Protein 4O5J (pdb70)

Nearest PDB structures (foldseek):
  4o5j-assembly1_A  TM=1.003E+00  e=1.130E-52  Helicobacter pylori 26695
  6gw5-assembly1_A  TM=9.634E-01  e=9.622E-40  Helicobacter pylori
  6gw5-assembly2_B  TM=9.719E-01  e=1.320E-39  Helicobacter pylori
  6gmm-assembly1_A  TM=6.782E-01  e=5.524E-10  Helicobacter pylori
  7vq3-assembly1_A  TM=2.127E-01  e=4.950E+00  Arabidopsis thaliana

Radius of gyration: 28.29 Å; Cα contacts (8 Å, |Δi|>4): 552; chains: 1; bounding box: 41×89×67 Å

Solvent-accessible surface area: 18019 Å² total; per-residue (Å²): 102,100,49,64,89,91,50,114,112,82,26,56,123,58,85,102,70,11,57,66,16,127,88,21,26,102,25,0,88,56,36,135,59,0,34,64,10,2,98,46,0,62,53,9,5,82,47,4,38,65,22,57,117,111,4,5,0,9,25,0,0,26,0,0,0,0,0,0,6,0,0,16,12,0,0,0,18,35,10,0,0,0,0,0,6,93,103,110,112,64,19,92,87,8,121,28,167,15,29,2,49,31,125,5,13,112,106,33,14,105,49,180,20,52,0,10,5,84,62,90,30,6,69,115,0,67,122,24,5,94,42,0,62,58,5,4,27,19,110,81,78,80,29,69,9,0,4,13,8,55,31,56,80,100,158,144,94,44,48,109,6,59,4,58,64,0,1,70,21,0,32,76,0,0,47,32,1,30,113,22,149,3,0,0,0,0,110,7,3,48,0,82,52,11,21,108,67,112,49,28,25,71,56,26,52,44,1,55,111,16,34,0,0,57,20,0,57,44,0,0,63,43,0,59,87,0,4,75,29,3,64,57,3,60,99,34,9,89,72,5,138,63,33,71,121,54,48,15,85,70,104,132,10,10,125,18,0,38,47,0,0,78,33,2,84,66,2,10,35,41,1,77,52,0,32,76,34,7,103,72,9,64,88,50,22,32,86,0,0,29,63,1,29,73,6,73,13,102,64,70,108,95,49,138,130,44,25,140,63,2,84,61,0,54,119,24,5,66,38,2,102,86,25,20,71,110,45,13,105,98,0,63,64,4,11,45,11,0,97,14,7,103,42,20,133,66,15,67,69,80,30,89,79,0,129,76,49,4,138,74,12,53,89,71,15,92,154,72,114,241

Secondary structure (DSSP, 8-state):
-THHHHHHHHHHHHHHHHHHHHHHHHHHT-HHHHHHHHHHHHHHHHHHHH-SSS-HHHHHHHHHHHHHHHHHHHHSTTS-SSEEEEE---EEE---TTPPPTHHHHHH--SSS--EE-HHHHHHHHHHHHHHHHHHB-TTT-SB-BPPTT-PPP------B-HHHHHHHHHHHHHHHHHS---EEGGG---TTTTTSTT----EE-GGG-HHHHHHHHHHHHHHHHHHHHHHHHHHHHT--PPPTTGGG-HHHHHHHHHHHHHHHHHHHHHHHHHHHHHTS-HHHHHHHHTGGG---SSS---S---GGGGGHHHHHHHHHHHHHHHHHHHHHHHHHHHHHHHHHHHHHHHHHHHHHHHHHHHHHHTS--

Structure (mmCIF, N/CA/C/O backbone):
data_4O5J
#
_entry.id   4O5J
#
_cell.length_a   180.044
_cell.length_b   180.044
_cell.length_c   64.470
_cell.angle_alpha   90.00
_cell.angle_beta   90.00
_cell.angle_gamma   120.00
#
_symmetry.space_group_name_H-M   'P 31 2 1'
#
loop_
_entity.id
_entity.type
_entity.pdbx_description
1 polymer 'Uncharacterized protein'
2 non-polymer 1,2-ETHANEDIOL
3 non-polymer GLYCEROL
4 water water
#
loop_
_atom_site.group_PDB
_atom_site.id
_atom_site.type_symbol
_atom_site.label_atom_id
_atom_site.label_alt_id
_atom_site.label_comp_id
_atom_site.label_asym_id
_atom_site.label_entity_id
_atom_site.label_seq_id
_atom_site.pdbx_PDB_ins_code
_atom_site.Cartn_x
_atom_site.Cartn_y
_atom_site.Cartn_z
_atom_site.occupancy
_atom_site.B_iso_or_equiv
_atom_site.auth_seq_id
_atom_site.auth_comp_id
_atom_site.auth_asym_id
_atom_site.auth_atom_id
_atom_site.pdbx_PDB_model_num
ATOM 1 N N . LEU A 1 27 ? 106.369 16.284 -34.277 1.00 110.83 26 LEU A N 1
ATOM 2 C CA . LEU A 1 27 ? 106.729 15.198 -33.343 1.00 119.99 26 LEU A CA 1
ATOM 3 C C . LEU A 1 27 ? 108.021 15.536 -32.558 1.00 138.75 26 LEU A C 1
ATOM 4 O O . LEU A 1 27 ? 108.250 16.703 -32.171 1.00 131.79 26 LEU A O 1
ATOM 6 N N . LYS A 1 28 ? 108.854 14.519 -32.332 1.00 148.48 27 LYS A N 1
ATOM 7 C CA . LYS A 1 28 ? 110.103 14.645 -31.552 1.00 158.58 27 LYS A CA 1
ATOM 8 C C . LYS A 1 28 ? 109.818 14.800 -30.046 1.00 143.27 27 LYS A C 1
ATOM 9 O O . LYS A 1 28 ? 109.151 13.960 -29.425 1.00 134.22 27 LYS A O 1
ATOM 11 N N . ASN A 1 29 ? 110.324 15.877 -29.462 1.00 132.80 28 ASN A N 1
ATOM 12 C CA . ASN A 1 29 ? 110.114 16.150 -28.056 1.00 116.25 28 ASN A CA 1
ATOM 13 C C . ASN A 1 29 ? 108.823 16.989 -27.820 1.00 128.59 28 ASN A C 1
ATOM 14 O O . ASN A 1 29 ? 108.465 17.311 -26.664 1.00 116.36 28 ASN A O 1
ATOM 16 N N . LEU A 1 30 ? 108.120 17.333 -28.910 1.00 105.36 29 LEU A N 1
ATOM 17 C CA . LEU A 1 30 ? 106.855 18.039 -28.805 1.00 83.86 29 LEU A CA 1
ATOM 18 C C . LEU A 1 30 ? 105.788 17.119 -28.242 1.00 90.14 29 LEU A C 1
ATOM 19 O O . LEU A 1 30 ? 105.201 17.422 -27.206 1.00 90.57 29 LEU A O 1
ATOM 24 N N . ASN A 1 31 ? 105.536 15.999 -28.922 1.00 88.20 30 ASN A N 1
ATOM 25 C CA . ASN A 1 31 ? 104.547 15.029 -28.441 1.00 90.25 30 ASN A CA 1
ATOM 26 C C . ASN A 1 31 ? 104.775 14.645 -27.011 1.00 93.19 30 ASN A C 1
ATOM 27 O O . ASN A 1 31 ? 103.801 14.453 -26.264 1.00 93.25 30 ASN A O 1
ATOM 32 N N . GLU A 1 32 ? 106.048 14.561 -26.621 1.00 78.05 31 GLU A N 1
ATOM 33 C CA . GLU A 1 32 ? 106.380 14.187 -25.247 1.00 84.75 31 GLU A CA 1
ATOM 34 C C . GLU A 1 32 ? 105.910 15.277 -24.271 1.00 77.99 31 GLU A C 1
ATOM 35 O O . GLU A 1 32 ? 105.443 14.990 -23.177 1.00 75.05 31 GLU A O 1
ATOM 41 N N . LYS A 1 33 ? 106.039 16.533 -24.676 1.00 70.28 32 LYS A N 1
ATOM 42 C CA . LYS A 1 33 ? 105.618 17.621 -23.825 1.00 63.05 32 LYS A CA 1
ATOM 43 C C . LYS A 1 33 ? 104.118 17.619 -23.626 1.00 67.86 32 LYS A C 1
ATOM 44 O O . LYS A 1 33 ? 103.633 17.913 -22.520 1.00 65.54 32 LYS A O 1
ATOM 50 N N . TYR A 1 34 ? 103.384 17.265 -24.685 1.00 63.96 33 TYR A N 1
ATOM 51 C CA . TYR A 1 34 ? 101.929 17.136 -24.605 1.00 60.28 33 TYR A CA 1
ATOM 52 C C . TYR A 1 34 ? 101.520 15.977 -23.684 1.00 65.45 33 TYR A C 1
ATOM 53 O O . TYR A 1 34 ? 100.572 16.117 -22.882 1.00 57.72 33 TYR A O 1
ATOM 62 N N . GLU A 1 35 ? 102.238 14.851 -23.771 1.00 63.22 34 GLU A N 1
ATOM 63 C CA . GLU A 1 35 ? 101.975 13.715 -22.874 1.00 60.04 34 GLU A CA 1
ATOM 64 C C . GLU A 1 35 ? 102.218 14.092 -21.430 1.00 63.33 34 GLU A C 1
ATOM 65 O O . GLU A 1 35 ? 101.451 13.712 -20.547 1.00 60.90 34 GLU A O 1
ATOM 71 N N . GLN A 1 36 ? 103.287 14.844 -21.214 1.00 60.65 35 GLN A N 1
ATOM 72 C CA . GLN A 1 36 ? 103.659 15.286 -19.905 1.00 59.69 35 GLN A CA 1
ATOM 73 C C . GLN A 1 36 ? 102.591 16.253 -19.348 1.00 60.32 35 GLN A C 1
ATOM 74 O O . GLN A 1 36 ? 102.116 16.082 -18.238 1.00 59.81 35 GLN A O 1
ATOM 80 N N . LEU A 1 37 ? 102.182 17.240 -20.133 1.00 58.44 36 LEU A N 1
ATOM 81 C CA . LEU A 1 37 ? 101.129 18.183 -19.756 1.00 48.07 36 LEU A CA 1
ATOM 82 C C . LEU A 1 37 ? 99.870 17.386 -19.387 1.00 55.71 36 LEU A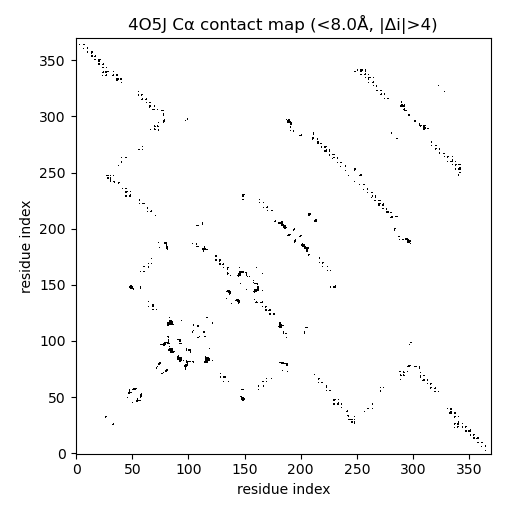 C 1
ATOM 83 O O . LEU A 1 37 ? 99.211 17.651 -18.383 1.00 55.03 36 LEU A O 1
ATOM 88 N N . SER A 1 38 ? 99.540 16.410 -20.221 1.00 50.65 37 SER A N 1
ATOM 89 C CA . SER A 1 38 ? 98.400 15.541 -19.992 1.00 52.77 37 SER A CA 1
ATOM 90 C C . SER A 1 38 ? 98.448 14.838 -18.624 1.00 57.94 37 SER A C 1
ATOM 91 O O . SER A 1 38 ? 97.441 14.764 -17.923 1.00 58.24 37 SER A O 1
ATOM 94 N N . GLN A 1 39 ? 99.614 14.316 -18.263 1.00 55.42 38 GLN A N 1
ATOM 95 C CA . GLN A 1 39 ? 99.809 13.641 -16.980 1.00 52.79 38 GLN A CA 1
ATOM 96 C C . GLN A 1 39 ? 99.678 14.589 -15.821 1.00 53.81 38 GLN A C 1
ATOM 97 O O . GLN A 1 39 ? 99.033 14.274 -14.816 1.00 61.09 38 GLN A O 1
ATOM 103 N N . TYR A 1 40 ? 100.279 15.754 -15.955 1.00 56.05 39 TYR A N 1
ATOM 104 C CA . TYR A 1 40 ? 100.174 16.772 -14.919 1.00 58.30 39 TYR A CA 1
ATOM 105 C C . TYR A 1 40 ? 98.726 17.162 -14.628 1.00 60.38 39 TYR A C 1
ATOM 106 O O . TYR A 1 40 ? 98.324 17.315 -13.474 1.00 61.10 39 TYR A O 1
ATOM 115 N N . LEU A 1 41 ? 97.943 17.325 -15.673 1.00 51.60 40 LEU A N 1
ATOM 116 C CA . LEU A 1 41 ? 96.572 17.782 -15.530 1.00 53.81 40 LEU A CA 1
ATOM 117 C C . LEU A 1 41 ? 95.690 16.673 -14.944 1.00 56.78 40 LEU A C 1
ATOM 118 O O . LEU A 1 41 ? 94.733 16.981 -14.218 1.00 62.32 40 LEU A O 1
ATOM 123 N N . ASN A 1 42 ? 95.973 15.420 -15.290 1.00 50.99 41 ASN A N 1
ATOM 124 C CA . ASN A 1 42 ? 95.262 14.290 -14.664 1.00 54.59 41 ASN A CA 1
ATOM 125 C C . ASN A 1 42 ? 95.615 14.187 -13.195 1.00 55.16 41 ASN A C 1
ATOM 126 O O . ASN A 1 42 ? 94.768 13.842 -12.345 1.00 60.96 41 ASN A O 1
ATOM 131 N N . GLN A 1 43 ? 96.862 14.505 -12.905 1.00 52.65 42 GLN A N 1
ATOM 132 C CA . GLN A 1 43 ? 97.315 14.533 -11.511 1.00 56.14 42 GLN A CA 1
ATOM 133 C C . GLN A 1 43 ? 96.552 15.629 -10.740 1.00 54.78 42 GLN A C 1
ATOM 134 O O . GLN A 1 43 ? 96.039 15.394 -9.654 1.00 58.33 42 GLN A O 1
ATOM 140 N N . VAL A 1 44 ? 96.438 16.811 -11.340 1.00 51.78 43 VAL A N 1
ATOM 141 C CA . VAL A 1 44 ? 95.667 17.884 -10.741 1.00 51.72 43 VAL A CA 1
ATOM 142 C C . VAL A 1 44 ? 94.208 17.467 -10.516 1.00 52.98 43 VAL A C 1
ATOM 143 O O . VAL A 1 44 ? 93.655 17.692 -9.432 1.00 57.10 43 VAL A O 1
ATOM 147 N N . ALA A 1 45 ? 93.581 16.878 -11.536 1.00 49.30 44 ALA A N 1
ATOM 148 C CA . ALA A 1 45 ? 92.177 16.453 -11.436 1.00 53.78 44 ALA A CA 1
ATOM 149 C C . ALA A 1 45 ? 91.991 15.465 -10.268 1.00 52.32 44 ALA A C 1
ATOM 150 O O . ALA A 1 45 ? 91.005 15.548 -9.550 1.00 56.13 44 ALA A O 1
ATOM 152 N N . SER A 1 46 ? 92.898 14.511 -10.098 1.00 47.63 45 SER A N 1
ATOM 153 C CA . SER A 1 46 ? 92.649 13.464 -9.085 1.00 50.67 45 SER A CA 1
ATOM 154 C C . SER A 1 46 ? 92.957 14.043 -7.673 1.00 50.83 45 SER A C 1
ATOM 155 O O . SER A 1 46 ? 92.215 13.786 -6.737 1.00 60.28 45 SER A O 1
ATOM 158 N N . LEU A 1 47 ? 94.018 14.842 -7.570 1.00 53.05 46 LEU A N 1
ATOM 159 C CA . LEU A 1 47 ? 94.279 15.597 -6.370 1.00 56.73 46 LEU A CA 1
ATOM 160 C C . LEU A 1 47 ? 93.038 16.442 -6.021 1.00 59.18 46 LEU A C 1
ATOM 161 O O . LEU A 1 47 ? 92.546 16.419 -4.888 1.00 61.50 46 LEU A O 1
ATOM 166 N N . LYS A 1 48 ? 92.484 17.124 -7.001 1.00 56.97 47 LYS A N 1
ATOM 167 C CA . LYS A 1 48 ? 91.310 17.962 -6.766 1.00 56.14 47 LYS A CA 1
ATOM 168 C C . LYS A 1 48 ? 90.158 17.092 -6.196 1.00 61.56 47 LYS A C 1
ATOM 169 O O . LYS A 1 48 ? 89.499 17.452 -5.216 1.00 59.89 47 LYS A O 1
ATOM 175 N N . GLN A 1 49 ? 89.890 15.973 -6.843 1.00 61.61 48 GLN A N 1
ATOM 176 C CA . GLN A 1 49 ? 88.833 15.085 -6.396 1.00 60.46 48 GLN A CA 1
ATOM 177 C C . GLN A 1 49 ? 89.078 14.609 -4.949 1.00 63.74 48 GLN A C 1
ATOM 178 O O . GLN A 1 49 ? 88.148 14.583 -4.120 1.00 60.86 48 GLN A O 1
ATOM 184 N N . SER A 1 50 ? 90.321 14.237 -4.656 1.00 52.93 49 SER A N 1
ATOM 185 C CA . SER A 1 50 ? 90.668 13.707 -3.358 1.00 54.53 49 SER A CA 1
ATOM 186 C C . SER A 1 50 ? 90.449 14.760 -2.281 1.00 62.60 49 SER A C 1
ATOM 187 O O . SER A 1 50 ? 89.875 14.475 -1.220 1.00 60.62 49 SER A O 1
ATOM 190 N N . ILE A 1 51 ? 90.909 15.975 -2.549 1.00 60.36 50 ILE A N 1
ATOM 191 C CA . ILE A 1 51 ? 90.756 17.096 -1.621 1.00 58.53 50 ILE A CA 1
ATOM 192 C C . ILE A 1 51 ? 89.279 17.378 -1.424 1.00 59.19 50 ILE A C 1
ATOM 193 O O . ILE A 1 51 ? 88.801 17.639 -0.319 1.00 62.79 50 ILE A O 1
ATOM 198 N N . GLN A 1 52 ? 88.538 17.360 -2.503 1.00 58.98 51 GLN A N 1
ATOM 199 C CA . GLN A 1 52 ? 87.116 17.598 -2.370 1.00 64.96 51 GLN A CA 1
ATOM 200 C C . GLN A 1 52 ? 86.461 16.462 -1.520 1.00 65.80 51 GLN A C 1
ATOM 201 O O . GLN A 1 52 ? 85.608 16.722 -0.673 1.00 68.91 51 GLN A O 1
ATOM 207 N N . ASN A 1 53 ? 86.903 15.231 -1.729 1.00 63.52 52 ASN A N 1
ATOM 208 C CA . ASN A 1 53 ? 86.379 14.094 -0.966 1.00 61.91 52 ASN A CA 1
ATOM 209 C C . ASN A 1 53 ? 86.623 14.278 0.531 1.00 63.59 52 ASN A C 1
ATOM 210 O O . ASN A 1 53 ? 85.709 14.087 1.322 1.00 60.32 52 ASN A O 1
ATOM 215 N N . ALA A 1 54 ? 87.836 14.708 0.903 1.00 64.25 53 ALA A N 1
ATOM 216 C CA . ALA A 1 54 ? 88.197 14.851 2.298 1.00 57.97 53 ALA A CA 1
ATOM 217 C C . ALA A 1 54 ? 87.347 15.941 2.909 1.00 64.81 53 ALA A C 1
ATOM 218 O O . ALA A 1 54 ? 86.939 15.818 4.037 1.00 67.23 53 ALA A O 1
ATOM 220 N N . ASN A 1 55 ? 87.038 16.979 2.144 1.00 68.96 54 ASN A N 1
ATOM 221 C CA . ASN A 1 55 ? 86.169 18.046 2.625 1.00 66.30 54 ASN A CA 1
ATOM 222 C C . ASN A 1 55 ? 84.661 17.771 2.585 1.00 68.93 54 ASN A C 1
ATOM 223 O O . ASN A 1 55 ? 83.862 18.642 2.948 1.00 72.21 54 ASN A O 1
ATOM 228 N N . ASN A 1 56 ? 84.285 16.588 2.118 1.00 65.68 55 ASN A N 1
ATOM 229 C CA . ASN A 1 56 ? 82.896 16.222 1.956 1.00 63.31 55 ASN A CA 1
ATOM 230 C C . ASN A 1 56 ? 82.407 15.435 3.170 1.00 65.72 55 ASN A C 1
ATOM 231 O O . ASN A 1 56 ? 82.468 14.204 3.200 1.00 68.40 55 ASN A O 1
ATOM 236 N N . ILE A 1 57 ? 81.888 16.165 4.151 1.00 71.51 56 ILE A N 1
ATOM 237 C CA . ILE A 1 57 ? 81.550 15.605 5.461 1.00 75.31 56 ILE A CA 1
ATOM 238 C C . ILE A 1 57 ? 80.536 14.479 5.365 1.00 69.01 56 ILE A C 1
ATOM 239 O O . ILE A 1 57 ? 80.640 13.433 6.020 1.00 76.97 56 ILE A O 1
ATOM 244 N N . GLU A 1 58 ? 79.561 14.672 4.510 1.00 67.98 57 GLU A N 1
ATOM 245 C CA . GLU A 1 58 ? 78.591 13.653 4.322 1.00 69.26 57 GLU A CA 1
ATOM 246 C C . GLU A 1 58 ? 79.232 12.361 3.792 1.00 67.60 57 GLU A C 1
ATOM 247 O O . GLU A 1 58 ? 78.914 11.251 4.245 1.00 70.45 57 GLU A O 1
ATOM 253 N N . LEU A 1 59 ? 80.146 12.513 2.839 1.00 68.09 58 LEU A N 1
ATOM 254 C CA . LEU A 1 59 ? 80.799 11.354 2.227 1.00 64.28 58 LEU A CA 1
ATOM 255 C C . LEU A 1 59 ? 81.714 10.709 3.239 1.00 60.20 58 LEU A C 1
ATOM 256 O O . LEU A 1 59 ? 81.780 9.502 3.322 1.00 62.26 58 LEU A O 1
ATOM 261 N N . VAL A 1 60 ? 82.416 11.518 4.026 1.00 60.48 59 VAL A N 1
ATOM 262 C CA . VAL A 1 60 ? 83.289 10.952 5.054 1.00 56.69 59 VAL A CA 1
ATOM 263 C C . VAL A 1 60 ? 82.483 10.145 6.068 1.00 57.04 59 VAL A C 1
ATOM 264 O O . VAL A 1 60 ? 82.789 8.989 6.334 1.00 63.99 59 VAL A O 1
ATOM 268 N N . ASN A 1 61 ? 81.423 10.719 6.592 1.00 57.32 60 ASN A N 1
ATOM 269 C CA . ASN A 1 61 ? 80.567 9.996 7.553 1.00 56.95 60 ASN A CA 1
ATOM 270 C C . ASN A 1 61 ? 79.883 8.783 6.953 1.00 65.28 60 ASN A C 1
ATOM 271 O O . ASN A 1 61 ? 79.727 7.731 7.597 1.00 67.03 60 ASN A O 1
ATOM 276 N N . SER A 1 62 ? 79.495 8.921 5.693 1.00 60.23 61 SER A N 1
ATOM 277 C CA . SER A 1 62 ? 78.855 7.830 4.989 1.00 62.23 61 SER A CA 1
ATOM 278 C C . SER A 1 62 ? 79.792 6.627 4.917 1.00 61.68 61 SER A C 1
ATOM 279 O O . SER A 1 62 ? 79.379 5.491 5.150 1.00 66.04 61 SER A O 1
ATOM 282 N N . SER A 1 63 ? 81.059 6.899 4.598 1.00 59.69 62 SER A N 1
ATOM 283 C CA . SER A 1 63 ? 82.081 5.858 4.491 1.00 55.98 62 SER A CA 1
ATOM 284 C C . SER A 1 63 ? 82.382 5.258 5.857 1.00 57.69 62 SER A C 1
ATOM 285 O O . SER A 1 63 ? 82.533 4.028 5.989 1.00 62.31 62 SER A O 1
ATOM 288 N N . LEU A 1 64 ? 82.469 6.110 6.872 1.00 54.74 63 LEU A N 1
ATOM 289 C CA . LEU A 1 64 ? 82.732 5.622 8.239 1.00 57.00 63 LEU A CA 1
ATOM 290 C C . LEU A 1 64 ? 81.587 4.729 8.669 1.00 61.53 63 LEU A C 1
ATOM 291 O O . LEU A 1 64 ? 81.803 3.646 9.213 1.00 59.96 63 LEU A O 1
ATOM 296 N N . ASN A 1 65 ? 80.361 5.159 8.385 1.00 61.48 64 ASN A N 1
ATOM 297 C CA . ASN A 1 65 ? 79.224 4.347 8.743 1.00 65.92 64 ASN A CA 1
ATOM 298 C C . ASN A 1 65 ? 79.222 2.956 8.081 1.00 69.13 64 ASN A C 1
ATOM 299 O O . ASN A 1 65 ? 78.808 1.975 8.698 1.00 65.94 64 ASN A O 1
ATOM 304 N N . TYR A 1 66 ? 79.669 2.866 6.828 1.00 63.27 65 TYR A N 1
ATOM 305 C CA . TYR A 1 66 ? 79.799 1.567 6.199 1.00 52.29 65 TYR A CA 1
ATOM 306 C C . TYR A 1 66 ? 80.871 0.701 6.924 1.00 60.36 65 TYR A C 1
ATOM 307 O O . TYR A 1 66 ? 80.635 -0.469 7.258 1.00 61.15 65 TYR A O 1
ATOM 316 N N . LEU A 1 67 ? 82.058 1.271 7.136 1.00 54.82 66 LEU A N 1
ATOM 317 C CA . LEU A 1 67 ? 83.142 0.591 7.804 1.00 51.65 66 LEU A CA 1
ATOM 318 C C . LEU A 1 67 ? 82.664 0.014 9.139 1.00 59.26 66 LEU A C 1
ATOM 319 O O . LEU A 1 67 ? 82.804 -1.211 9.405 1.00 60.29 66 LEU A O 1
ATOM 324 N N . LYS A 1 68 ? 82.066 0.875 9.958 1.00 55.07 67 LYS A N 1
ATOM 325 C CA . LYS A 1 68 ? 81.599 0.486 11.305 1.00 53.83 67 LYS A CA 1
ATOM 326 C C . LYS A 1 68 ? 80.505 -0.532 11.216 1.00 57.76 67 LYS A C 1
ATOM 327 O O . LYS A 1 68 ? 80.430 -1.490 12.007 1.00 62.07 67 LYS A O 1
ATOM 333 N N . SER A 1 69 ? 79.638 -0.365 10.236 1.00 53.80 68 SER A N 1
ATOM 334 C CA . SER A 1 69 ? 78.548 -1.296 10.133 1.00 54.18 68 SER A CA 1
ATOM 335 C C . SER A 1 69 ? 79.079 -2.715 9.759 1.00 56.06 68 SER A C 1
ATOM 336 O O . SER A 1 69 ? 78.596 -3.763 10.248 1.00 61.49 68 SER A O 1
ATOM 339 N N . PHE A 1 70 ? 80.122 -2.763 8.937 1.00 56.37 69 PHE A N 1
ATOM 340 C CA . PHE A 1 70 ? 80.678 -4.067 8.569 1.00 47.24 69 PHE A CA 1
ATOM 341 C C . PHE A 1 70 ? 81.316 -4.677 9.820 1.00 52.76 69 PHE A C 1
ATOM 342 O O . PHE A 1 70 ? 81.122 -5.861 10.116 1.00 51.43 69 PHE A O 1
ATOM 350 N N . THR A 1 71 ? 82.072 -3.873 10.565 1.00 45.00 70 THR A N 1
ATOM 351 C CA . THR A 1 71 ? 82.772 -4.425 11.727 1.00 46.38 70 THR A CA 1
ATOM 352 C C . THR A 1 71 ? 81.790 -4.929 12.766 1.00 54.94 70 THR A C 1
ATOM 353 O O . THR A 1 71 ? 82.031 -5.932 13.413 1.00 54.28 70 THR A O 1
ATOM 357 N N . ASN A 1 72 ? 80.680 -4.227 12.915 1.00 60.48 71 ASN A N 1
ATOM 358 C CA . ASN A 1 72 ? 79.676 -4.621 13.868 1.00 63.11 71 ASN A CA 1
ATOM 359 C C . ASN A 1 72 ? 79.134 -6.007 13.554 1.00 60.94 71 ASN A C 1
ATOM 360 O O . ASN A 1 72 ? 79.086 -6.861 14.442 1.00 61.80 71 ASN A O 1
ATOM 365 N N . ASN A 1 73 ? 78.765 -6.253 12.291 1.00 55.37 72 ASN A N 1
ATOM 366 C CA . ASN A 1 73 ? 78.306 -7.579 11.893 1.00 55.17 72 ASN A CA 1
ATOM 367 C C . ASN A 1 73 ? 79.363 -8.625 11.995 1.00 58.54 72 ASN A C 1
ATOM 368 O O . ASN A 1 73 ? 79.110 -9.746 12.490 1.00 59.73 72 ASN A O 1
ATOM 373 N N . ASN A 1 74 ? 80.552 -8.286 11.497 1.00 51.41 73 ASN A N 1
ATOM 374 C CA . ASN A 1 74 ? 81.660 -9.246 11.469 1.00 53.03 73 ASN A CA 1
ATOM 375 C C . ASN A 1 74 ? 81.997 -9.733 12.868 1.00 48.86 73 ASN A C 1
ATOM 376 O O . ASN A 1 74 ? 82.236 -10.893 13.065 1.00 52.15 73 ASN A O 1
ATOM 381 N N . TYR A 1 75 ? 82.014 -8.803 13.823 1.00 56.48 74 TYR A N 1
ATOM 382 C CA . TYR A 1 75 ? 82.403 -9.084 15.199 1.00 50.67 74 TYR A CA 1
ATOM 383 C C . TYR A 1 75 ? 81.301 -9.742 16.028 1.00 53.86 74 TYR A C 1
ATOM 384 O O . TYR A 1 75 ? 81.583 -10.625 16.835 1.00 56.41 74 TYR A O 1
ATOM 393 N N . ASN A 1 76 ? 80.055 -9.331 15.819 1.00 55.55 75 ASN A N 1
ATOM 394 C CA . ASN A 1 76 ? 78.963 -9.721 16.703 1.00 56.94 75 ASN A CA 1
ATOM 395 C C . ASN A 1 76 ? 78.019 -10.779 16.186 1.00 55.73 75 ASN A C 1
ATOM 396 O O . ASN A 1 76 ? 77.361 -11.410 16.965 1.00 58.74 75 ASN A O 1
ATOM 401 N N . SER A 1 77 ? 77.952 -10.984 14.880 1.00 54.43 76 SER A N 1
ATOM 402 C CA . SER A 1 77 ? 76.943 -11.865 14.316 1.00 51.98 76 SER A CA 1
ATOM 403 C C . SER A 1 77 ? 77.450 -13.280 14.055 1.00 55.65 76 SER A C 1
ATOM 404 O O . SER A 1 77 ? 78.636 -13.503 13.939 1.00 53.66 76 SER A O 1
ATOM 407 N N . THR A 1 78 ? 76.528 -14.239 13.994 1.00 54.45 77 THR A N 1
ATOM 408 C CA . THR A 1 78 ? 76.888 -15.574 13.585 1.00 53.49 77 T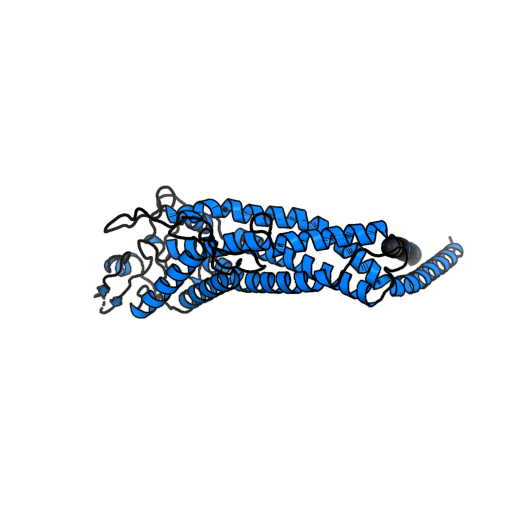HR A CA 1
ATOM 409 C C . THR A 1 78 ? 76.102 -15.902 12.354 1.00 59.54 77 THR A C 1
ATOM 410 O O . THR A 1 78 ? 76.038 -17.059 11.962 1.00 60.54 77 THR A O 1
ATOM 414 N N . THR A 1 79 ? 75.456 -14.907 11.760 1.00 62.46 78 THR A N 1
ATOM 415 C CA . THR A 1 79 ? 74.719 -15.148 10.519 1.00 59.72 78 THR A CA 1
ATOM 416 C C . THR A 1 79 ? 75.108 -14.143 9.478 1.00 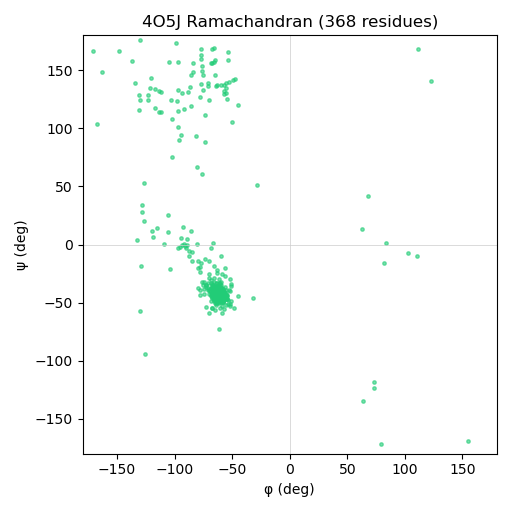60.80 78 THR A C 1
ATOM 417 O O . THR A 1 79 ? 74.871 -14.366 8.339 1.00 66.00 78 THR A O 1
ATOM 421 N N . GLN A 1 80 ? 75.710 -13.031 9.869 1.00 62.88 79 GLN A N 1
ATOM 422 C CA . GLN A 1 80 ? 76.077 -11.991 8.924 1.00 60.46 79 GLN A CA 1
ATOM 423 C C . GLN A 1 80 ? 77.526 -11.585 9.058 1.00 51.43 79 GLN A C 1
ATOM 424 O O . GLN A 1 80 ? 77.914 -10.480 8.761 1.00 58.32 79 GLN A O 1
ATOM 430 N N . SER A 1 81 ? 78.333 -12.517 9.504 1.00 50.99 80 SER A N 1
ATOM 431 C CA . SER A 1 81 ? 79.747 -12.287 9.672 1.00 51.05 80 SER A CA 1
ATOM 432 C C . SER A 1 81 ? 80.513 -13.093 8.683 1.00 48.42 80 SER A C 1
ATOM 433 O O . SER A 1 81 ? 80.534 -14.327 8.767 1.00 57.64 80 SER A O 1
ATOM 436 N N . PRO A 1 82 ? 81.182 -12.412 7.749 1.00 46.32 81 PRO A N 1
ATOM 437 C CA . PRO A 1 82 ? 81.994 -13.118 6.743 1.00 49.08 81 PRO A CA 1
ATOM 438 C C . PRO A 1 82 ? 83.120 -13.946 7.379 1.00 43.03 81 PRO A C 1
ATOM 439 O O . PRO A 1 82 ? 83.341 -15.080 6.956 1.00 46.37 81 PRO A O 1
ATOM 443 N N . ILE A 1 83 ? 83.811 -13.416 8.381 1.00 43.67 82 ILE A N 1
ATOM 444 C CA . ILE A 1 83 ? 84.858 -14.216 9.038 1.00 40.28 82 ILE A CA 1
ATOM 445 C C . ILE A 1 83 ? 84.264 -15.403 9.805 1.00 43.70 82 ILE A C 1
ATOM 446 O O . ILE A 1 83 ? 84.859 -16.485 9.844 1.00 47.18 82 ILE A O 1
ATOM 451 N N . PHE A 1 84 ? 83.084 -15.250 10.383 1.00 43.46 83 PHE A N 1
ATOM 452 C CA . PHE A 1 84 ? 82.505 -16.354 11.127 1.00 38.67 83 PHE A CA 1
ATOM 453 C C . PHE A 1 84 ? 82.143 -17.443 10.138 1.00 44.40 83 PHE A C 1
ATOM 454 O O . PHE A 1 84 ? 82.370 -18.648 10.372 1.00 42.70 83 PHE A O 1
ATOM 462 N N . ASN A 1 85 ? 81.552 -17.032 9.019 1.00 40.56 84 ASN A N 1
ATOM 463 C CA . ASN A 1 85 ? 81.194 -17.964 7.972 1.00 42.18 84 ASN A CA 1
ATOM 464 C C . ASN A 1 85 ? 82.478 -18.679 7.431 1.00 42.13 84 ASN A C 1
ATOM 465 O O . ASN A 1 85 ? 82.471 -19.885 7.163 1.00 43.01 84 ASN A O 1
ATOM 470 N N . ALA A 1 86 ? 83.565 -17.922 7.277 1.00 40.69 85 ALA A N 1
ATOM 471 C CA . ALA A 1 86 ? 84.828 -18.511 6.833 1.00 43.12 85 ALA A CA 1
ATOM 472 C C . ALA A 1 86 ? 85.270 -19.580 7.858 1.00 43.67 85 ALA A C 1
ATOM 473 O O . ALA A 1 86 ? 85.692 -20.682 7.490 1.00 42.63 85 ALA A O 1
ATOM 475 N N . VAL A 1 87 ? 85.194 -19.251 9.158 1.00 41.02 86 VAL A N 1
ATOM 476 C CA . VAL A 1 87 ? 85.532 -20.214 10.180 1.00 37.90 86 VAL A CA 1
ATOM 477 C C . VAL A 1 87 ? 84.700 -21.497 10.053 1.00 41.65 86 VAL A C 1
ATOM 478 O O . VAL A 1 87 ? 85.243 -22.603 10.143 1.00 41.44 86 VAL A O 1
ATOM 482 N N . GLN A 1 88 ? 83.397 -21.367 9.849 1.00 37.28 87 GLN A N 1
ATOM 483 C CA . GLN A 1 88 ? 82.536 -22.516 9.653 1.00 43.17 87 GLN A CA 1
ATOM 484 C C . GLN A 1 88 ? 83.041 -23.394 8.506 1.00 44.08 87 GLN A C 1
ATOM 485 O O . GLN A 1 88 ? 83.135 -24.644 8.644 1.00 42.10 87 GLN A O 1
ATOM 491 N N . ALA A 1 89 ? 83.369 -22.773 7.389 1.00 40.31 88 ALA A N 1
ATOM 492 C CA . ALA A 1 89 ? 83.866 -23.529 6.211 1.00 38.63 88 ALA A CA 1
ATOM 493 C C . ALA A 1 89 ? 85.154 -24.273 6.546 1.00 36.51 88 ALA A C 1
ATOM 494 O O . ALA A 1 89 ? 85.294 -25.473 6.254 1.00 37.67 88 ALA A O 1
ATOM 496 N N . VAL A 1 90 ? 86.105 -23.587 7.149 1.00 33.71 89 VAL A N 1
ATOM 497 C CA . VAL A 1 90 ? 87.414 -24.184 7.421 1.00 35.78 89 VAL A CA 1
ATOM 498 C C . VAL A 1 90 ? 87.286 -25.350 8.415 1.00 34.11 89 VAL A C 1
ATOM 499 O O . VAL A 1 90 ? 87.828 -26.435 8.168 1.00 36.56 89 VAL A O 1
ATOM 503 N N . ILE A 1 91 ? 86.535 -25.159 9.495 1.00 36.49 90 ILE A N 1
ATOM 504 C CA . ILE A 1 91 ? 86.331 -26.241 10.490 1.00 38.37 90 ILE A CA 1
ATOM 505 C C . ILE A 1 91 ? 85.630 -27.437 9.860 1.00 40.05 90 ILE A C 1
ATOM 506 O O . ILE A 1 91 ? 86.065 -28.571 10.010 1.00 37.70 90 ILE A O 1
ATOM 511 N N . THR A 1 92 ? 84.533 -27.180 9.159 1.00 35.67 91 THR A N 1
ATOM 512 C CA . THR A 1 92 ? 83.815 -28.227 8.453 1.00 33.12 91 THR A CA 1
ATOM 513 C C . THR A 1 92 ? 84.764 -29.011 7.526 1.00 38.82 91 THR A C 1
ATOM 514 O O . THR A 1 92 ? 84.690 -30.244 7.424 1.00 32.93 91 THR A O 1
ATOM 518 N N . SER A 1 93 ? 85.688 -28.295 6.876 1.00 28.84 92 SER A N 1
ATOM 519 C CA . SER A 1 93 ? 86.548 -28.964 5.934 1.00 38.83 92 SER A CA 1
ATOM 520 C C . SER A 1 93 ? 87.643 -29.792 6.680 1.00 40.53 92 SER A C 1
ATOM 521 O O . SER A 1 93 ? 88.059 -30.869 6.225 1.00 32.40 92 SER A O 1
ATOM 524 N N . VAL A 1 94 ? 88.115 -29.280 7.821 1.00 32.51 93 VAL A N 1
ATOM 525 C CA . VAL A 1 94 ? 89.044 -30.048 8.642 1.00 31.89 93 VAL A CA 1
ATOM 526 C C . VAL A 1 94 ? 88.382 -31.347 9.123 1.00 33.66 93 VAL A C 1
ATOM 527 O O . VAL A 1 94 ? 88.977 -32.446 9.051 1.00 31.80 93 VAL A O 1
ATOM 531 N N . LEU A 1 95 ? 87.156 -31.262 9.628 1.00 32.60 94 LEU A N 1
ATOM 532 C CA . LEU A 1 95 ? 86.462 -32.483 10.106 1.00 31.87 94 LEU A CA 1
ATOM 533 C C . LEU A 1 95 ? 86.091 -33.356 8.894 1.00 33.26 94 LEU A C 1
ATOM 534 O O . LEU A 1 95 ? 86.013 -34.562 8.985 1.00 35.34 94 LEU A O 1
ATOM 539 N N . GLY A 1 96 ? 85.864 -32.739 7.739 1.00 32.52 95 GLY A N 1
ATOM 540 C CA . GLY A 1 96 ? 85.614 -33.485 6.512 1.00 29.02 95 GLY A CA 1
ATOM 541 C C . GLY A 1 96 ? 86.847 -34.253 6.114 1.00 32.98 95 GLY A C 1
ATOM 542 O O . GLY A 1 96 ? 86.765 -35.435 5.775 1.00 30.50 95 GLY A O 1
ATOM 543 N N . PHE A 1 97 ? 88.001 -33.612 6.156 1.00 31.70 96 PHE A N 1
ATOM 544 C CA . PHE A 1 97 ? 89.211 -34.334 5.848 1.00 31.44 96 PHE A CA 1
ATOM 545 C C . PHE A 1 97 ? 89.454 -35.481 6.831 1.00 33.26 96 PHE A C 1
ATOM 546 O O . PHE A 1 97 ? 89.820 -36.608 6.463 1.00 33.68 96 PHE A O 1
ATOM 554 N N . TRP A 1 98 ? 89.279 -35.186 8.114 1.00 30.06 97 TRP A N 1
ATOM 555 C CA . TRP A 1 98 ? 89.452 -36.232 9.139 1.00 28.25 97 TRP A CA 1
ATOM 556 C C . TRP A 1 98 ? 88.562 -37.408 8.825 1.00 29.92 97 TRP A C 1
ATOM 557 O O . TRP A 1 98 ? 88.936 -38.595 8.941 1.00 31.27 97 TRP A O 1
ATOM 568 N N . SER A 1 99 ? 87.346 -37.100 8.422 1.00 27.03 98 SER A N 1
ATOM 569 C CA . SER A 1 99 ? 86.373 -38.137 8.034 1.00 27.84 98 SER A CA 1
ATOM 570 C C . SER A 1 99 ? 86.900 -39.007 6.868 1.00 34.81 98 SER A C 1
ATOM 571 O O . SER A 1 99 ? 86.721 -40.253 6.879 1.00 32.98 98 SER A O 1
ATOM 574 N N . LEU A 1 100 ? 87.601 -38.403 5.894 1.00 32.26 99 LEU A N 1
ATOM 575 C CA . LEU A 1 100 ? 88.167 -39.160 4.763 1.00 28.38 99 LEU A CA 1
ATOM 576 C C . LEU A 1 100 ? 89.355 -39.984 5.220 1.00 34.72 99 LEU A C 1
ATOM 577 O O . LEU A 1 100 ? 89.451 -41.197 4.945 1.00 30.11 99 LEU A O 1
ATOM 582 N N . TYR A 1 101 ? 90.303 -39.278 5.847 1.00 30.33 100 TYR A N 1
ATOM 583 C CA . TYR A 1 101 ? 91.572 -39.843 6.309 1.00 26.94 100 TYR A CA 1
ATOM 584 C C . TYR A 1 101 ? 91.368 -40.998 7.321 1.00 29.16 100 TYR A C 1
ATOM 585 O O . TYR A 1 101 ? 92.011 -42.083 7.227 1.00 29.06 100 TYR A O 1
ATOM 594 N N . ALA A 1 102 ? 90.463 -40.772 8.277 1.00 30.38 101 ALA A N 1
ATOM 595 C CA . ALA A 1 102 ? 90.235 -41.712 9.365 1.00 28.36 101 ALA A CA 1
ATOM 596 C C . ALA A 1 102 ? 88.749 -42.058 9.394 1.00 33.96 101 ALA A C 1
ATOM 597 O O . ALA A 1 102 ? 88.315 -43.005 8.712 1.00 32.88 101 ALA A O 1
ATOM 599 N N . GLY A 1 103 ? 87.960 -41.350 10.217 1.00 28.63 102 GLY A N 1
ATOM 600 C CA . GLY A 1 103 ? 86.520 -41.517 10.163 1.00 25.69 102 GLY A CA 1
ATOM 601 C C . GLY A 1 103 ? 86.102 -42.921 10.550 1.00 34.37 102 GLY A C 1
ATOM 602 O O . GLY A 1 103 ? 86.637 -43.490 11.517 1.00 35.39 102 GLY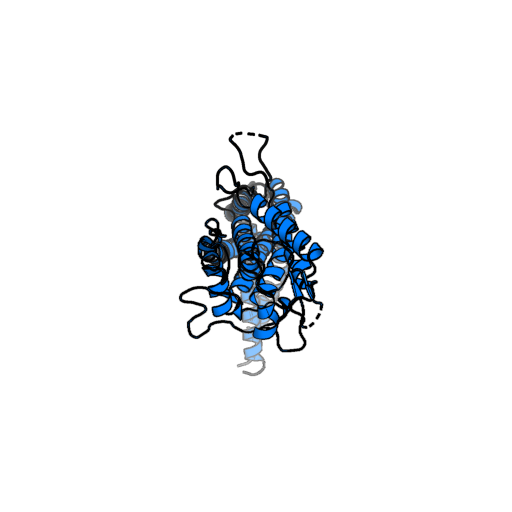 A O 1
ATOM 603 N N . ASN A 1 104 ? 85.185 -43.506 9.768 1.00 33.13 103 ASN A N 1
ATOM 604 C CA . ASN A 1 104 ? 84.618 -44.797 10.091 1.00 28.96 103 ASN A CA 1
ATOM 605 C C . ASN A 1 104 ? 85.378 -45.953 9.469 1.00 34.15 103 ASN A C 1
ATOM 606 O O . ASN A 1 104 ? 85.018 -47.118 9.650 1.00 35.93 103 ASN A O 1
ATOM 611 N N . TYR A 1 105 ? 86.448 -45.639 8.727 1.00 30.48 104 TYR A N 1
ATOM 612 C CA . TYR A 1 105 ? 87.256 -46.677 8.096 1.00 26.76 104 TYR A CA 1
ATOM 613 C C . TYR A 1 105 ? 88.532 -46.023 7.609 1.00 32.67 104 TYR A C 1
ATOM 614 O O . TYR A 1 105 ? 88.511 -45.306 6.581 1.00 32.37 104 TYR A O 1
ATOM 623 N N . PHE A 1 106 ? 89.634 -46.235 8.330 1.00 28.88 105 PHE A N 1
ATOM 624 C CA . PHE A 1 106 ? 90.853 -45.467 8.112 1.00 32.35 105 PHE A CA 1
ATOM 625 C C . PHE A 1 106 ? 91.532 -45.772 6.763 1.00 27.50 105 PHE A C 1
ATOM 626 O O . PHE A 1 106 ? 91.380 -46.843 6.214 1.00 28.01 105 PHE A O 1
ATOM 634 N N . THR A 1 107 ? 92.317 -44.800 6.310 1.00 27.66 106 THR A N 1
ATOM 635 C CA . THR A 1 107 ? 93.176 -44.994 5.148 1.00 27.21 106 THR A CA 1
ATOM 636 C C . THR A 1 107 ? 94.555 -45.448 5.629 1.00 32.87 106 THR A C 1
ATOM 637 O O . THR A 1 107 ? 95.538 -45.437 4.870 1.00 34.82 106 THR A O 1
ATOM 641 N N . PHE A 1 108 ? 94.637 -45.881 6.897 1.00 29.25 107 PHE A N 1
ATOM 642 C CA . PHE A 1 108 ? 95.900 -46.411 7.455 1.00 25.49 107 PHE A CA 1
ATOM 643 C C . PHE A 1 108 ? 95.559 -47.481 8.489 1.00 30.43 107 PHE A C 1
ATOM 644 O O . PHE A 1 108 ? 94.405 -47.600 8.932 1.00 35.16 107 PHE A O 1
ATOM 652 N N . PHE A 1 109 ? 96.567 -48.262 8.885 1.00 31.14 108 PHE A N 1
ATOM 653 C CA . PHE A 1 109 ? 96.400 -49.338 9.840 1.00 26.65 108 PHE A CA 1
ATOM 654 C C . PHE A 1 109 ? 96.938 -48.907 11.234 1.00 29.49 108 PHE A C 1
ATOM 655 O O . PHE A 1 109 ? 98.091 -48.461 11.361 1.00 32.57 108 PHE A O 1
ATOM 663 N N . VAL A 1 110 ? 96.094 -48.990 12.257 1.00 31.72 109 VAL A N 1
ATOM 664 C CA . VAL A 1 110 ? 96.521 -48.622 13.618 1.00 35.26 109 VAL A CA 1
ATOM 665 C C . VAL A 1 110 ? 96.909 -49.893 14.344 1.00 35.81 109 VAL A C 1
ATOM 666 O O . VAL A 1 110 ? 96.079 -50.763 14.565 1.00 37.79 109 VAL A O 1
ATOM 670 N N . GLY A 1 111 ? 98.181 -50.017 14.693 1.00 38.07 110 GLY A N 1
ATOM 671 C CA . GLY A 1 111 ? 98.629 -51.133 15.525 1.00 49.51 110 GLY A CA 1
ATOM 672 C C . GLY A 1 111 ? 100.121 -51.387 15.247 1.00 69.60 110 GLY A C 1
ATOM 673 O O . GLY A 1 111 ? 100.807 -50.563 14.569 1.00 74.23 110 GLY A O 1
ATOM 674 N N . LYS A 1 112 ? 100.642 -52.515 15.755 1.00 81.49 111 LYS A N 1
ATOM 675 C CA . LYS A 1 112 ? 102.081 -52.833 15.685 1.00 84.53 111 LYS A CA 1
ATOM 676 C C . LYS A 1 112 ? 102.284 -53.669 14.440 1.00 90.69 111 LYS A C 1
ATOM 677 O O . LYS A 1 112 ? 101.522 -54.593 14.137 1.00 84.12 111 LYS A O 1
ATOM 683 N N . LYS A 1 113 ? 103.264 -53.255 13.666 1.00 105.83 112 LYS A N 1
ATOM 684 C CA . LYS A 1 113 ? 103.481 -53.798 12.341 1.00 94.68 112 LYS A CA 1
ATOM 685 C C . LYS A 1 113 ? 104.656 -54.788 12.410 1.00 116.37 112 LYS A C 1
ATOM 686 O O . LYS A 1 113 ? 105.755 -54.463 11.993 1.00 116.45 112 LYS A O 1
ATOM 692 N N . VAL A 1 114 ? 104.423 -55.982 12.967 1.00 117.11 113 VAL A N 1
ATOM 693 C CA . VAL A 1 114 ? 105.455 -57.025 13.035 1.00 109.77 113 VAL A CA 1
ATOM 694 C C . VAL A 1 114 ? 105.907 -57.459 11.609 1.00 132.12 113 VAL A C 1
ATOM 695 O O . VAL A 1 114 ? 107.110 -57.682 11.307 1.00 135.18 113 VAL A O 1
ATOM 699 N N . ASP A 1 116 ? 105.466 -59.873 6.775 1.00 103.98 115 ASP A N 1
ATOM 700 C CA . ASP A 1 116 ? 104.498 -58.816 7.184 1.00 122.90 115 ASP A CA 1
ATOM 701 C C . ASP A 1 116 ? 103.393 -59.376 8.082 1.00 139.52 115 ASP A C 1
ATOM 702 O O . ASP A 1 116 ? 102.361 -59.859 7.545 1.00 140.90 115 ASP A O 1
ATOM 704 N N . SER A 1 117 ? 103.591 -59.301 9.419 1.00 127.22 116 SER A N 1
ATOM 705 C CA . SER A 1 117 ? 102.535 -59.639 10.419 1.00 117.25 116 SER A CA 1
ATOM 706 C C . SER A 1 117 ? 102.085 -58.445 11.337 1.00 127.96 116 SER A C 1
ATOM 707 O O . SER A 1 117 ? 102.878 -57.886 12.105 1.00 139.20 116 SER A O 1
ATOM 710 N N . GLY A 1 118 ? 100.811 -58.058 11.256 1.00 90.96 117 GLY A N 1
ATOM 711 C CA . GLY A 1 118 ? 100.355 -56.844 11.945 1.00 64.38 117 GLY A CA 1
ATOM 712 C C . GLY A 1 118 ? 99.382 -57.121 13.068 1.00 65.27 117 GLY A C 1
ATOM 713 O O . GLY A 1 118 ? 98.438 -57.843 12.873 1.00 79.37 117 GLY A O 1
ATOM 714 N N . GLN A 1 119 ? 99.588 -56.539 14.240 1.00 60.00 118 GLN A N 1
ATOM 715 C CA . GLN A 1 119 ? 98.645 -56.752 15.364 1.00 51.21 118 GLN A CA 1
ATOM 716 C C . GLN A 1 119 ? 97.732 -55.511 15.497 1.00 48.68 118 GLN A C 1
ATOM 717 O O . GLN A 1 119 ? 98.174 -54.448 15.947 1.00 51.66 118 GLN A O 1
ATOM 723 N N . PRO A 1 120 ? 96.455 -55.652 15.127 1.00 46.12 119 PRO A N 1
ATOM 724 C CA . PRO A 1 120 ? 95.516 -54.489 15.129 1.00 43.08 119 PRO A CA 1
ATOM 725 C C . PRO A 1 120 ? 95.111 -53.995 16.511 1.00 43.23 119 PRO A C 1
ATOM 726 O O . PRO A 1 120 ? 94.804 -54.775 17.386 1.00 55.13 119 PRO A O 1
ATOM 730 N N . ALA A 1 121 ? 95.101 -52.692 16.693 1.00 35.35 120 ALA A N 1
ATOM 731 C CA . ALA A 1 121 ? 94.549 -52.129 17.904 1.00 35.58 120 ALA A CA 1
ATOM 732 C C . ALA A 1 121 ? 93.010 -52.228 17.761 1.00 38.18 120 ALA A C 1
ATOM 733 O O . ALA A 1 121 ? 92.464 -52.112 16.667 1.00 38.71 120 ALA A O 1
ATOM 735 N N . SER A 1 122 ? 92.312 -52.442 18.866 1.00 34.83 121 SER A N 1
ATOM 736 C CA . SER A 1 122 ? 90.848 -52.550 18.868 1.00 34.85 121 SER A CA 1
ATOM 737 C C . SER A 1 122 ? 90.194 -51.175 18.851 1.00 41.00 121 SER A C 1
ATOM 738 O O . SER A 1 122 ? 89.549 -50.782 19.825 1.00 37.54 121 SER A O 1
ATOM 741 N N . VAL A 1 123 ? 90.364 -50.439 17.750 1.00 36.24 122 VAL A N 1
ATOM 742 C CA . VAL A 1 123 ? 89.736 -49.150 17.610 1.00 29.07 122 VAL A CA 1
ATOM 743 C C . VAL A 1 123 ? 88.739 -49.101 16.454 1.00 32.31 122 VAL A C 1
ATOM 744 O O . VAL A 1 123 ? 89.017 -49.568 15.368 1.00 33.01 122 VAL A O 1
ATOM 748 N N . GLN A 1 124 ? 87.570 -48.538 16.723 1.00 30.11 123 GLN A N 1
ATOM 749 C CA . GLN A 1 124 ? 86.495 -48.457 15.753 1.00 28.73 123 GLN A CA 1
ATOM 750 C C . GLN A 1 124 ? 87.008 -47.780 14.474 1.00 28.80 123 GLN A C 1
ATOM 751 O O . GLN A 1 124 ? 87.536 -46.666 14.516 1.00 31.43 123 GLN A O 1
ATOM 757 N N . GLY A 1 125 ? 86.852 -48.443 13.314 1.00 25.85 124 GLY A N 1
ATOM 758 C CA . GLY A 1 125 ? 87.249 -47.854 12.028 1.00 19.06 124 GLY A CA 1
ATOM 759 C C . GLY A 1 125 ? 88.561 -48.407 11.512 1.00 31.36 124 GLY A C 1
ATOM 760 O O . GLY A 1 125 ? 88.949 -48.121 10.349 1.00 31.00 124 GLY A O 1
ATOM 761 N N . ASN A 1 126 ? 89.259 -49.219 12.305 1.00 27.43 125 ASN A N 1
ATOM 762 C CA . ASN A 1 126 ? 90.552 -49.739 11.903 1.00 27.81 125 ASN A CA 1
ATOM 763 C C . ASN A 1 126 ? 90.370 -50.774 10.763 1.00 21.28 125 ASN A C 1
ATOM 764 O O . ASN A 1 126 ? 89.653 -51.716 10.927 1.00 31.59 125 ASN A O 1
ATOM 769 N N . PRO A 1 127 ? 91.032 -50.569 9.616 1.00 24.82 126 PRO A N 1
ATOM 770 C CA . PRO A 1 127 ? 90.854 -51.551 8.523 1.00 26.06 126 PRO A CA 1
ATOM 771 C C . PRO A 1 127 ? 91.655 -52.780 8.818 1.00 31.28 126 PRO A C 1
ATOM 772 O O . PRO A 1 127 ? 92.550 -52.739 9.645 1.00 32.21 126 PRO A O 1
ATOM 776 N N . PRO A 1 128 ? 91.363 -53.900 8.131 1.00 27.66 127 PRO A N 1
ATOM 777 C CA . PRO A 1 128 ? 92.213 -55.058 8.349 1.00 33.41 127 PRO A CA 1
ATOM 778 C C . PRO A 1 128 ? 93.670 -54.838 7.862 1.00 38.43 127 PRO A C 1
ATOM 779 O O . PRO A 1 128 ? 93.921 -54.018 6.980 1.00 35.49 127 PRO A O 1
ATOM 783 N N . PHE A 1 129 ? 94.603 -55.607 8.431 1.00 36.48 128 PHE A N 1
ATOM 784 C CA . PHE A 1 129 ? 96.005 -55.457 8.129 1.00 35.79 128 PHE A CA 1
ATOM 785 C C . PHE A 1 129 ? 96.316 -55.761 6.650 1.00 40.27 128 PHE A C 1
ATOM 786 O O . PHE A 1 129 ? 97.220 -55.134 6.075 1.00 38.72 128 PHE A O 1
ATOM 794 N N . LYS A 1 130 ? 95.590 -56.704 6.024 1.00 33.96 129 LYS A N 1
ATOM 795 C CA . LYS A 1 130 ? 95.830 -57.075 4.612 1.00 34.00 129 LYS A CA 1
ATOM 796 C C . LYS A 1 130 ? 95.739 -55.855 3.698 1.00 38.51 129 LYS A C 1
ATOM 797 O O . LYS A 1 130 ? 96.251 -55.841 2.585 1.00 39.93 129 LYS A O 1
ATOM 803 N N . THR A 1 131 ? 95.087 -54.819 4.196 1.00 37.06 130 THR A N 1
ATOM 804 C CA . THR A 1 131 ? 94.958 -53.545 3.508 1.00 33.49 130 THR A CA 1
ATOM 805 C C . THR A 1 131 ? 96.346 -52.919 3.230 1.00 35.73 130 THR A C 1
ATOM 806 O O . THR A 1 131 ? 96.549 -52.271 2.202 1.00 33.52 130 THR A O 1
ATOM 810 N N . ILE A 1 132 ? 97.301 -53.112 4.135 1.00 34.99 131 ILE A N 1
ATOM 811 C CA . ILE A 1 132 ? 98.647 -52.623 3.964 1.00 35.61 131 ILE A CA 1
ATOM 812 C C . ILE A 1 132 ? 99.330 -53.344 2.770 1.00 37.10 131 ILE A C 1
ATOM 813 O O . ILE A 1 132 ? 99.985 -52.718 1.932 1.00 34.47 131 ILE A O 1
ATOM 818 N N . ILE A 1 133 ? 99.215 -54.656 2.720 1.00 34.97 132 ILE A N 1
ATOM 819 C CA . ILE A 1 133 ? 99.746 -55.432 1.627 1.00 34.82 132 ILE A CA 1
ATOM 820 C C . ILE A 1 133 ? 99.093 -54.977 0.278 1.00 38.21 132 ILE A C 1
ATOM 821 O O . ILE A 1 133 ? 99.800 -54.729 -0.702 1.00 34.99 132 ILE A O 1
ATOM 826 N N . GLU A 1 134 ? 97.764 -54.843 0.247 1.00 35.72 133 GLU A N 1
ATOM 827 C CA . GLU A 1 134 ? 97.034 -54.538 -0.962 1.00 29.47 133 GLU A CA 1
ATOM 828 C C . GLU A 1 134 ? 97.317 -53.138 -1.449 1.00 36.03 133 GLU A C 1
ATOM 829 O O . GLU A 1 134 ? 97.560 -52.942 -2.648 1.00 36.91 133 GLU A O 1
ATOM 835 N N . ASN A 1 135 ? 97.336 -52.153 -0.559 1.00 35.38 134 ASN A N 1
ATOM 836 C CA . ASN A 1 135 ? 97.307 -50.752 -0.974 1.00 33.31 134 ASN A CA 1
ATOM 837 C C . ASN A 1 135 ? 98.498 -49.928 -0.583 1.00 32.89 134 ASN A C 1
ATOM 838 O O . ASN A 1 135 ? 98.480 -48.698 -0.764 1.00 40.18 134 ASN A O 1
ATOM 843 N N . CYS A 1 136 ? 99.531 -50.534 -0.029 1.00 35.68 135 CYS A N 1
ATOM 844 C CA . CYS A 1 136 ? 100.691 -49.755 0.441 1.00 34.39 135 CYS A CA 1
ATOM 845 C C . CYS A 1 136 ? 102.023 -50.247 -0.088 1.00 36.40 135 CYS A C 1
ATOM 846 O O . CYS A 1 136 ? 103.006 -50.186 0.616 1.00 53.14 135 CYS A O 1
ATOM 849 N N . SER A 1 137 ? 102.086 -50.767 -1.315 1.00 37.00 136 SER A N 1
ATOM 850 C CA . SER A 1 137 ? 103.446 -51.108 -1.927 1.00 48.39 136 SER A CA 1
ATOM 851 C C . SER A 1 137 ? 104.126 -49.842 -2.355 1.00 48.74 136 SER A C 1
ATOM 852 O O . SER A 1 137 ? 103.509 -49.002 -2.986 1.00 61.25 136 SER A O 1
ATOM 855 N N . GLY A 1 138 ? 105.387 -49.691 -2.019 1.00 63.27 137 GLY A N 1
ATOM 856 C CA . GLY A 1 138 ? 106.088 -48.405 -2.280 1.00 64.41 137 GLY A CA 1
ATOM 857 C C . GLY A 1 138 ? 106.628 -47.864 -0.974 1.00 67.52 137 GLY A C 1
ATOM 858 O O . GLY A 1 138 ? 105.980 -47.978 0.039 1.00 93.06 137 GLY A O 1
ATOM 859 N N . ILE A 1 139 ? 107.830 -47.277 -0.951 1.00 89.52 138 ILE A N 1
ATOM 860 C CA . ILE A 1 139 ? 108.542 -46.859 0.316 1.00 96.74 138 ILE A CA 1
ATOM 861 C C . ILE A 1 139 ? 107.641 -46.401 1.522 1.00 83.25 138 ILE A C 1
ATOM 862 O O . ILE A 1 139 ? 107.811 -46.774 2.674 1.00 86.90 138 ILE A O 1
ATOM 867 N N . GLU A 1 140 ? 106.676 -45.572 1.271 1.00 78.84 139 GLU A N 1
ATOM 868 C CA . GLU A 1 140 ? 105.921 -45.069 2.331 1.00 78.21 139 GLU A CA 1
ATOM 869 C C . GLU A 1 140 ? 105.427 -46.167 3.369 1.00 82.66 139 GLU A C 1
ATOM 870 O O . GLU A 1 140 ? 105.115 -47.293 2.978 1.00 81.15 139 GLU A O 1
ATOM 876 N N . ASN A 1 141 ? 105.416 -45.824 4.669 1.00 57.32 140 ASN A N 1
ATOM 877 C CA . ASN A 1 141 ? 104.799 -46.589 5.735 1.00 38.81 140 ASN A CA 1
ATOM 878 C C . ASN A 1 141 ? 103.310 -46.180 5.843 1.00 41.42 140 ASN A C 1
ATOM 879 O O . ASN A 1 141 ? 102.991 -44.970 5.807 1.00 40.54 140 ASN A O 1
ATOM 884 N N . CYS A 1 142 ? 102.411 -47.164 5.982 1.00 29.28 141 CYS A N 1
ATOM 885 C CA . CYS A 1 142 ? 100.970 -46.890 6.113 1.00 36.01 141 CYS A CA 1
ATOM 886 C C . CYS A 1 142 ? 100.381 -47.307 7.480 1.00 36.09 141 CYS A C 1
ATOM 887 O O . CYS A 1 142 ? 99.163 -47.400 7.621 1.00 37.55 141 CYS A O 1
ATOM 890 N N . ALA A 1 143 ? 101.234 -47.579 8.470 1.00 37.16 142 ALA A N 1
ATOM 891 C CA . ALA A 1 143 ? 100.748 -47.917 9.793 1.00 33.36 142 ALA A CA 1
ATOM 892 C C . ALA A 1 143 ? 100.918 -46.760 10.756 1.00 30.04 142 ALA A C 1
ATOM 893 O O . ALA A 1 143 ? 101.761 -45.879 10.553 1.00 37.43 142 ALA A O 1
ATOM 895 N N . MET A 1 144 ? 100.117 -46.747 11.819 1.00 32.37 143 MET A N 1
ATOM 896 C CA . MET A 1 144 ? 100.235 -45.683 12.839 1.00 31.31 143 MET A CA 1
ATOM 897 C C . MET A 1 144 ? 100.193 -46.300 14.254 1.00 32.64 143 MET A C 1
ATOM 898 O O . MET A 1 144 ? 99.416 -47.217 14.520 1.00 38.87 143 MET A O 1
ATOM 903 N N . ASP A 1 145 ? 101.044 -45.798 15.134 1.00 39.40 144 ASP A N 1
ATOM 904 C CA . ASP A 1 145 ? 101.064 -46.192 16.546 1.00 39.65 144 ASP A CA 1
ATOM 905 C C . ASP A 1 145 ? 99.715 -45.802 17.208 1.00 38.44 144 ASP A C 1
ATOM 906 O O . ASP A 1 145 ? 99.160 -44.697 16.972 1.00 39.70 144 ASP A O 1
ATOM 911 N N . GLN A 1 146 ? 99.179 -46.721 18.023 1.00 36.39 145 GLN A N 1
ATOM 912 C CA . GLN A 1 146 ? 97.885 -46.497 18.700 1.00 37.96 145 GLN A CA 1
ATOM 913 C C . GLN A 1 146 ? 97.866 -45.208 19.550 1.00 34.40 145 GLN A C 1
ATOM 914 O O . GLN A 1 146 ? 96.859 -44.499 19.588 1.00 37.44 145 GLN A O 1
ATOM 920 N N . THR A 1 147 ? 98.973 -44.881 20.182 1.00 31.81 146 THR A N 1
ATOM 921 C CA . THR A 1 147 ? 99.024 -43.687 21.044 1.00 39.31 146 THR A CA 1
ATOM 922 C C . THR A 1 147 ? 98.923 -42.427 20.184 1.00 40.30 146 THR A C 1
ATOM 923 O O . THR A 1 147 ? 98.267 -41.450 20.569 1.00 40.16 146 THR A O 1
ATOM 927 N N . THR A 1 148 ? 99.543 -42.452 19.004 1.00 35.03 147 THR A N 1
ATOM 928 C CA . THR A 1 148 ? 99.453 -41.301 18.087 1.00 31.18 147 THR A CA 1
ATOM 929 C C . THR A 1 148 ? 98.027 -41.168 17.566 1.00 32.55 147 THR A C 1
ATOM 930 O O . THR A 1 148 ? 97.436 -40.082 17.582 1.00 35.00 147 THR A O 1
ATOM 934 N N . TYR A 1 149 ? 97.430 -42.294 17.152 1.00 32.63 148 TYR A N 1
ATOM 935 C CA . TYR A 1 149 ? 96.042 -42.255 16.721 1.00 28.69 148 TYR A CA 1
ATOM 936 C C . TYR A 1 149 ? 95.151 -41.685 17.842 1.00 35.44 148 TYR A C 1
ATOM 937 O O . TYR A 1 149 ? 94.262 -40.854 17.603 1.00 31.18 148 TYR A O 1
ATOM 946 N N . ASP A 1 150 ? 95.368 -42.163 19.091 1.00 35.55 149 ASP A N 1
ATOM 947 C CA . ASP A 1 150 ? 94.577 -41.649 20.229 1.00 32.82 149 ASP A CA 1
ATOM 948 C C . ASP A 1 150 ? 94.620 -40.145 20.331 1.00 31.80 149 ASP A C 1
ATOM 949 O O . ASP A 1 150 ? 93.568 -39.509 20.462 1.00 32.41 149 ASP A O 1
ATOM 954 N N . LYS A 1 151 ? 95.821 -39.567 20.242 1.00 29.10 150 LYS A N 1
ATOM 955 C CA . LYS A 1 151 ? 95.929 -38.113 20.211 1.00 28.75 150 LYS A CA 1
ATOM 956 C C . LYS A 1 151 ? 95.106 -37.468 19.084 1.00 32.01 150 LYS A C 1
ATOM 957 O O . LYS A 1 151 ? 94.422 -36.457 19.307 1.00 33.75 150 LYS A O 1
ATOM 963 N N . MET A 1 152 ? 95.171 -38.036 17.871 1.00 33.64 151 MET A N 1
ATOM 964 C CA . MET A 1 152 ? 94.403 -37.451 16.758 1.00 30.49 151 MET A CA 1
ATOM 965 C C . MET A 1 152 ? 92.920 -37.555 17.039 1.00 32.46 151 MET A C 1
ATOM 966 O O . MET A 1 152 ? 92.184 -36.543 16.936 1.00 34.75 151 MET A O 1
ATOM 971 N N . LYS A 1 153 ? 92.484 -38.765 17.365 1.00 30.95 152 LYS A N 1
ATOM 972 C CA . LYS A 1 153 ? 91.040 -39.020 17.616 1.00 31.01 152 LYS A CA 1
ATOM 973 C C . LYS A 1 153 ? 90.490 -38.053 18.700 1.00 35.46 152 LYS A C 1
ATOM 974 O O . LYS A 1 153 ? 89.404 -37.479 18.561 1.00 34.71 152 LYS A O 1
ATOM 980 N N . LYS A 1 154 ? 91.252 -37.852 19.778 1.00 32.80 153 LYS A N 1
ATOM 981 C CA . LYS A 1 154 ? 90.818 -36.962 20.836 1.00 30.72 153 LYS A CA 1
ATOM 982 C C . LYS A 1 154 ? 90.665 -35.523 20.303 1.00 35.38 153 LYS A C 1
ATOM 983 O O . LYS A 1 154 ? 89.616 -34.865 20.528 1.00 36.40 153 LYS A O 1
ATOM 989 N N . LEU A 1 155 ? 91.673 -35.032 19.581 1.00 33.24 154 LEU A N 1
ATOM 990 C CA . LEU A 1 155 ? 91.573 -33.692 18.961 1.00 35.70 154 LEU A CA 1
ATOM 991 C C . LEU A 1 155 ? 90.357 -33.599 18.034 1.00 32.66 154 LEU A C 1
ATOM 992 O O . LEU A 1 155 ? 89.622 -32.578 18.069 1.00 34.27 154 LEU A O 1
ATOM 997 N N . ALA A 1 156 ? 90.115 -34.652 17.241 1.00 30.93 155 ALA A N 1
ATOM 998 C CA . ALA A 1 156 ? 88.983 -34.664 16.300 1.00 33.40 155 ALA A CA 1
ATOM 999 C C . ALA A 1 156 ? 87.660 -34.583 17.051 1.00 35.03 155 ALA A C 1
ATOM 1000 O O . ALA A 1 156 ? 86.743 -33.841 16.644 1.00 33.22 155 ALA A O 1
ATOM 1002 N N . GLU A 1 157 ? 87.537 -35.349 18.131 1.00 34.41 156 GLU A N 1
ATOM 1003 C CA . GLU A 1 157 ? 86.328 -35.286 18.974 1.00 31.58 156 GLU A CA 1
ATOM 1004 C C . GLU A 1 157 ? 86.158 -33.941 19.614 1.00 37.68 156 GLU A C 1
ATOM 1005 O O . GLU A 1 157 ? 85.039 -33.416 19.624 1.00 43.57 156 GLU A O 1
ATOM 1011 N N . ASP A 1 158 ? 87.247 -33.345 20.118 1.00 38.04 157 ASP A N 1
ATOM 1012 C CA . ASP A 1 158 ? 87.153 -32.009 20.731 1.00 36.86 157 ASP A CA 1
ATOM 1013 C C . ASP A 1 158 ? 86.694 -30.974 19.686 1.00 41.06 157 ASP A C 1
ATOM 1014 O O . ASP A 1 158 ? 85.859 -30.100 19.959 1.00 41.77 157 ASP A O 1
ATOM 1019 N N . LEU A 1 159 ? 87.264 -31.055 18.489 1.00 37.74 158 LEU A N 1
ATOM 1020 C CA . LEU A 1 159 ? 86.917 -30.107 17.429 1.00 37.23 158 LEU A CA 1
ATOM 1021 C C . LEU A 1 159 ? 85.446 -30.306 17.041 1.00 36.51 158 LEU A C 1
ATOM 1022 O O . LEU A 1 159 ? 84.698 -29.320 16.879 1.00 40.48 158 LEU A O 1
ATOM 1027 N N . GLN A 1 160 ? 85.020 -31.550 16.872 1.00 32.73 159 GLN A N 1
ATOM 1028 C CA . GLN A 1 160 ? 83.606 -31.807 16.600 1.00 36.09 159 GLN A CA 1
ATOM 1029 C C . GLN A 1 160 ? 82.685 -31.196 17.685 1.00 36.68 159 GLN A C 1
ATOM 1030 O O . GLN A 1 160 ? 81.662 -30.556 17.371 1.00 40.49 159 GLN A O 1
ATOM 1036 N N . ALA A 1 161 ? 83.022 -31.396 18.972 1.00 38.45 160 ALA A N 1
ATOM 1037 C CA . ALA A 1 161 ? 82.198 -30.809 20.041 1.00 37.32 160 ALA A CA 1
ATOM 1038 C C . ALA A 1 161 ? 82.203 -29.265 19.987 1.00 47.50 160 ALA A C 1
ATOM 1039 O O . ALA A 1 161 ? 81.191 -28.620 20.286 1.00 44.92 160 ALA A O 1
ATOM 1041 N N . ALA A 1 162 ? 83.360 -28.671 19.638 1.00 38.60 161 ALA A N 1
ATOM 1042 C CA . ALA A 1 162 ? 83.454 -27.211 19.559 1.00 39.64 161 ALA A CA 1
ATOM 1043 C C . ALA A 1 162 ? 82.476 -26.679 18.512 1.00 42.31 161 ALA A C 1
ATOM 1044 O O . ALA A 1 162 ? 81.863 -25.635 18.683 1.00 43.59 161 ALA A O 1
ATOM 1046 N N . GLN A 1 163 ? 82.344 -27.414 17.406 1.00 39.55 162 GLN A N 1
ATOM 1047 C CA . GLN A 1 163 ? 81.512 -26.931 16.310 1.00 37.88 162 GLN A CA 1
ATOM 1048 C C . GLN A 1 163 ? 80.016 -27.126 16.551 1.00 42.51 162 GLN A C 1
ATOM 1049 O O . GLN A 1 163 ? 79.204 -26.237 16.281 1.00 45.22 162 GLN A O 1
ATOM 1055 N N . THR A 1 164 ? 79.652 -28.289 17.058 1.00 41.88 163 THR A N 1
ATOM 1056 C CA . THR A 1 164 ? 78.256 -28.687 17.114 1.00 43.21 163 THR A CA 1
ATOM 1057 C C . THR A 1 164 ? 77.909 -29.179 18.515 1.00 52.16 163 THR A C 1
ATOM 1058 O O . THR A 1 164 ? 78.619 -30.019 19.089 1.00 49.32 163 THR A O 1
ATOM 1062 N N . ASN A 1 165 ? 76.843 -28.624 19.082 1.00 52.68 164 ASN A N 1
ATOM 1063 C CA . ASN A 1 165 ? 76.345 -29.099 20.355 1.00 57.56 164 ASN A CA 1
ATOM 1064 C C . ASN A 1 165 ? 75.649 -30.448 20.167 1.00 65.15 164 ASN A C 1
ATOM 1065 O O . ASN A 1 165 ? 74.602 -30.533 19.548 1.00 66.86 164 ASN A O 1
ATOM 1070 N N . SER A 1 166 ? 76.248 -31.511 20.691 1.00 73.86 165 SER A N 1
ATOM 1071 C CA . SER A 1 166 ? 75.703 -32.845 20.533 1.00 85.33 165 SER A CA 1
ATOM 1072 C C . SER A 1 166 ? 74.285 -32.907 21.070 1.00 98.89 165 SER A C 1
ATOM 1073 O O . SER A 1 166 ? 73.430 -33.530 20.444 1.00 101.15 165 SER A O 1
ATOM 1076 N N . ALA A 1 167 ? 74.044 -32.279 22.231 1.00 102.75 166 ALA A N 1
ATOM 1077 C CA . ALA A 1 167 ? 72.702 -32.249 22.821 1.00 96.91 166 ALA A CA 1
ATOM 1078 C C . ALA A 1 167 ? 71.711 -31.610 21.863 1.00 96.38 166 ALA A C 1
ATOM 1079 O O . ALA A 1 167 ? 70.757 -32.243 21.473 1.00 94.25 166 ALA A O 1
ATOM 1081 N N . THR A 1 168 ? 71.928 -30.371 21.453 1.00 97.55 167 THR A N 1
ATOM 1082 C CA . THR A 1 168 ? 70.914 -29.715 20.621 1.00 92.87 167 THR A CA 1
ATOM 1083 C C . THR A 1 168 ? 71.072 -30.045 19.152 1.00 86.08 167 THR A C 1
ATOM 1084 O O . THR A 1 168 ? 70.167 -29.801 18.372 1.00 81.03 167 THR A O 1
ATOM 1088 N N . LYS A 1 169 ? 72.219 -30.609 18.779 1.00 89.07 168 LYS A N 1
ATOM 1089 C CA . LYS A 1 169 ? 72.592 -30.748 17.373 1.00 81.89 168 LYS A CA 1
ATOM 1090 C C . LYS A 1 169 ? 72.743 -29.331 16.744 1.00 75.10 168 LYS A C 1
ATOM 1091 O O . LYS A 1 169 ? 72.818 -29.203 15.552 1.00 76.69 168 LYS A O 1
ATOM 1093 N N . GLY A 1 170 ? 72.807 -28.259 17.537 1.00 74.83 169 GLY A N 1
ATOM 1094 C CA . GLY A 1 170 ? 72.935 -26.907 16.959 1.00 59.59 169 GLY A CA 1
ATOM 1095 C C . GLY A 1 170 ? 74.373 -26.398 16.974 1.00 55.48 169 GLY A C 1
ATOM 1096 O O . GLY A 1 170 ? 75.274 -27.043 17.546 1.00 59.09 169 GLY A O 1
ATOM 1097 N N . ASN A 1 171 ? 74.591 -25.249 16.359 1.00 52.55 170 ASN A N 1
ATOM 1098 C CA . ASN A 1 171 ? 75.864 -24.592 16.337 1.00 52.45 170 ASN A CA 1
ATOM 1099 C C . ASN A 1 171 ? 76.420 -24.350 17.736 1.00 53.55 170 ASN A C 1
ATOM 1100 O O . ASN A 1 171 ? 75.728 -23.831 18.567 1.00 52.62 170 ASN A O 1
ATOM 1105 N N . ASN A 1 172 ? 77.675 -24.723 17.973 1.00 51.31 171 ASN A N 1
ATOM 1106 C CA . ASN A 1 172 ? 78.306 -24.493 19.268 1.00 49.00 171 ASN A CA 1
ATOM 1107 C C . ASN A 1 172 ? 79.380 -23.406 19.226 1.00 56.40 171 ASN A C 1
ATOM 1108 O O . ASN A 1 172 ? 79.996 -23.116 20.262 1.00 52.24 171 ASN A O 1
ATOM 1113 N N . LEU A 1 173 ? 79.598 -22.801 18.048 1.00 47.99 172 LEU A N 1
ATOM 1114 C CA . LEU A 1 173 ? 80.576 -21.711 17.916 1.00 46.14 172 LEU A CA 1
ATOM 1115 C C . LEU A 1 173 ? 79.998 -20.326 18.199 1.00 48.60 172 LEU A C 1
ATOM 1116 O O . LEU A 1 173 ? 78.977 -19.982 17.637 1.00 49.86 172 LEU A O 1
ATOM 1121 N N . CYS A 1 174 ? 80.671 -19.521 19.030 1.00 45.73 173 CYS A N 1
ATOM 1122 C CA . CYS A 1 174 ? 80.222 -18.145 19.379 1.00 49.63 173 CYS A CA 1
ATOM 1123 C C . CYS A 1 174 ? 80.674 -17.157 18.342 1.00 52.97 173 CYS A C 1
ATOM 1124 O O . CYS A 1 174 ? 81.688 -17.403 17.685 1.00 49.60 173 CYS A O 1
ATOM 1127 N N . ALA A 1 175 ? 79.966 -16.014 18.241 1.00 52.64 174 ALA A N 1
ATOM 1128 C CA . ALA A 1 175 ? 80.435 -14.896 17.455 1.00 52.43 174 ALA A CA 1
ATOM 1129 C C . ALA A 1 175 ? 81.858 -14.505 17.890 1.00 47.92 174 ALA A C 1
ATOM 1130 O O . ALA A 1 175 ? 82.310 -14.916 18.944 1.00 46.30 174 ALA A O 1
ATOM 1132 N N . LEU A 1 176 ? 82.548 -13.695 17.092 1.00 48.90 175 LEU A N 1
ATOM 1133 C CA . LEU A 1 176 ? 83.908 -13.318 17.397 1.00 45.38 175 LEU A CA 1
ATOM 1134 C C . LEU A 1 176 ? 83.955 -12.528 18.708 1.00 53.00 175 LEU A C 1
ATOM 1135 O O . LEU A 1 176 ? 84.995 -12.452 19.330 1.00 57.01 175 LEU A O 1
ATOM 1140 N N . SER A 1 177 ? 82.840 -11.933 19.119 1.00 59.52 176 SER A N 1
ATOM 1141 C CA . SER A 1 177 ? 82.769 -11.170 20.369 1.00 59.96 176 SER A CA 1
ATOM 1142 C C . SER A 1 177 ? 82.848 -12.031 21.613 1.00 66.20 176 SER A C 1
ATOM 1143 O O . SER A 1 177 ? 83.045 -11.533 22.708 1.00 67.36 176 SER A O 1
ATOM 1146 N N . GLY A 1 178 ? 82.685 -13.339 21.463 1.00 63.40 177 GLY A N 1
ATOM 1147 C CA . GLY A 1 178 ? 82.832 -14.219 22.597 1.00 64.74 177 GLY A CA 1
ATOM 1148 C C . GLY A 1 178 ? 81.515 -14.851 23.021 1.00 73.06 177 GLY A C 1
ATOM 1149 O O . GLY A 1 178 ? 80.454 -14.419 22.593 1.00 72.49 177 GLY A O 1
ATOM 1150 N N . CYS A 1 179 ? 81.588 -15.859 23.894 1.00 74.43 178 CYS A N 1
ATOM 1151 C CA . CYS A 1 179 ? 80.374 -16.514 24.418 1.00 80.26 178 CYS A CA 1
ATOM 1152 C C . CYS A 1 179 ? 79.560 -15.659 25.395 1.00 66.52 178 CYS A C 1
ATOM 1153 O O . CYS A 1 179 ? 80.145 -14.975 26.185 1.00 93.78 178 CYS A O 1
ATOM 1156 N N . ALA A 1 180 ? 78.230 -15.683 25.284 1.00 78.41 179 ALA A N 1
ATOM 1157 C CA . ALA A 1 180 ? 77.303 -14.967 26.155 1.00 102.54 179 ALA A CA 1
ATOM 1158 C C . ALA A 1 180 ? 77.349 -15.560 27.559 1.00 102.59 179 ALA A C 1
ATOM 1159 O O . ALA A 1 180 ? 77.728 -16.722 27.754 1.00 107.92 179 ALA A O 1
ATOM 1161 N N . ALA A 1 181 ? 76.967 -14.758 28.538 1.00 109.13 180 ALA A N 1
ATOM 1162 C CA . ALA A 1 181 ? 76.969 -15.209 29.914 1.00 102.38 180 ALA A CA 1
ATOM 1163 C C . ALA A 1 181 ? 75.964 -16.374 30.173 1.00 134.67 180 ALA A C 1
ATOM 1164 O O . ALA A 1 181 ? 74.825 -16.324 29.698 1.00 142.90 180 ALA A O 1
ATOM 1166 N N . THR A 1 182 ? 76.397 -17.403 30.922 1.00 150.31 181 THR A N 1
ATOM 1167 C CA . THR A 1 182 ? 75.590 -18.614 31.295 1.00 136.11 181 THR A CA 1
ATOM 1168 C C . THR A 1 182 ? 75.427 -19.516 30.108 1.00 139.26 181 THR A C 1
ATOM 1169 O O . THR A 1 182 ? 74.756 -20.541 30.220 1.00 125.46 181 THR A O 1
ATOM 1173 N N . SER A 1 186 ? 69.786 -20.800 27.734 1.00 124.36 185 SER A N 1
ATOM 1174 C CA . SER A 1 186 ? 69.058 -21.901 27.126 1.00 120.52 185 SER A CA 1
ATOM 1175 C C . SER A 1 186 ? 70.002 -22.857 26.399 1.00 134.78 185 SER A C 1
ATOM 1176 O O . SER A 1 186 ? 69.756 -23.160 25.237 1.00 142.68 185 SER A O 1
ATOM 1178 N N . ASN A 1 187 ? 71.075 -23.327 27.052 1.00 136.08 186 ASN A N 1
ATOM 1179 C CA . ASN A 1 187 ? 72.080 -24.206 26.398 1.00 128.60 186 ASN A CA 1
ATOM 1180 C C . ASN A 1 187 ? 72.967 -23.514 25.262 1.00 102.98 186 ASN A C 1
ATOM 1181 O O . ASN A 1 187 ? 73.222 -24.109 24.204 1.00 107.39 186 ASN A O 1
ATOM 1186 N N . PRO A 1 188 ? 73.434 -22.231 25.509 1.00 94.64 187 PRO A N 1
ATOM 1187 C CA . PRO A 1 188 ? 74.010 -21.433 24.365 1.00 102.64 187 PRO A CA 1
ATOM 1188 C C . PRO A 1 188 ? 75.298 -22.030 23.798 1.00 97.58 187 PRO A C 1
ATOM 1189 O O . PRO A 1 188 ? 75.823 -22.945 24.405 1.00 110.36 187 PRO A O 1
ATOM 1193 N N . PRO A 1 189 ? 75.803 -21.544 22.639 1.00 85.80 188 PRO A N 1
ATOM 1194 C CA . PRO A 1 189 ? 77.105 -22.042 22.095 1.00 78.04 188 PRO A CA 1
ATOM 1195 C C . PRO A 1 189 ? 78.254 -21.799 23.099 1.00 73.60 188 PRO A C 1
ATOM 1196 O O . PRO A 1 189 ? 78.299 -20.726 23.691 1.00 64.08 188 PRO A O 1
ATOM 1200 N N . ASN A 1 190 ? 79.165 -22.744 23.325 1.00 62.06 189 ASN A N 1
ATOM 1201 C CA . ASN A 1 190 ? 80.126 -22.504 24.396 1.00 55.61 189 ASN A CA 1
ATOM 1202 C C . ASN A 1 190 ? 81.580 -22.653 23.945 1.00 53.08 189 ASN A C 1
ATOM 1203 O O . ASN A 1 190 ? 82.452 -22.820 24.754 1.00 59.81 189 ASN A O 1
ATOM 1208 N N . SER A 1 191 ? 81.848 -22.565 22.640 1.00 50.36 190 SER A N 1
ATOM 1209 C CA . SER A 1 191 ? 83.242 -22.582 22.155 1.00 44.77 190 SER A CA 1
ATOM 1210 C C . SER A 1 191 ? 83.566 -21.333 21.380 1.00 47.41 190 SER A C 1
ATOM 1211 O O . SER A 1 191 ? 82.756 -20.891 20.579 1.00 50.65 190 SER A O 1
ATOM 1214 N N . THR A 1 192 ? 84.719 -20.738 21.644 1.00 49.12 191 THR A N 1
ATOM 1215 C CA . THR A 1 192 ? 85.146 -19.584 20.863 1.00 46.75 191 THR A CA 1
ATOM 1216 C C . THR A 1 192 ? 85.668 -20.108 19.503 1.00 46.89 191 THR A C 1
ATOM 1217 O O . THR A 1 192 ? 86.028 -21.317 19.382 1.00 48.85 191 THR A O 1
ATOM 1221 N N . VAL A 1 193 ? 85.710 -19.228 18.493 1.00 43.42 192 VAL A N 1
ATOM 1222 C CA . VAL A 1 193 ? 86.288 -19.638 17.211 1.00 39.83 192 VAL A CA 1
ATOM 1223 C C . VAL A 1 193 ? 87.785 -19.846 17.402 1.00 40.77 192 VAL A C 1
ATOM 1224 O O . VAL A 1 193 ? 88.361 -20.690 16.732 1.00 48.17 192 VAL A O 1
ATOM 1228 N N . SER A 1 194 ? 88.426 -19.095 18.333 1.00 45.45 193 SER A N 1
ATOM 1229 C CA . SER A 1 194 ? 89.868 -19.297 18.557 1.00 40.63 193 SER A CA 1
ATOM 1230 C C . SER A 1 194 ? 90.131 -20.677 19.108 1.00 42.73 193 SER A C 1
ATOM 1231 O O . SER A 1 194 ? 91.133 -21.308 18.778 1.00 50.11 193 SER A O 1
ATOM 1234 N N . ASN A 1 195 ? 89.245 -21.155 19.970 1.00 43.83 194 ASN A N 1
ATOM 1235 C CA . ASN A 1 195 ? 89.409 -22.512 20.544 1.00 40.65 194 ASN A CA 1
ATOM 1236 C C . ASN A 1 195 ? 89.283 -23.544 19.409 1.00 39.90 194 ASN A C 1
ATOM 1237 O O . ASN A 1 195 ? 90.082 -24.454 19.300 1.00 42.61 194 ASN A O 1
ATOM 1242 N N . ALA A 1 196 ? 88.298 -23.366 18.537 1.00 34.94 195 ALA A N 1
ATOM 1243 C CA . ALA A 1 196 ? 88.105 -24.318 17.422 1.00 38.11 195 ALA A CA 1
ATOM 1244 C C . ALA A 1 196 ? 89.323 -24.263 16.465 1.00 38.05 195 ALA A C 1
ATOM 1245 O O . ALA A 1 196 ? 89.869 -25.326 16.099 1.00 37.60 195 ALA A O 1
ATOM 1247 N N . LEU A 1 197 ? 89.762 -23.061 16.092 1.00 36.45 196 LEU A N 1
ATOM 1248 C CA . LEU A 1 197 ? 90.919 -22.929 15.196 1.00 36.27 196 LEU A CA 1
ATOM 1249 C C . LEU A 1 197 ? 92.150 -23.577 15.815 1.00 37.48 196 LEU A C 1
ATOM 1250 O O . LEU A 1 197 ? 92.940 -24.243 15.135 1.00 43.48 196 LEU A O 1
ATOM 1255 N N . ASN A 1 198 ? 92.317 -23.402 17.143 1.00 33.31 197 ASN A N 1
ATOM 1256 C CA . ASN A 1 198 ? 93.459 -23.989 17.815 1.00 31.77 197 ASN A CA 1
ATOM 1257 C C . ASN A 1 198 ? 93.419 -25.548 17.794 1.00 36.14 197 ASN A C 1
ATOM 1258 O O . ASN A 1 198 ? 94.426 -26.195 17.590 1.00 37.33 197 ASN A O 1
ATOM 1263 N N . LEU A 1 199 ? 92.243 -26.126 18.015 1.00 31.39 198 LEU A N 1
ATOM 1264 C CA . LEU A 1 199 ? 92.122 -27.563 17.971 1.00 35.00 198 LEU A CA 1
ATOM 1265 C C . LEU A 1 199 ? 92.405 -28.045 16.524 1.00 34.95 198 LEU A C 1
ATOM 1266 O O . LEU A 1 199 ? 93.122 -29.034 16.312 1.00 35.03 198 LEU A O 1
ATOM 1271 N N . ALA A 1 200 ? 91.841 -27.349 15.543 1.00 36.13 199 ALA A N 1
ATOM 1272 C CA . ALA A 1 200 ? 92.047 -27.670 14.117 1.00 36.47 199 ALA A CA 1
ATOM 1273 C C . ALA A 1 200 ? 93.551 -27.622 13.805 1.00 34.64 199 ALA A C 1
ATOM 1274 O O . ALA A 1 200 ? 94.089 -28.571 13.218 1.00 33.39 199 ALA A O 1
ATOM 1276 N N . GLN A 1 201 ? 94.212 -26.551 14.217 1.00 38.05 200 GLN A N 1
ATOM 1277 C CA . GLN A 1 201 ? 95.637 -26.375 13.969 1.00 43.62 200 GLN A CA 1
ATOM 1278 C C . GLN A 1 201 ? 96.431 -27.586 14.553 1.00 39.18 200 GLN A C 1
ATOM 1279 O O . GLN A 1 201 ? 97.307 -28.166 13.899 1.00 37.61 200 GLN A O 1
ATOM 1285 N N . GLN A 1 202 ? 96.100 -27.981 15.787 1.00 32.01 201 GLN A N 1
ATOM 1286 C CA . GLN A 1 202 ? 96.818 -29.073 16.397 1.00 35.12 201 GLN A CA 1
ATOM 1287 C C . GLN A 1 202 ? 96.601 -30.394 15.645 1.00 37.78 201 GLN A C 1
ATOM 1288 O O . GLN A 1 202 ? 97.516 -31.208 15.522 1.00 34.72 201 GLN A O 1
ATOM 1294 N N . LEU A 1 203 ? 95.359 -30.649 15.265 1.00 32.34 202 LEU A N 1
ATOM 1295 C CA . LEU A 1 203 ? 95.031 -31.857 14.530 1.00 32.33 202 LEU A CA 1
ATOM 1296 C C . LEU A 1 203 ? 95.786 -31.936 13.180 1.00 32.38 202 LEU A C 1
ATOM 1297 O O . LEU A 1 203 ? 96.525 -32.924 12.903 1.00 36.61 202 LEU A O 1
ATOM 1302 N N . MET A 1 204 ? 95.637 -30.900 12.367 1.00 34.99 203 MET A N 1
ATOM 1303 C CA . MET A 1 204 ? 96.339 -30.856 11.065 1.00 34.97 203 MET A CA 1
ATOM 1304 C C . MET A 1 204 ? 97.846 -30.930 11.264 1.00 35.38 203 MET A C 1
ATOM 1305 O O . MET A 1 204 ? 98.547 -31.612 10.492 1.00 35.16 203 MET A O 1
ATOM 1310 N N . ASP A 1 205 ? 98.372 -30.257 12.300 1.00 36.91 204 ASP A N 1
ATOM 1311 C CA . ASP A 1 205 ? 99.842 -30.309 12.556 1.00 35.57 204 ASP A CA 1
ATOM 1312 C C . ASP A 1 205 ? 100.262 -31.739 12.872 1.00 39.97 204 ASP A C 1
ATOM 1313 O O . ASP A 1 205 ? 101.293 -32.212 12.387 1.00 37.61 204 ASP A O 1
ATOM 1318 N N . LEU A 1 206 ? 99.470 -32.420 13.692 1.00 35.09 205 LEU A N 1
ATOM 1319 C CA . LEU A 1 206 ? 99.806 -33.756 14.110 1.00 33.50 205 LEU A CA 1
ATOM 1320 C C . LEU A 1 206 ? 99.770 -34.688 12.898 1.00 37.73 205 LEU A C 1
ATOM 1321 O O . LEU A 1 206 ? 100.658 -35.544 12.714 1.00 36.49 205 LEU A O 1
ATOM 1326 N N . ILE A 1 207 ? 98.724 -34.561 12.087 1.00 32.68 206 ILE A N 1
ATOM 1327 C CA . ILE A 1 207 ? 98.639 -35.359 10.867 1.00 33.38 206 ILE A CA 1
ATOM 1328 C C . ILE A 1 207 ? 99.844 -35.125 9.935 1.00 38.01 206 ILE A C 1
ATOM 1329 O O . ILE A 1 207 ? 100.475 -36.087 9.419 1.00 36.53 206 ILE A O 1
ATOM 1334 N N . ALA A 1 208 ? 100.195 -33.849 9.741 1.00 31.91 207 ALA A N 1
ATOM 1335 C CA . ALA A 1 208 ? 101.310 -33.506 8.851 1.00 36.84 207 ALA A CA 1
ATOM 1336 C C . ALA A 1 208 ? 102.587 -34.133 9.363 1.00 39.29 207 ALA A C 1
ATOM 1337 O O . ALA A 1 208 ? 103.418 -34.555 8.588 1.00 38.68 207 ALA A O 1
ATOM 1339 N N . ASN A 1 209 ? 102.764 -34.191 10.675 1.00 39.78 208 ASN A N 1
ATOM 1340 C CA . ASN A 1 209 ? 104.040 -34.625 11.276 1.00 39.91 208 ASN A CA 1
ATOM 1341 C C . ASN A 1 209 ? 104.117 -36.108 11.451 1.00 39.47 208 ASN A C 1
ATOM 1342 O O . ASN A 1 209 ? 105.146 -36.611 11.749 1.00 46.31 208 ASN A O 1
ATOM 1347 N N . THR A 1 210 ? 103.019 -36.823 11.258 1.00 35.23 209 THR A N 1
ATOM 1348 C CA . THR A 1 210 ? 103.043 -38.241 11.445 1.00 34.19 209 THR A CA 1
ATOM 1349 C C . THR A 1 210 ? 103.363 -38.920 10.119 1.00 40.34 209 THR A C 1
ATOM 1350 O O . THR A 1 210 ? 102.580 -38.801 9.151 1.00 41.18 209 THR A O 1
ATOM 1354 N N . LYS A 1 211 ? 104.498 -39.624 10.060 1.00 43.69 210 LYS A N 1
ATOM 1355 C CA . LYS A 1 211 ? 104.952 -40.261 8.820 1.00 42.35 210 LYS A CA 1
ATOM 1356 C C . LYS A 1 211 ? 104.157 -41.523 8.520 1.00 40.63 210 LYS A C 1
ATOM 1357 O O . LYS A 1 211 ? 104.688 -42.612 8.451 1.00 39.00 210 LYS A O 1
ATOM 1363 N N . THR A 1 212 ? 102.868 -41.355 8.351 1.00 36.03 211 THR A N 1
ATOM 1364 C CA . THR A 1 212 ? 101.968 -42.419 7.999 1.00 29.04 211 THR A CA 1
ATOM 1365 C C . THR A 1 212 ? 101.270 -42.005 6.704 1.00 32.05 211 THR A C 1
ATOM 1366 O O . THR A 1 212 ? 100.633 -40.940 6.650 1.00 34.12 211 THR A O 1
ATOM 1370 N N . ALA A 1 213 ? 101.354 -42.840 5.677 1.00 35.99 212 ALA A N 1
ATOM 1371 C CA . ALA A 1 213 ? 100.726 -42.490 4.373 1.00 32.48 212 ALA A CA 1
ATOM 1372 C C . ALA A 1 213 ? 99.268 -42.859 4.371 1.00 36.25 212 ALA A C 1
ATOM 1373 O O . ALA A 1 213 ? 98.874 -43.828 5.031 1.00 36.27 212 ALA A O 1
ATOM 1375 N N . MET A 1 214 ? 98.436 -42.110 3.651 1.00 33.26 213 MET A N 1
ATOM 1376 C CA . MET A 1 214 ? 97.040 -42.484 3.554 1.00 31.26 213 MET A CA 1
ATOM 1377 C C . MET A 1 214 ? 96.753 -43.269 2.275 1.00 33.43 213 MET A C 1
ATOM 1378 O O . MET A 1 214 ? 97.177 -42.872 1.153 1.00 32.84 213 MET A O 1
ATOM 1383 N N . MET A 1 215 ? 96.025 -44.378 2.408 1.00 28.52 214 MET A N 1
ATOM 1384 C CA . MET A 1 215 ? 95.675 -45.222 1.272 1.00 27.84 214 MET A CA 1
ATOM 1385 C C . MET A 1 215 ? 94.284 -44.814 0.753 1.00 25.00 214 MET A C 1
ATOM 1386 O O . MET A 1 215 ? 93.250 -45.276 1.292 1.00 30.66 214 MET A O 1
ATOM 1391 N N . TRP A 1 216 ? 94.231 -43.948 -0.246 1.00 25.95 215 TRP A N 1
ATOM 1392 C CA . TRP A 1 216 ? 92.940 -43.480 -0.782 1.00 28.52 215 TRP A CA 1
ATOM 1393 C C . TRP A 1 216 ? 92.068 -44.599 -1.313 1.00 30.41 215 TRP A C 1
ATOM 1394 O O . TRP A 1 216 ? 90.856 -44.464 -1.343 1.00 27.94 215 TRP A O 1
ATOM 1405 N N . LYS A 1 217 ? 92.672 -45.725 -1.735 1.00 29.67 216 LYS A N 1
ATOM 1406 C CA . LYS A 1 217 ? 91.887 -46.845 -2.213 1.00 31.63 216 LYS A CA 1
ATOM 1407 C C . LYS A 1 217 ? 90.988 -47.412 -1.100 1.00 34.71 216 LYS A C 1
ATOM 1408 O O . LYS A 1 217 ? 89.946 -48.040 -1.403 1.00 35.28 216 LYS A O 1
ATOM 1414 N N . ASN A 1 218 ? 91.367 -47.199 0.191 1.00 32.06 217 ASN A N 1
ATOM 1415 C CA . ASN A 1 218 ? 90.509 -47.634 1.310 1.00 29.22 217 ASN A CA 1
ATOM 1416 C C . ASN A 1 218 ? 89.178 -46.861 1.343 1.00 31.61 217 ASN A C 1
ATOM 1417 O O . ASN A 1 218 ? 88.203 -47.329 1.969 1.00 35.44 217 ASN A O 1
ATOM 1422 N N . ILE A 1 219 ? 89.099 -45.702 0.674 1.00 30.30 218 ILE A N 1
ATOM 1423 C CA . ILE A 1 219 ? 87.905 -44.908 0.741 1.00 28.57 218 ILE A CA 1
ATOM 1424 C C . ILE A 1 219 ? 86.870 -45.365 -0.296 1.00 34.87 218 ILE A C 1
ATOM 1425 O O . ILE A 1 219 ? 87.137 -45.305 -1.498 1.00 37.87 218 ILE A O 1
ATOM 1430 N N . VAL A 1 220 ? 85.694 -45.793 0.168 1.00 36.43 219 VAL A N 1
ATOM 1431 C CA . VAL A 1 220 ? 84.615 -46.220 -0.698 1.00 26.32 219 VAL A CA 1
ATOM 1432 C C . VAL A 1 220 ? 83.457 -45.257 -0.581 1.00 38.00 219 VAL A C 1
ATOM 1433 O O . VAL A 1 220 ? 82.803 -45.169 0.464 1.00 41.32 219 VAL A O 1
ATOM 1437 N N . ILE A 1 221 ? 83.178 -44.544 -1.666 1.00 38.17 220 ILE A N 1
ATOM 1438 C CA . ILE A 1 221 ? 82.012 -43.693 -1.729 1.00 35.72 220 ILE A CA 1
ATOM 1439 C C . ILE A 1 221 ? 81.280 -43.983 -3.020 1.00 43.91 220 ILE A C 1
ATOM 1440 O O . ILE A 1 221 ? 81.845 -43.750 -4.099 1.00 45.83 220 ILE A O 1
ATOM 1445 N N . SER A 1 222 ? 80.045 -44.495 -2.933 1.00 44.38 221 SER A N 1
ATOM 1446 C CA . SER A 1 222 ? 79.274 -44.849 -4.120 1.00 47.77 221 SER A CA 1
ATOM 1447 C C . SER A 1 222 ? 79.093 -43.673 -5.044 1.00 44.52 221 SER A C 1
ATOM 1448 O O . SER A 1 222 ? 78.755 -42.593 -4.619 1.00 52.31 221 SER A O 1
ATOM 1451 N N . GLY A 1 223 ? 79.351 -43.889 -6.321 1.00 50.55 222 GLY A N 1
ATOM 1452 C CA . GLY A 1 223 ? 79.159 -42.858 -7.329 1.00 46.28 222 GLY A CA 1
ATOM 1453 C C . GLY A 1 223 ? 80.380 -41.958 -7.383 1.00 49.03 222 GLY A C 1
ATOM 1454 O O . GLY A 1 223 ? 80.415 -41.006 -8.115 1.00 56.62 222 GLY A O 1
ATOM 1455 N N . VAL A 1 224 ? 81.382 -42.237 -6.580 1.00 41.17 223 VAL A N 1
ATOM 1456 C CA . VAL A 1 224 ? 82.565 -41.451 -6.600 1.00 38.25 223 VAL A CA 1
ATOM 1457 C C . VAL A 1 224 ? 83.820 -42.325 -6.713 1.00 44.70 223 VAL A C 1
ATOM 1458 O O . VAL A 1 224 ? 84.607 -42.146 -7.647 1.00 48.31 223 VAL A O 1
ATOM 1462 N N . SER A 1 225 ? 84.033 -43.270 -5.784 1.00 42.26 224 SER A N 1
ATOM 1463 C CA . SER A 1 225 ? 85.244 -44.068 -5.811 1.00 34.32 224 SER A CA 1
ATOM 1464 C C . SER A 1 225 ? 85.129 -45.180 -6.832 1.00 41.06 224 SER A C 1
ATOM 1465 O O . SER A 1 225 ? 86.146 -45.826 -7.180 1.00 40.71 224 SER A O 1
ATOM 1468 N N . ASN A 1 226 ? 83.933 -45.452 -7.317 1.00 40.72 225 ASN A N 1
ATOM 1469 C CA . ASN A 1 226 ? 83.751 -46.518 -8.315 1.00 45.18 225 ASN A CA 1
ATOM 1470 C C . ASN A 1 226 ? 83.522 -45.866 -9.666 1.00 48.25 225 ASN A C 1
ATOM 1471 O O . ASN A 1 226 ? 82.886 -46.403 -10.468 1.00 57.32 225 ASN A O 1
ATOM 1476 N N . THR A 1 227 ? 83.984 -44.658 -9.904 1.00 47.20 226 THR A N 1
ATOM 1477 C CA . THR A 1 227 ? 83.819 -44.088 -11.243 1.00 46.41 226 THR A CA 1
ATOM 1478 C C . THR A 1 227 ? 85.157 -43.571 -11.674 1.00 51.71 226 THR A C 1
ATOM 1479 O O . THR A 1 227 ? 86.127 -43.669 -10.947 1.00 61.63 226 THR A O 1
ATOM 1483 N N . SER A 1 228 ? 85.237 -43.079 -12.896 1.00 55.52 227 SER A N 1
ATOM 1484 C CA . SER A 1 228 ? 86.475 -42.517 -13.408 1.00 60.40 227 SER A CA 1
ATOM 1485 C C . SER A 1 228 ? 86.789 -41.272 -12.577 1.00 62.14 227 SER A C 1
ATOM 1486 O O . SER A 1 228 ? 85.935 -40.654 -11.950 1.00 73.10 227 SER A O 1
ATOM 1489 N N . GLY A 1 229 ? 88.027 -40.875 -12.577 1.00 58.21 228 GLY A N 1
ATOM 1490 C CA . GLY A 1 229 ? 88.425 -39.794 -11.680 1.00 64.62 228 GLY A CA 1
ATOM 1491 C C . GLY A 1 229 ? 88.687 -40.275 -10.259 1.00 54.00 228 GLY A C 1
ATOM 1492 O O . GLY A 1 229 ? 89.335 -39.548 -9.489 1.00 65.05 228 GLY A O 1
ATOM 1493 N N . ALA A 1 230 ? 88.238 -41.478 -9.904 1.00 49.76 229 ALA A N 1
ATOM 1494 C CA . ALA A 1 230 ? 88.429 -41.995 -8.496 1.00 39.72 229 ALA A CA 1
ATOM 1495 C C . ALA A 1 230 ? 89.836 -41.828 -8.055 1.00 39.00 229 ALA A C 1
ATOM 1496 O O . ALA A 1 230 ? 90.763 -42.049 -8.837 1.00 56.06 229 ALA A O 1
ATOM 1498 N N . ILE A 1 231 ? 90.055 -41.479 -6.785 1.00 38.27 230 ILE A N 1
ATOM 1499 C CA . ILE A 1 231 ? 91.437 -41.369 -6.261 1.00 35.84 230 ILE A CA 1
ATOM 1500 C C . ILE A 1 231 ? 91.808 -42.634 -5.526 1.00 45.94 230 ILE A C 1
ATOM 1501 O O . ILE A 1 231 ? 91.104 -43.056 -4.581 1.00 44.93 230 ILE A O 1
ATOM 1506 N N . THR A 1 232 ? 92.921 -43.266 -5.963 1.00 36.20 231 THR A N 1
ATOM 1507 C CA . THR A 1 232 ? 93.284 -44.607 -5.501 1.00 34.39 231 THR A CA 1
ATOM 1508 C C . THR A 1 232 ? 94.754 -44.665 -5.094 1.00 35.53 231 THR A C 1
ATOM 1509 O O . THR A 1 232 ? 95.289 -45.733 -4.819 1.00 33.15 231 THR A O 1
ATOM 1513 N N . SER A 1 233 ? 95.435 -43.529 -5.142 1.00 32.05 232 SER A N 1
ATOM 1514 C CA . SER A 1 233 ? 96.845 -43.494 -4.847 1.00 32.09 232 SER A CA 1
ATOM 1515 C C . SER A 1 233 ? 97.087 -43.560 -3.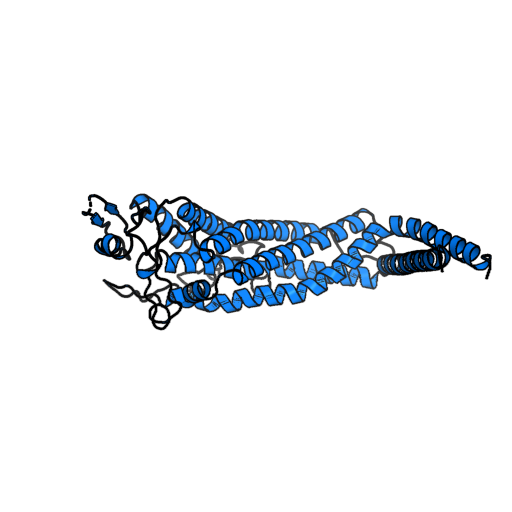286 1.00 38.29 232 SER A C 1
ATOM 1516 O O . SER A 1 233 ? 96.177 -43.418 -2.477 1.00 37.47 232 SER A O 1
ATOM 1519 N N . THR A 1 234 ? 98.328 -43.769 -2.903 1.00 35.38 233 THR A N 1
ATOM 1520 C CA . THR A 1 234 ? 98.759 -43.863 -1.521 1.00 29.15 233 THR A CA 1
ATOM 1521 C C . THR A 1 234 ? 99.929 -42.968 -1.295 1.00 32.45 233 THR A C 1
ATOM 1522 O O . THR A 1 234 ? 100.921 -43.074 -1.972 1.00 34.09 233 THR A O 1
ATOM 1526 N N . ASN A 1 235 ? 99.838 -42.062 -0.327 1.00 32.39 234 ASN A N 1
ATOM 1527 C CA . ASN A 1 235 ? 100.957 -41.152 -0.071 1.00 29.45 234 ASN A CA 1
ATOM 1528 C C . ASN A 1 235 ? 100.732 -40.369 1.213 1.00 32.78 234 ASN A C 1
ATOM 1529 O O . ASN A 1 235 ? 99.599 -40.367 1.733 1.00 33.30 234 ASN A O 1
ATOM 1534 N N . TYR A 1 236 ? 101.764 -39.706 1.724 1.00 30.28 235 TYR A N 1
ATOM 1535 C CA . TYR A 1 236 ? 101.591 -38.908 2.955 1.00 30.89 235 TYR A CA 1
ATOM 1536 C C . TYR A 1 236 ? 100.624 -37.767 2.667 1.00 31.34 235 TYR A C 1
ATOM 1537 O O . TYR A 1 236 ? 100.593 -37.233 1.570 1.00 34.34 235 TYR A O 1
ATOM 1546 N N . PRO A 1 237 ? 99.828 -37.391 3.656 1.00 31.28 236 PRO A N 1
ATOM 1547 C CA . PRO A 1 237 ? 98.847 -36.304 3.456 1.00 28.79 236 PRO A CA 1
ATOM 1548 C C . PRO A 1 237 ? 99.458 -35.037 2.870 1.00 33.36 236 PRO A C 1
ATOM 1549 O O . PRO A 1 237 ? 98.781 -34.323 2.135 1.00 36.21 236 PRO A O 1
ATOM 1553 N N . THR A 1 238 ? 100.715 -34.744 3.224 1.00 36.67 237 THR A N 1
ATOM 1554 C CA . THR A 1 238 ? 101.381 -33.525 2.784 1.00 33.20 237 THR A CA 1
ATOM 1555 C C . THR A 1 238 ? 101.655 -33.578 1.250 1.00 37.08 237 THR A C 1
ATOM 1556 O O . THR A 1 238 ? 102.142 -32.622 0.686 1.00 39.60 237 THR A O 1
ATOM 1560 N N . GLN A 1 239 ? 101.323 -34.688 0.607 1.00 34.40 238 GLN A N 1
ATOM 1561 C CA . GLN A 1 239 ? 101.439 -34.781 -0.868 1.00 38.54 238 GLN A CA 1
ATOM 1562 C C . GLN A 1 239 ? 100.115 -34.476 -1.528 1.00 36.16 238 GLN A C 1
ATOM 1563 O O . GLN A 1 239 ? 100.049 -34.489 -2.731 1.00 44.17 238 GLN A O 1
ATOM 1569 N N . TYR A 1 240 ? 99.037 -34.219 -0.765 1.00 35.37 239 TYR A N 1
ATOM 1570 C CA . TYR A 1 240 ? 97.730 -33.912 -1.384 1.00 33.28 239 TYR A CA 1
ATOM 1571 C C . TYR A 1 240 ? 97.311 -32.488 -1.149 1.00 41.85 239 TYR A C 1
ATOM 1572 O O . TYR A 1 240 ? 97.371 -31.984 0.008 1.00 38.96 239 TYR A O 1
ATOM 1581 N N . ALA A 1 241 ? 96.903 -31.800 -2.222 1.00 38.19 240 ALA A N 1
ATOM 1582 C CA . ALA A 1 241 ? 96.553 -30.392 -2.152 1.00 37.38 240 ALA A CA 1
ATOM 1583 C C . ALA A 1 241 ? 95.363 -30.148 -1.208 1.00 39.30 240 ALA A C 1
ATOM 1584 O O . ALA A 1 241 ? 95.261 -29.089 -0.580 1.00 41.59 240 ALA A O 1
ATOM 1586 N N . VAL A 1 242 ? 94.442 -31.098 -1.140 1.00 35.60 241 VAL A N 1
ATOM 1587 C CA . VAL A 1 242 ? 93.267 -30.918 -0.301 1.00 36.48 241 VAL A CA 1
ATOM 1588 C C . VAL A 1 242 ? 93.739 -30.772 1.148 1.00 38.91 241 VAL A C 1
ATOM 1589 O O . VAL A 1 242 ? 93.268 -29.894 1.862 1.00 38.19 241 VAL A O 1
ATOM 1593 N N . PHE A 1 243 ? 94.699 -31.599 1.560 1.00 36.21 242 PHE A N 1
ATOM 1594 C CA . PHE A 1 243 ? 95.260 -31.506 2.887 1.00 33.23 242 PHE A CA 1
ATOM 1595 C C . PHE A 1 243 ? 96.057 -30.207 3.083 1.00 37.03 242 PHE A C 1
ATOM 1596 O O . PHE A 1 243 ? 95.794 -29.441 4.040 1.00 35.33 242 PHE A O 1
ATOM 1604 N N . ASN A 1 244 ? 97.029 -29.948 2.220 1.00 32.56 243 ASN A N 1
ATOM 1605 C CA . ASN A 1 244 ? 97.860 -28.790 2.360 1.00 34.12 243 ASN A CA 1
ATOM 1606 C C . ASN A 1 244 ? 97.056 -27.494 2.352 1.00 34.17 243 ASN A C 1
ATOM 1607 O O . ASN A 1 244 ? 97.297 -26.606 3.174 1.00 40.15 243 ASN A O 1
ATOM 1612 N N . ASN A 1 245 ? 96.131 -27.364 1.401 1.00 36.59 244 ASN A N 1
ATOM 1613 C CA . ASN A 1 245 ? 95.384 -26.139 1.279 1.00 36.02 244 ASN A CA 1
ATOM 1614 C C . ASN A 1 245 ? 94.524 -25.897 2.562 1.00 39.66 244 ASN A C 1
ATOM 1615 O O . ASN A 1 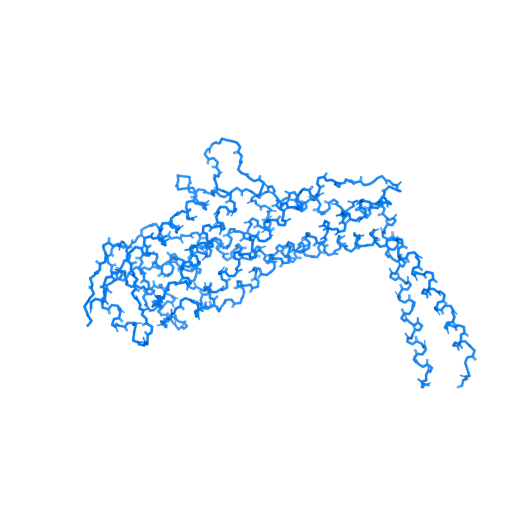245 ? 94.468 -24.791 3.069 1.00 31.76 244 ASN A O 1
ATOM 1620 N N . ILE A 1 246 ? 93.837 -26.919 3.045 1.00 37.24 245 ILE A N 1
ATOM 1621 C CA . ILE A 1 246 ? 93.025 -26.794 4.232 1.00 34.65 245 ILE A CA 1
ATOM 1622 C C . ILE A 1 246 ? 93.927 -26.415 5.416 1.00 38.69 245 ILE A C 1
ATOM 1623 O O . ILE A 1 246 ? 93.596 -25.514 6.166 1.00 40.48 245 ILE A O 1
ATOM 1628 N N . LYS A 1 247 ? 95.091 -27.032 5.535 1.00 38.03 246 LYS A N 1
ATOM 1629 C CA . LYS A 1 247 ? 96.023 -26.724 6.612 1.00 40.52 246 LYS A CA 1
ATOM 1630 C C . LYS A 1 247 ? 96.458 -25.273 6.558 1.00 41.59 246 LYS A C 1
ATOM 1631 O O . LYS A 1 247 ? 96.565 -24.604 7.590 1.00 40.59 246 LYS A O 1
ATOM 1637 N N . ALA A 1 248 ? 96.675 -24.752 5.350 1.00 39.40 247 ALA A N 1
ATOM 1638 C CA . ALA A 1 248 ? 97.156 -23.366 5.229 1.00 36.28 247 ALA A CA 1
ATOM 1639 C C . ALA A 1 248 ? 96.079 -22.349 5.622 1.00 34.70 247 ALA A C 1
ATOM 1640 O O . ALA A 1 248 ? 96.388 -21.220 6.017 1.00 48.48 247 ALA A O 1
ATOM 1642 N N . MET A 1 249 ? 94.805 -22.728 5.502 1.00 38.30 248 MET A N 1
ATOM 1643 C CA . MET A 1 249 ? 93.704 -21.796 5.800 1.00 34.17 248 MET A CA 1
ATOM 1644 C C . MET A 1 249 ? 93.688 -21.429 7.304 1.00 35.38 248 MET A C 1
ATOM 1645 O O . MET A 1 249 ? 93.287 -20.302 7.672 1.00 39.81 248 MET A O 1
ATOM 1650 N N . ILE A 1 250 ? 94.154 -22.336 8.150 1.00 35.18 249 ILE A N 1
ATOM 1651 C CA . ILE A 1 250 ? 93.956 -22.108 9.631 1.00 37.16 249 ILE A CA 1
ATOM 1652 C C . ILE A 1 250 ? 94.716 -20.873 10.158 1.00 42.76 249 ILE A C 1
ATOM 1653 O O . ILE A 1 250 ? 94.100 -19.938 10.690 1.00 42.76 249 ILE A O 1
ATOM 1658 N N . PRO A 1 251 ? 96.049 -20.810 9.970 1.00 40.96 250 PRO A N 1
ATOM 1659 C CA . PRO A 1 251 ? 96.777 -19.634 10.442 1.00 39.99 250 PRO A CA 1
ATOM 1660 C C . PRO A 1 251 ? 96.286 -18.366 9.774 1.00 41.43 250 PRO A C 1
ATOM 1661 O O . PRO A 1 251 ? 96.240 -17.324 10.422 1.00 44.75 250 PRO A O 1
ATOM 1665 N N . ILE A 1 252 ? 95.894 -18.454 8.503 1.00 40.71 251 ILE A N 1
ATOM 1666 C CA . ILE A 1 252 ? 95.359 -17.275 7.811 1.00 43.71 251 ILE A CA 1
ATOM 1667 C C . ILE A 1 252 ? 94.084 -16.804 8.506 1.00 47.62 251 ILE A C 1
ATOM 1668 O O . ILE A 1 252 ? 93.895 -15.606 8.760 1.00 42.88 251 ILE A O 1
ATOM 1673 N N . LEU A 1 253 ? 93.197 -17.749 8.808 1.00 41.67 252 LEU A N 1
ATOM 1674 C CA . LEU A 1 253 ? 91.948 -17.427 9.471 1.00 43.21 252 LEU A CA 1
ATOM 1675 C C . LEU A 1 253 ? 92.228 -16.888 10.927 1.00 45.36 252 LEU A C 1
ATOM 1676 O O . LEU A 1 253 ? 91.629 -15.906 11.354 1.00 44.84 252 LEU A O 1
ATOM 1681 N N . GLN A 1 254 ? 93.184 -17.495 11.647 1.00 42.85 253 GLN A N 1
ATOM 1682 C CA . GLN A 1 254 ? 93.574 -16.997 12.980 1.00 45.92 253 GLN A CA 1
ATOM 1683 C C . GLN A 1 254 ? 94.014 -15.574 12.879 1.00 49.25 253 GLN A C 1
ATOM 1684 O O . GLN A 1 254 ? 93.637 -14.726 13.708 1.00 49.66 253 GLN A O 1
ATOM 1690 N N . GLN A 1 255 ? 94.756 -15.283 11.811 1.00 49.56 254 GLN A N 1
ATOM 1691 C CA . GLN A 1 255 ? 95.240 -13.939 11.596 1.00 50.21 254 GLN A CA 1
ATOM 1692 C C . GLN A 1 255 ? 94.046 -12.998 11.338 1.00 49.43 254 GLN A C 1
ATOM 1693 O O . GLN A 1 255 ? 93.943 -11.905 11.912 1.00 47.97 254 GLN A O 1
ATOM 1699 N N . ALA A 1 256 ? 93.106 -13.461 10.528 1.00 47.62 255 ALA A N 1
ATOM 1700 C CA . ALA A 1 256 ? 91.908 -12.683 10.209 1.00 46.32 255 ALA A CA 1
ATOM 1701 C C . ALA A 1 256 ? 91.065 -12.400 11.485 1.00 53.85 255 ALA A C 1
ATOM 1702 O O . ALA A 1 256 ? 90.517 -11.308 11.655 1.00 50.04 255 ALA A O 1
ATOM 1704 N N . VAL A 1 257 ? 90.940 -13.405 12.352 1.00 51.64 256 VAL A N 1
ATOM 1705 C CA . VAL A 1 257 ? 90.151 -13.266 13.568 1.00 49.57 256 VAL A CA 1
ATOM 1706 C C . VAL A 1 257 ? 90.752 -12.192 14.489 1.00 51.15 256 VAL A C 1
ATOM 1707 O O . VAL A 1 257 ? 90.063 -11.243 14.921 1.00 52.31 256 VAL A O 1
ATOM 1711 N N . THR A 1 258 ? 92.049 -12.291 14.744 1.00 46.46 257 THR A N 1
ATOM 1712 C CA . THR A 1 258 ? 92.743 -11.281 15.522 1.00 43.94 257 THR A CA 1
ATOM 1713 C C . THR A 1 258 ? 92.523 -9.906 14.926 1.00 51.57 257 THR A C 1
ATOM 1714 O O . THR A 1 258 ? 92.295 -8.928 15.640 1.00 50.29 257 THR A O 1
ATOM 1718 N N . LEU A 1 259 ? 92.632 -9.806 13.611 1.00 49.08 258 LEU A N 1
ATOM 1719 C CA . LEU A 1 259 ? 92.510 -8.486 12.981 1.00 44.64 258 LEU A CA 1
ATOM 1720 C C . LEU A 1 259 ? 91.048 -7.993 13.117 1.00 49.49 258 LEU A C 1
ATOM 1721 O O . LEU A 1 259 ? 90.823 -6.813 13.345 1.00 53.48 258 LEU A O 1
ATOM 1726 N N . SER A 1 260 ? 90.056 -8.891 12.997 1.00 51.21 259 SER A N 1
ATOM 1727 C CA . SER A 1 260 ? 88.689 -8.476 13.200 1.00 46.83 259 SER A CA 1
ATOM 1728 C C . SER A 1 260 ? 88.505 -7.932 14.635 1.00 52.25 259 SER A C 1
ATOM 1729 O O . SER A 1 260 ? 87.831 -6.908 14.838 1.00 54.35 259 SER A O 1
ATOM 1732 N N . GLN A 1 261 ? 89.122 -8.568 15.623 1.00 54.46 260 GLN A N 1
ATOM 1733 C CA . GLN A 1 261 ? 88.978 -8.108 17.024 1.00 51.11 260 GLN A CA 1
ATOM 1734 C C . GLN A 1 261 ? 89.692 -6.785 17.226 1.00 50.56 260 GLN A C 1
ATOM 1735 O O . GLN A 1 261 ? 89.104 -5.882 17.811 1.00 62.03 260 GLN A O 1
ATOM 1741 N N . SER A 1 262 ? 90.911 -6.606 16.671 1.00 56.81 261 SER A N 1
ATOM 1742 C CA . SER A 1 262 ? 91.613 -5.286 16.780 1.00 54.53 261 SER A CA 1
ATOM 1743 C C . SER A 1 262 ? 90.751 -4.235 16.164 1.00 56.30 261 SER A C 1
ATOM 1744 O O . SER A 1 262 ? 90.643 -3.143 16.673 1.00 59.04 261 SER A O 1
ATOM 1747 N N . ASN A 1 263 ? 90.100 -4.568 15.080 1.00 54.38 262 ASN A N 1
ATOM 1748 C CA . ASN A 1 263 ? 89.373 -3.528 14.357 1.00 57.76 262 ASN A CA 1
ATOM 1749 C C . ASN A 1 263 ? 88.082 -3.109 15.043 1.00 55.82 262 ASN A C 1
ATOM 1750 O O . ASN A 1 263 ? 87.659 -1.941 14.948 1.00 57.03 262 ASN A O 1
ATOM 1755 N N . HIS A 1 264 ? 87.450 -4.052 15.728 1.00 53.14 263 HIS A N 1
ATOM 1756 C CA . HIS A 1 264 ? 86.286 -3.721 16.518 1.00 55.17 263 HIS A CA 1
ATOM 1757 C C . HIS A 1 264 ? 86.674 -2.732 17.621 1.00 58.28 263 HIS A C 1
ATOM 1758 O O . HIS A 1 264 ? 85.928 -1.795 17.951 1.00 63.15 263 HIS A O 1
ATOM 1765 N N . THR A 1 265 ? 87.857 -2.929 18.191 1.00 55.45 264 THR A N 1
ATOM 1766 C CA . THR A 1 265 ? 88.413 -2.004 19.177 1.00 57.42 264 THR A CA 1
ATOM 1767 C C . THR A 1 265 ? 88.629 -0.631 18.573 1.00 57.79 264 THR A C 1
ATOM 1768 O O . THR A 1 265 ? 88.229 0.379 19.158 1.00 56.05 264 THR A O 1
ATOM 1772 N N . LEU A 1 266 ? 89.265 -0.593 17.409 1.00 57.34 265 LEU A N 1
ATOM 1773 C CA . LEU A 1 266 ? 89.564 0.656 16.738 1.00 54.38 265 LEU A CA 1
ATOM 1774 C C . LEU A 1 266 ? 88.263 1.373 16.383 1.00 62.03 265 LEU A C 1
ATOM 1775 O O . LEU A 1 266 ? 88.147 2.595 16.575 1.00 60.52 265 LEU A O 1
ATOM 1780 N N . SER A 1 267 ? 87.274 0.619 15.924 1.00 60.52 266 SER A N 1
ATOM 1781 C CA . SER A 1 267 ? 85.985 1.193 15.628 1.00 63.62 266 SER A CA 1
ATOM 1782 C C . SER A 1 267 ? 85.413 2.016 16.795 1.00 63.66 266 SER A C 1
ATOM 1783 O O . SER A 1 267 ? 84.798 3.057 16.580 1.00 61.39 266 SER A O 1
ATOM 1786 N N . ALA A 1 268 ? 85.592 1.529 18.021 1.00 61.26 267 ALA A N 1
ATOM 1787 C CA . ALA A 1 268 ? 85.004 2.166 19.200 1.00 61.54 267 ALA A CA 1
ATOM 1788 C C . ALA A 1 268 ? 85.491 3.610 19.373 1.00 66.50 267 ALA A C 1
ATOM 1789 O O . ALA A 1 268 ? 84.743 4.412 19.863 1.00 67.47 267 ALA A O 1
ATOM 1791 N N . SER A 1 269 ? 86.734 3.903 18.968 1.00 60.28 268 SER A N 1
ATOM 1792 C CA . SER A 1 269 ? 87.284 5.256 19.050 1.00 64.20 268 SER A CA 1
ATOM 1793 C C . SER A 1 269 ? 86.963 6.156 17.862 1.00 69.71 268 SER A C 1
ATOM 1794 O O . SER A 1 269 ? 87.549 7.217 17.765 1.00 73.19 268 SER A O 1
ATOM 1797 N N . LEU A 1 270 ? 86.041 5.753 16.974 1.00 74.19 269 LEU A N 1
ATOM 1798 C CA . LEU A 1 270 ? 85.721 6.542 15.761 1.00 67.16 269 LEU A CA 1
ATOM 1799 C C . LEU A 1 270 ? 84.240 6.878 15.709 1.00 77.65 269 LEU A C 1
ATOM 1800 O O . LEU A 1 270 ? 83.388 5.993 15.870 1.00 73.56 269 LEU A O 1
ATOM 1805 N N . GLN A 1 271 ? 83.923 8.160 15.508 1.00 82.19 270 GLN A N 1
ATOM 1806 C CA . GLN A 1 271 ? 82.514 8.541 15.501 1.00 85.20 270 GLN A CA 1
ATOM 1807 C C . GLN A 1 271 ? 82.223 9.517 14.368 1.00 81.76 270 GLN A C 1
ATOM 1808 O O . GLN A 1 271 ? 83.151 10.172 13.858 1.00 72.36 270 GLN A O 1
ATOM 1814 N N . ALA A 1 272 ? 80.954 9.603 13.955 1.00 84.09 271 ALA A N 1
ATOM 1815 C CA . ALA A 1 272 ? 80.566 10.489 12.843 1.00 85.86 271 ALA A CA 1
ATOM 1816 C C . ALA A 1 272 ? 81.019 11.932 13.116 1.00 83.20 271 ALA A C 1
ATOM 1817 O O . ALA A 1 272 ? 80.869 12.414 14.231 1.00 88.31 271 ALA A O 1
ATOM 1819 N N . GLN A 1 273 ? 81.614 12.610 12.129 1.00 78.39 272 GLN A N 1
ATOM 1820 C CA . GLN A 1 273 ? 82.216 13.959 12.358 1.00 80.57 272 GLN A CA 1
ATOM 1821 C C . GLN A 1 273 ? 81.241 15.115 12.232 1.00 85.60 272 GLN A C 1
ATOM 1822 O O . GLN A 1 273 ? 80.330 15.042 11.395 1.00 82.08 272 GLN A O 1
ATOM 1828 N N . ALA A 1 274 ? 81.431 16.173 13.045 1.00 89.93 273 ALA A N 1
ATOM 1829 C CA . ALA A 1 274 ? 80.703 17.423 12.840 1.00 78.23 273 ALA A CA 1
ATOM 1830 C C . ALA A 1 274 ? 81.315 18.145 11.673 1.00 87.44 273 ALA A C 1
ATOM 1831 O O . ALA A 1 274 ? 82.519 18.039 11.445 1.00 93.06 273 ALA A O 1
ATOM 1833 N N . THR A 1 275 ? 80.508 18.897 10.945 1.00 95.71 274 THR A N 1
ATOM 1834 C CA . THR A 1 275 ? 81.018 19.691 9.811 1.00 99.78 274 THR A CA 1
ATOM 1835 C C . THR A 1 275 ? 82.248 20.576 10.121 1.00 112.06 274 THR A C 1
ATOM 1836 O O . THR A 1 275 ? 82.131 21.634 10.754 1.00 104.44 274 THR A O 1
ATOM 1840 N N . GLY A 1 276 ? 83.416 20.138 9.641 1.00 102.21 275 GLY A N 1
ATOM 1841 C CA . GLY A 1 276 ? 84.676 20.886 9.781 1.00 95.98 275 GLY A CA 1
ATOM 1842 C C . GLY A 1 276 ? 85.625 20.171 10.755 1.00 102.66 275 GLY A C 1
ATOM 1843 O O . GLY A 1 276 ? 86.805 20.524 10.843 1.00 104.51 275 GLY A O 1
ATOM 1844 N N . SER A 1 277 ? 85.117 19.152 11.458 1.00 95.54 276 SER A N 1
ATOM 1845 C CA . SER A 1 277 ? 85.906 18.430 12.534 1.00 99.50 276 SER A CA 1
ATOM 1846 C C . SER A 1 277 ? 86.584 17.117 12.047 1.00 120.41 276 SER A C 1
ATOM 1847 O O . SER A 1 277 ? 87.317 16.461 12.812 1.00 122.87 276 SER A O 1
ATOM 1849 N N . GLN A 1 278 ? 86.358 16.739 10.776 1.00 123.46 277 GLN A N 1
ATOM 1850 C CA . GLN A 1 278 ? 87.156 15.655 10.146 1.00 116.40 277 GLN A CA 1
ATOM 1851 C C . GLN A 1 278 ? 88.653 16.043 9.944 1.00 116.63 277 GLN A C 1
ATOM 1852 O O . GLN A 1 278 ? 89.422 15.226 9.450 1.00 98.44 277 GLN A O 1
ATOM 1858 N N . THR A 1 279 ? 89.051 17.262 10.364 1.00 135.99 278 THR A N 1
ATOM 1859 C CA . THR A 1 279 ? 90.457 17.753 10.335 1.00 121.42 278 THR A CA 1
ATOM 1860 C C . THR A 1 279 ? 91.323 17.000 11.301 1.00 102.39 278 THR A C 1
ATOM 1861 O O . THR A 1 279 ? 92.476 16.716 10.989 1.00 93.93 278 THR A O 1
ATOM 1865 N N . ASN A 1 280 ? 90.763 16.695 12.475 1.00 85.32 279 ASN A N 1
ATOM 1866 C CA . ASN A 1 280 ? 91.545 16.185 13.590 1.00 90.32 279 ASN A CA 1
ATOM 1867 C C . ASN A 1 280 ? 92.528 15.076 13.110 1.00 76.27 279 ASN A C 1
ATOM 1868 O O . ASN A 1 280 ? 92.122 14.053 12.530 1.00 82.21 279 ASN A O 1
ATOM 1873 N N . PRO A 1 281 ? 93.840 15.297 13.304 1.00 78.37 280 PRO A N 1
ATOM 1874 C CA . PRO A 1 281 ? 94.868 14.362 12.788 1.00 70.03 280 PRO A CA 1
ATOM 1875 C C . PRO A 1 281 ? 94.634 12.951 13.274 1.00 73.82 280 PRO A C 1
ATOM 1876 O O . PRO A 1 281 ? 94.817 11.980 12.520 1.00 80.57 280 PRO A O 1
ATOM 1880 N N . LYS A 1 282 ? 94.228 12.844 14.533 1.00 72.48 281 LYS A N 1
ATOM 1881 C CA . LYS A 1 282 ? 93.956 11.544 15.144 1.00 72.29 281 LYS A CA 1
ATOM 1882 C C . LYS A 1 282 ? 92.837 10.773 14.389 1.00 69.53 281 LYS A C 1
ATOM 1883 O O . LYS A 1 282 ? 93.010 9.603 14.042 1.00 70.29 281 LYS A O 1
ATOM 1889 N N . PHE A 1 283 ? 91.698 11.427 14.119 1.00 61.18 282 PHE A N 1
ATOM 1890 C CA . PHE A 1 283 ? 90.598 10.800 13.378 1.00 63.22 282 PHE A CA 1
ATOM 1891 C C . PHE A 1 283 ? 91.060 10.432 11.952 1.00 63.76 282 PHE A C 1
ATOM 1892 O O . PHE A 1 283 ? 90.794 9.312 11.441 1.00 63.01 282 PHE A O 1
ATOM 1900 N N . ALA A 1 284 ? 91.756 11.365 11.329 1.00 58.80 283 ALA A N 1
ATOM 1901 C CA . ALA A 1 284 ? 92.328 11.131 10.022 1.00 54.72 283 ALA A CA 1
ATOM 1902 C C . ALA A 1 284 ? 93.147 9.860 9.953 1.00 65.78 283 ALA A C 1
ATOM 1903 O O . ALA A 1 284 ? 92.977 9.057 9.034 1.00 64.92 283 ALA A O 1
ATOM 1905 N N . LYS A 1 285 ? 94.042 9.677 10.914 1.00 65.29 284 LYS A N 1
ATOM 1906 C CA . LYS A 1 285 ? 94.963 8.567 10.839 1.00 65.18 284 LYS A CA 1
ATOM 1907 C C . LYS A 1 285 ? 94.232 7.275 11.219 1.00 66.50 284 LYS A C 1
ATOM 1908 O O . LYS A 1 285 ? 94.480 6.191 10.671 1.00 67.10 284 LYS A O 1
ATOM 1914 N N . ASP A 1 286 ? 93.264 7.408 12.109 1.00 60.23 285 ASP A N 1
ATOM 1915 C CA . ASP A 1 286 ? 92.551 6.221 12.617 1.00 65.90 285 ASP A CA 1
ATOM 1916 C C . ASP A 1 286 ? 91.589 5.661 11.592 1.00 65.35 285 ASP A C 1
ATOM 1917 O O . ASP A 1 286 ? 91.504 4.440 11.453 1.00 62.74 285 ASP A O 1
ATOM 1922 N N . ILE A 1 287 ? 90.847 6.527 10.895 1.00 56.18 286 ILE A N 1
ATOM 1923 C CA . ILE A 1 287 ? 89.885 6.037 9.930 1.00 50.78 286 ILE A CA 1
ATOM 1924 C C . ILE A 1 287 ? 90.669 5.345 8.811 1.00 54.03 286 ILE A C 1
ATOM 1925 O O . ILE A 1 287 ? 90.197 4.361 8.258 1.00 56.48 286 ILE A O 1
ATOM 1930 N N . TYR A 1 288 ? 91.879 5.834 8.522 1.00 56.47 287 TYR A N 1
ATOM 1931 C CA . TYR A 1 288 ? 92.673 5.235 7.461 1.00 58.55 287 TYR A CA 1
ATOM 1932 C C . TYR A 1 288 ? 93.145 3.822 7.839 1.00 60.25 287 TYR A C 1
ATOM 1933 O O . TYR A 1 288 ? 92.976 2.851 7.092 1.00 55.54 287 TYR A O 1
ATOM 1942 N N . THR A 1 289 ? 93.702 3.700 9.028 1.00 58.10 288 THR A N 1
ATOM 1943 C CA . THR A 1 289 ? 94.096 2.424 9.562 1.00 53.74 288 THR A CA 1
ATOM 1944 C C . THR A 1 289 ? 92.913 1.497 9.635 1.00 51.45 288 THR A C 1
ATOM 1945 O O . THR A 1 289 ? 93.011 0.333 9.269 1.00 51.93 288 THR A O 1
ATOM 1949 N N . PHE A 1 290 ? 91.796 2.013 10.115 1.00 52.04 289 PHE A N 1
ATOM 1950 C CA . PHE A 1 290 ? 90.566 1.237 10.205 1.00 50.29 289 PHE A CA 1
ATOM 1951 C C . PHE A 1 290 ? 90.220 0.629 8.832 1.00 51.84 289 PHE A C 1
ATOM 1952 O O . PHE A 1 290 ? 90.012 -0.586 8.685 1.00 52.72 289 PHE A O 1
ATOM 1960 N N . ALA A 1 291 ? 90.210 1.471 7.816 1.00 49.36 290 ALA A N 1
ATOM 1961 C CA . ALA A 1 291 ? 89.846 1.052 6.437 1.00 50.67 290 ALA A CA 1
ATOM 1962 C C . ALA A 1 291 ? 90.868 0.067 5.852 1.00 49.96 290 ALA A C 1
ATOM 1963 O O . ALA A 1 291 ? 90.470 -0.981 5.329 1.00 45.19 290 ALA A O 1
ATOM 1965 N N . GLN A 1 292 ? 92.164 0.336 5.984 1.00 45.67 291 GLN A N 1
ATOM 1966 C CA . GLN A 1 292 ? 93.162 -0.653 5.550 1.00 50.01 291 GLN A CA 1
ATOM 1967 C C . GLN A 1 292 ? 92.941 -1.973 6.200 1.00 52.69 291 GLN A C 1
ATOM 1968 O O . GLN A 1 292 ? 92.919 -3.023 5.515 1.00 54.40 291 GLN A O 1
ATOM 1974 N N . ASN A 1 293 ? 92.738 -1.962 7.521 1.00 52.19 292 ASN A N 1
ATOM 1975 C CA . ASN A 1 293 ? 92.592 -3.245 8.265 1.00 55.36 292 ASN A CA 1
ATOM 1976 C C . ASN A 1 293 ? 91.393 -4.019 7.776 1.00 48.94 292 ASN A C 1
ATOM 1977 O O . ASN A 1 293 ? 91.468 -5.245 7.623 1.00 47.75 292 ASN A O 1
ATOM 1982 N N . GLN A 1 294 ? 90.280 -3.316 7.541 1.00 45.13 293 GLN A N 1
ATOM 1983 C CA . GLN A 1 294 ? 89.077 -3.983 7.118 1.00 45.85 293 GLN A CA 1
ATOM 1984 C C . GLN A 1 294 ? 89.275 -4.537 5.682 1.00 45.49 293 GLN A C 1
ATOM 1985 O O . GLN A 1 294 ? 88.745 -5.595 5.361 1.00 47.44 293 GLN A O 1
ATOM 1991 N N . LYS A 1 295 ? 90.049 -3.860 4.850 1.00 45.34 294 LYS A N 1
ATOM 1992 C CA . LYS A 1 295 ? 90.351 -4.419 3.526 1.00 45.35 294 LYS A CA 1
ATOM 1993 C C . LYS A 1 295 ? 91.213 -5.695 3.686 1.00 51.50 294 LYS A C 1
ATOM 1994 O O . LYS A 1 295 ? 90.973 -6.719 3.012 1.00 47.46 294 LYS A O 1
ATOM 2000 N N . GLN A 1 296 ? 92.173 -5.678 4.622 1.00 42.77 295 GLN A N 1
ATOM 2001 C CA . GLN A 1 296 ? 93.018 -6.852 4.847 1.00 42.96 295 GLN A CA 1
ATOM 2002 C C . GLN A 1 296 ? 92.167 -8.028 5.340 1.00 48.74 295 GLN A C 1
ATOM 2003 O O . GLN A 1 296 ? 92.442 -9.192 5.023 1.00 52.01 295 GLN A O 1
ATOM 2009 N N . VAL A 1 297 ? 91.121 -7.728 6.107 1.00 44.69 296 VAL A N 1
ATOM 2010 C CA . VAL A 1 297 ? 90.225 -8.803 6.592 1.00 44.61 296 VAL A CA 1
ATOM 2011 C C . VAL A 1 297 ? 89.546 -9.484 5.397 1.00 46.67 296 VAL A C 1
ATOM 2012 O O . VAL A 1 297 ? 89.547 -10.700 5.319 1.00 48.77 296 VAL A O 1
ATOM 2016 N N . ILE A 1 298 ? 88.967 -8.679 4.490 1.00 49.18 297 ILE A N 1
ATOM 2017 C CA . ILE A 1 298 ? 88.347 -9.166 3.277 1.00 47.31 297 ILE A CA 1
ATOM 2018 C C . ILE A 1 298 ? 89.362 -9.933 2.438 1.00 52.53 297 ILE A C 1
ATOM 2019 O O . ILE A 1 298 ? 89.060 -10.966 1.854 1.00 53.36 297 ILE A O 1
ATOM 2024 N N . SER A 1 299 ? 90.576 -9.431 2.400 1.00 48.51 298 SER A N 1
ATOM 2025 C CA . SER A 1 299 ? 91.588 -10.024 1.606 1.00 46.40 298 SER A CA 1
ATOM 2026 C C . SER A 1 299 ? 91.968 -11.419 2.181 1.00 54.58 298 SER A C 1
ATOM 2027 O O . SER A 1 299 ? 92.225 -12.370 1.404 1.00 45.29 298 SER A O 1
ATOM 2030 N N . TYR A 1 300 ? 91.998 -11.550 3.520 1.00 48.18 299 TYR A N 1
ATOM 2031 C CA . TYR A 1 300 ? 92.239 -12.866 4.121 1.00 42.87 299 TYR A CA 1
ATOM 2032 C C . TYR A 1 300 ? 91.121 -13.819 3.750 1.00 42.45 299 TYR A C 1
ATOM 2033 O O . TYR A 1 300 ? 91.364 -15.006 3.503 1.00 43.98 299 TYR A O 1
ATOM 2042 N N . ALA A 1 301 ? 89.889 -13.328 3.753 1.00 38.07 300 ALA A N 1
ATOM 2043 C CA . ALA A 1 301 ? 88.747 -14.184 3.366 1.00 39.79 300 ALA A CA 1
ATOM 2044 C C . ALA A 1 301 ? 88.927 -14.599 1.897 1.00 43.38 300 ALA A C 1
ATOM 2045 O O . ALA A 1 301 ? 88.688 -15.754 1.521 1.00 42.37 300 ALA A O 1
ATOM 2047 N N . GLN A 1 302 ? 89.393 -13.685 1.065 1.00 45.03 301 GLN A N 1
ATOM 2048 C CA . GLN A 1 302 ? 89.642 -14.047 -0.318 1.00 42.28 301 GLN A CA 1
ATOM 2049 C C . GLN A 1 302 ? 90.728 -15.119 -0.392 1.00 45.92 301 GLN A C 1
ATOM 2050 O O . GLN A 1 302 ? 90.591 -16.059 -1.172 1.00 42.07 301 GLN A O 1
ATOM 2056 N N . ASP A 1 303 ? 91.795 -15.002 0.420 1.00 43.56 302 ASP A N 1
ATOM 2057 C CA . ASP A 1 303 ? 92.848 -16.015 0.426 1.00 42.43 302 ASP A CA 1
ATOM 2058 C C . ASP A 1 303 ? 92.248 -17.374 0.716 1.00 42.63 302 ASP A C 1
ATOM 2059 O O . ASP A 1 303 ? 92.592 -18.380 0.077 1.00 42.01 302 ASP A O 1
ATOM 2064 N N . ILE A 1 304 ? 91.324 -17.430 1.679 1.00 39.25 303 ILE A N 1
ATOM 2065 C CA . ILE A 1 304 ? 90.719 -18.733 2.021 1.00 41.50 303 ILE A CA 1
ATOM 2066 C C . ILE A 1 304 ? 89.872 -19.282 0.859 1.00 40.61 303 ILE A C 1
ATOM 2067 O O . ILE A 1 304 ? 89.922 -20.455 0.563 1.00 40.56 303 ILE A O 1
ATOM 2072 N N . PHE A 1 305 ? 89.083 -18.423 0.224 1.00 38.80 304 PHE A N 1
ATOM 2073 C CA . PHE A 1 305 ? 88.318 -18.849 -0.926 1.00 39.09 304 PHE A CA 1
ATOM 2074 C C . PHE A 1 305 ? 89.261 -19.429 -2.000 1.00 39.00 304 PHE A C 1
ATOM 2075 O O . PHE A 1 305 ? 89.025 -20.537 -2.525 1.00 43.29 304 PHE A O 1
ATOM 2083 N N . ASN A 1 306 ? 90.343 -18.717 -2.292 1.00 35.87 305 ASN A N 1
ATOM 2084 C CA . ASN A 1 306 ? 91.323 -19.175 -3.284 1.00 34.48 305 ASN A CA 1
ATOM 2085 C C . ASN A 1 306 ? 91.908 -20.507 -2.918 1.00 39.15 305 ASN A C 1
ATOM 2086 O O . ASN A 1 306 ? 92.167 -21.345 -3.809 1.00 43.92 305 ASN A O 1
ATOM 2091 N N . LEU A 1 307 ? 92.137 -20.746 -1.610 1.00 37.74 306 LEU A N 1
ATOM 2092 C CA . LEU A 1 307 ? 92.699 -22.026 -1.183 1.00 34.38 306 LEU A CA 1
ATOM 2093 C C . LEU A 1 307 ? 91.687 -23.157 -1.425 1.00 40.01 306 LEU A C 1
ATOM 2094 O O . LEU A 1 307 ? 92.078 -24.266 -1.760 1.00 41.81 306 LEU A O 1
ATOM 2099 N N . PHE A 1 308 ? 90.399 -22.889 -1.270 1.00 35.75 307 PHE A N 1
ATOM 2100 C CA . PHE A 1 308 ? 89.379 -23.893 -1.538 1.00 35.96 307 PHE A CA 1
ATOM 2101 C C . PHE A 1 308 ? 89.305 -24.119 -3.066 1.00 40.37 307 PHE A C 1
ATOM 2102 O O . PHE A 1 308 ? 89.167 -25.236 -3.524 1.00 45.99 307 PHE A O 1
ATOM 2110 N N . ASN A 1 309 ? 89.431 -23.050 -3.831 1.00 41.71 308 ASN A N 1
ATOM 2111 C CA . ASN A 1 309 ? 89.215 -23.107 -5.293 1.00 47.29 308 ASN A CA 1
ATOM 2112 C C . ASN A 1 309 ? 90.439 -23.749 -5.976 1.00 43.86 308 ASN A C 1
ATOM 2113 O O . ASN A 1 309 ? 90.326 -24.217 -7.027 1.00 46.85 308 ASN A O 1
ATOM 2118 N N . SER A 1 310 ? 91.588 -23.850 -5.295 1.00 43.59 309 SER A N 1
ATOM 2119 C CA . SER A 1 310 ? 92.818 -24.404 -5.798 1.00 42.02 309 SER A CA 1
ATOM 2120 C C . SER A 1 310 ? 92.856 -25.902 -5.504 1.00 42.51 309 SER A C 1
ATOM 2121 O O . SER A 1 310 ? 93.836 -26.565 -5.834 1.00 47.58 309 SER A O 1
ATOM 2124 N N . ILE A 1 311 ? 91.858 -26.439 -4.811 1.00 39.35 310 ILE A N 1
ATOM 2125 C CA . ILE A 1 311 ? 91.831 -27.857 -4.515 1.00 35.05 310 ILE A CA 1
ATOM 2126 C C . ILE A 1 311 ? 91.369 -28.609 -5.768 1.00 38.40 310 ILE A C 1
ATOM 2127 O O . ILE A 1 311 ? 90.341 -28.279 -6.310 1.00 48.97 310 ILE A O 1
ATOM 2132 N N . PRO A 1 312 ? 92.129 -29.626 -6.232 1.00 43.40 311 PRO A N 1
ATOM 2133 C CA . PRO A 1 312 ? 91.706 -30.307 -7.474 1.00 40.02 311 PRO A CA 1
ATOM 2134 C C . PRO A 1 312 ? 90.275 -30.835 -7.258 1.00 42.77 311 PRO A C 1
ATOM 2135 O O . PRO A 1 312 ? 89.901 -31.326 -6.170 1.00 45.22 311 PRO A O 1
ATOM 2139 N N . ALA A 1 313 ? 89.465 -30.665 -8.264 1.00 34.42 312 ALA A N 1
ATOM 2140 C CA . ALA A 1 313 ? 88.045 -30.975 -8.329 1.00 41.97 312 ALA A CA 1
ATOM 2141 C C . ALA A 1 313 ? 87.706 -32.338 -7.753 1.00 42.84 312 ALA A C 1
ATOM 2142 O O . ALA A 1 313 ? 86.702 -32.478 -7.075 1.00 50.17 312 ALA A O 1
ATOM 2144 N N . GLU A 1 314 ? 88.476 -33.361 -8.081 1.00 41.84 313 GLU A N 1
ATOM 2145 C CA . GLU A 1 314 ? 88.154 -34.686 -7.635 1.00 39.16 313 GLU A CA 1
ATOM 2146 C C . GLU A 1 314 ? 88.396 -34.810 -6.118 1.00 39.58 313 GLU A C 1
ATOM 2147 O O . GLU A 1 314 ? 87.651 -35.509 -5.431 1.00 41.32 313 GLU A O 1
ATOM 2153 N N . GLN A 1 315 ? 89.437 -34.175 -5.610 1.00 38.00 314 GLN A N 1
ATOM 2154 C CA . GLN A 1 315 ? 89.693 -34.190 -4.156 1.00 37.82 314 GLN A CA 1
ATOM 2155 C C . GLN A 1 315 ? 88.581 -33.437 -3.433 1.00 41.87 314 GLN A C 1
ATOM 2156 O O . GLN A 1 315 ? 88.120 -33.877 -2.383 1.00 42.67 314 GLN A O 1
ATOM 2162 N N . TYR A 1 316 ? 88.121 -32.336 -3.999 1.00 38.60 315 TYR A N 1
ATOM 2163 C CA . TYR A 1 316 ? 87.059 -31.565 -3.390 1.00 39.54 315 TYR A CA 1
ATOM 2164 C C . TYR A 1 316 ? 85.792 -32.421 -3.364 1.00 43.44 315 TYR A C 1
ATOM 2165 O O . TYR A 1 316 ? 85.046 -32.411 -2.360 1.00 38.52 315 TYR A O 1
ATOM 2174 N N . LYS A 1 317 ? 85.543 -33.163 -4.462 1.00 37.58 316 LYS A N 1
ATOM 2175 C CA . LYS A 1 317 ? 84.343 -34.006 -4.520 1.00 39.31 316 LYS A CA 1
ATOM 2176 C C . LYS A 1 317 ? 84.363 -35.025 -3.369 1.00 39.57 316 LYS A C 1
ATOM 2177 O O . LYS A 1 317 ? 83.340 -35.283 -2.755 1.00 39.49 316 LYS A O 1
ATOM 2183 N N . TYR A 1 318 ? 85.517 -35.637 -3.101 1.00 37.75 317 TYR A N 1
ATOM 2184 C CA . TYR A 1 318 ? 85.652 -36.612 -1.991 1.00 35.05 317 TYR A CA 1
ATOM 2185 C C . TYR A 1 318 ? 85.338 -35.904 -0.657 1.00 37.00 317 TYR A C 1
ATOM 2186 O O . TYR A 1 318 ? 84.569 -36.408 0.145 1.00 39.99 317 TYR A O 1
ATOM 2195 N N . LEU A 1 319 ? 85.901 -34.726 -0.466 1.00 29.16 318 LEU A N 1
ATOM 2196 C CA . LEU A 1 319 ? 85.663 -33.926 0.726 1.00 33.68 318 LEU A CA 1
ATOM 2197 C C . LEU A 1 319 ? 84.165 -33.615 0.895 1.00 41.70 318 LEU A C 1
ATOM 2198 O O . LEU A 1 319 ? 83.600 -33.813 1.970 1.00 44.36 318 LEU A O 1
ATOM 2203 N N . GLU A 1 320 ? 83.503 -33.133 -0.152 1.00 40.07 319 GLU A N 1
ATOM 2204 C CA . GLU A 1 320 ? 82.067 -32.816 -0.080 1.00 34.46 319 GLU A CA 1
ATOM 2205 C C . GLU A 1 320 ? 81.249 -34.049 0.227 1.00 43.86 319 GLU A C 1
ATOM 2206 O O . GLU A 1 320 ? 80.188 -33.945 0.837 1.00 51.69 319 GLU A O 1
ATOM 2212 N N . LYS A 1 321 ? 81.719 -35.219 -0.201 1.00 38.60 320 LYS A N 1
ATOM 2213 C CA . LYS A 1 321 ? 80.890 -36.430 -0.088 1.00 37.41 320 LYS A CA 1
ATOM 2214 C C . LYS A 1 321 ? 81.379 -37.335 1.040 1.00 45.50 320 LYS A C 1
ATOM 2215 O O . LYS A 1 321 ? 80.969 -38.501 1.152 1.00 41.53 320 LYS A O 1
ATOM 2221 N N . ALA A 1 322 ? 82.289 -36.815 1.868 1.00 41.90 321 ALA A N 1
ATOM 2222 C CA . ALA A 1 322 ? 82.977 -37.632 2.885 1.00 41.57 321 ALA A CA 1
ATOM 2223 C C . ALA A 1 322 ? 81.964 -38.317 3.796 1.00 45.55 321 ALA A C 1
ATOM 2224 O O . ALA A 1 322 ? 82.239 -39.384 4.322 1.00 46.98 321 ALA A O 1
ATOM 2226 N N . TYR A 1 323 ? 80.773 -37.718 3.945 1.00 48.22 322 TYR A N 1
ATOM 2227 C CA . TYR A 1 323 ? 79.787 -38.244 4.860 1.00 48.87 322 TYR A CA 1
ATOM 2228 C C . TYR A 1 323 ? 79.153 -39.503 4.310 1.00 55.75 322 TYR A C 1
ATOM 2229 O O . TYR A 1 323 ? 78.455 -40.192 5.051 1.00 55.25 322 TYR A O 1
ATOM 2238 N N . LEU A 1 324 ? 79.372 -39.803 3.030 1.00 50.46 323 LEU A N 1
ATOM 2239 C CA . LEU A 1 324 ? 78.826 -41.001 2.395 1.00 48.85 323 LEU A CA 1
ATOM 2240 C C . LEU A 1 324 ? 79.827 -42.162 2.452 1.00 51.01 323 LEU A C 1
ATOM 2241 O O . LEU A 1 324 ? 79.554 -43.251 1.965 1.00 50.30 323 LEU A O 1
ATOM 2246 N N . LYS A 1 325 ? 80.991 -41.926 3.026 1.00 44.38 324 LYS A N 1
ATOM 2247 C CA . LYS A 1 325 ? 81.996 -42.973 3.128 1.00 41.53 324 LYS A CA 1
ATOM 2248 C C . LYS A 1 325 ? 81.457 -44.192 3.854 1.00 55.13 324 LYS A C 1
ATOM 2249 O O . LYS A 1 325 ? 80.830 -44.047 4.894 1.00 65.10 324 LYS A O 1
ATOM 2255 N N . ILE A 1 326 ? 81.611 -45.388 3.288 1.00 52.04 325 ILE A N 1
ATOM 2256 C CA . ILE A 1 326 ? 81.148 -46.588 3.970 1.00 54.96 325 ILE A CA 1
ATOM 2257 C C . ILE A 1 326 ? 82.284 -47.526 4.200 1.00 48.72 325 ILE A C 1
ATOM 2258 O O . ILE A 1 326 ? 83.189 -47.615 3.383 1.00 51.47 325 ILE A O 1
ATOM 2263 N N . PRO A 1 327 ? 82.270 -48.199 5.345 1.00 47.42 326 PRO A N 1
ATOM 2264 C CA . PRO A 1 327 ? 83.429 -49.043 5.609 1.00 48.07 326 PRO A CA 1
ATOM 2265 C C . PRO A 1 327 ? 83.387 -50.302 4.799 1.00 59.16 326 PRO A C 1
ATOM 2266 O O . PRO A 1 327 ? 82.352 -50.748 4.393 1.00 77.22 326 PRO A O 1
ATOM 2270 N N . ASN A 1 328 ? 84.534 -50.847 4.539 1.00 71.47 327 ASN A N 1
ATOM 2271 C CA . ASN A 1 328 ? 84.625 -52.086 3.815 1.00 87.62 327 ASN A CA 1
ATOM 2272 C C . ASN A 1 328 ? 84.479 -53.386 4.716 1.00 95.91 327 ASN A C 1
ATOM 2273 O O . ASN A 1 328 ? 84.411 -54.487 4.201 1.00 88.09 327 ASN A O 1
ATOM 2278 N N . ALA A 1 329 ? 84.420 -53.242 6.046 1.00 84.44 328 ALA A N 1
ATOM 2279 C CA . ALA A 1 329 ? 84.296 -54.362 7.018 1.00 100.85 328 ALA A CA 1
ATOM 2280 C C . ALA A 1 329 ? 83.844 -53.758 8.377 1.00 116.70 328 ALA A C 1
ATOM 2281 O O . ALA A 1 329 ? 84.203 -52.572 8.688 1.00 110.43 328 ALA A O 1
ATOM 2283 N N . GLY A 1 330 ? 83.056 -54.567 9.139 1.00 97.42 329 GLY A N 1
ATOM 2284 C CA . GLY A 1 330 ? 82.399 -54.225 10.393 1.00 99.74 329 GLY A CA 1
ATOM 2285 C C . GLY A 1 330 ? 81.104 -53.409 10.204 1.00 114.76 329 GLY A C 1
ATOM 2286 O O . GLY A 1 330 ? 80.611 -53.203 9.085 1.00 131.62 329 GLY A O 1
ATOM 2287 N N . SER A 1 331 ? 80.559 -52.921 11.315 1.00 91.01 330 SER A N 1
ATOM 2288 C CA . SER A 1 331 ? 79.309 -52.064 11.394 1.00 88.26 330 SER A CA 1
ATOM 2289 C C . SER A 1 331 ? 79.337 -50.771 10.525 1.00 90.50 330 SER A C 1
ATOM 2290 O O . SER A 1 331 ? 80.386 -50.116 10.437 1.00 81.11 330 SER A O 1
ATOM 2293 N N . THR A 1 332 ? 78.225 -50.424 9.854 1.00 102.75 331 THR A N 1
ATOM 2294 C CA . THR A 1 332 ? 78.190 -49.215 8.970 1.00 106.72 331 THR A CA 1
ATOM 2295 C C . THR A 1 332 ? 77.567 -48.043 9.787 1.00 108.33 331 THR A C 1
ATOM 2296 O O . THR A 1 332 ? 76.361 -48.023 9.973 1.00 108.97 331 THR A O 1
ATOM 2300 N N . PRO A 1 333 ? 78.388 -47.104 10.335 1.00 107.55 332 PRO A N 1
ATOM 2301 C CA . PRO A 1 333 ? 77.892 -46.063 11.316 1.00 113.99 332 PRO A CA 1
ATOM 2302 C C . PRO A 1 333 ? 76.690 -45.251 10.855 1.00 119.16 332 PRO A C 1
ATOM 2303 O O . PRO A 1 333 ? 76.625 -44.877 9.688 1.00 136.80 332 PRO A O 1
ATOM 2307 N N . THR A 1 334 ? 75.752 -44.978 11.767 1.00 110.28 333 THR A N 1
ATOM 2308 C CA . THR A 1 334 ? 74.582 -44.115 11.469 1.00 121.24 333 THR A CA 1
ATOM 2309 C C . THR A 1 334 ? 74.791 -42.669 11.865 1.00 101.46 333 THR A C 1
ATOM 2310 O O . THR A 1 334 ? 73.864 -41.876 11.762 1.00 117.68 333 THR A O 1
ATOM 2314 N N . ASN A 1 335 ? 75.988 -42.306 12.312 1.00 109.92 334 ASN A N 1
ATOM 2315 C CA . ASN A 1 335 ? 76.230 -40.900 12.685 1.00 109.37 334 ASN A CA 1
ATOM 2316 C C . ASN A 1 335 ? 77.460 -40.341 11.959 1.00 94.87 334 ASN A C 1
ATOM 2317 O O . ASN A 1 335 ? 78.358 -39.828 12.619 1.00 87.64 334 ASN A O 1
ATOM 2322 N N . PRO A 1 336 ? 77.519 -40.448 10.605 1.00 79.89 335 PRO A N 1
ATOM 2323 C CA . PRO A 1 336 ? 78.716 -39.954 9.889 1.00 68.89 335 PRO A CA 1
ATOM 2324 C C . PRO A 1 336 ? 78.786 -38.433 10.004 1.00 71.60 335 PRO A C 1
ATOM 2325 O O . PRO A 1 336 ? 77.794 -37.825 10.449 1.00 64.67 335 PRO A O 1
ATOM 2329 N N . TYR A 1 337 ? 79.914 -37.809 9.625 1.00 61.59 336 TYR A N 1
ATOM 2330 C CA . TYR A 1 337 ? 80.001 -36.344 9.643 1.00 59.92 336 TYR A CA 1
ATOM 2331 C C . TYR A 1 337 ? 79.212 -35.648 8.491 1.00 68.18 336 TYR A C 1
ATOM 2332 O O . TYR A 1 337 ? 79.779 -35.393 7.428 1.00 71.19 336 TYR A O 1
ATOM 2341 N N . ARG A 1 338 ? 77.917 -35.359 8.731 1.00 70.70 337 ARG A N 1
ATOM 2342 C CA . ARG A 1 338 ? 76.987 -34.832 7.709 1.00 67.57 337 ARG A CA 1
ATOM 2343 C C . ARG A 1 338 ? 77.150 -33.339 7.420 1.00 69.54 337 ARG A C 1
ATOM 2344 O O . ARG A 1 338 ? 76.734 -32.876 6.343 1.00 60.88 337 ARG A O 1
ATOM 2352 N N . GLN A 1 339 ? 77.779 -32.604 8.357 1.00 61.58 338 GLN A N 1
ATOM 2353 C CA . GLN A 1 339 ? 77.974 -31.155 8.252 1.00 60.91 338 GLN A CA 1
ATOM 2354 C C . GLN A 1 339 ? 78.614 -30.798 6.898 1.00 61.23 338 GLN A C 1
ATOM 2355 O O . GLN A 1 339 ? 78.384 -29.713 6.353 1.00 59.59 338 GLN A O 1
ATOM 2361 N N . VAL A 1 340 ? 79.403 -31.728 6.362 1.00 54.30 339 VAL A N 1
ATOM 2362 C CA . VAL A 1 340 ? 80.143 -31.537 5.134 1.00 52.14 339 VAL A CA 1
ATOM 2363 C C . VAL A 1 340 ? 79.171 -31.240 3.940 1.00 59.95 339 VAL A C 1
ATOM 2364 O O . VAL A 1 340 ? 79.600 -30.830 2.854 1.00 64.79 339 VAL A O 1
ATOM 2368 N N . VAL A 1 341 ? 77.863 -31.416 4.169 1.00 60.98 340 VAL A N 1
ATOM 2369 C CA . VAL A 1 341 ? 76.881 -31.216 3.141 1.00 66.76 340 VAL A CA 1
ATOM 2370 C C . VAL A 1 341 ? 76.628 -29.698 3.013 1.00 68.96 340 VAL A C 1
ATOM 2371 O O . VAL A 1 341 ? 76.149 -29.213 1.991 1.00 68.38 340 VAL A O 1
ATOM 2375 N N . ASN A 1 342 ? 76.965 -28.949 4.053 1.00 53.43 341 ASN A N 1
ATOM 2376 C CA . ASN A 1 342 ? 76.866 -27.499 4.014 1.00 53.04 341 ASN A CA 1
ATOM 2377 C C . ASN A 1 342 ? 78.103 -26.832 3.468 1.00 52.67 341 ASN A C 1
ATOM 2378 O O . ASN A 1 342 ? 78.111 -25.619 3.309 1.00 54.15 341 ASN A O 1
ATOM 2383 N N . LEU A 1 343 ? 79.156 -27.617 3.200 1.00 48.05 342 LEU A N 1
ATOM 2384 C CA . LEU A 1 343 ? 80.478 -27.037 2.894 1.00 45.03 342 LEU A CA 1
ATOM 2385 C C . LEU A 1 343 ? 80.451 -26.106 1.683 1.00 45.41 342 LEU A C 1
ATOM 2386 O O . LEU A 1 343 ? 80.87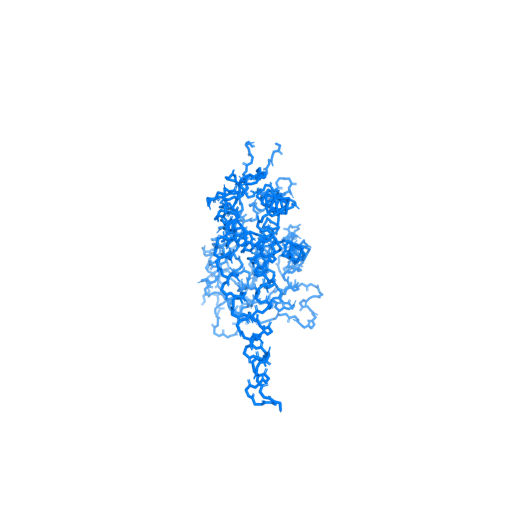1 -24.947 1.755 1.00 52.33 342 LEU A O 1
ATOM 2391 N N . ASN A 1 344 ? 79.935 -26.601 0.580 1.00 39.54 343 ASN A N 1
ATOM 2392 C CA . ASN A 1 344 ? 79.993 -25.852 -0.615 1.00 50.19 343 ASN A CA 1
ATOM 2393 C C . ASN A 1 344 ? 79.202 -24.523 -0.538 1.00 53.85 343 ASN A C 1
ATOM 2394 O O . ASN A 1 344 ? 79.625 -23.499 -1.084 1.00 56.68 343 ASN A O 1
ATOM 2399 N N . GLN A 1 345 ? 78.071 -24.524 0.141 1.00 51.30 344 GLN A N 1
ATOM 2400 C CA . GLN A 1 345 ? 77.298 -23.318 0.321 1.00 56.28 344 GLN A CA 1
ATOM 2401 C C . GLN A 1 345 ? 78.129 -22.302 1.146 1.00 50.41 344 GLN A C 1
ATOM 2402 O O . GLN A 1 345 ? 78.175 -21.103 0.841 1.00 53.14 344 GLN A O 1
ATOM 2408 N N . GLU A 1 346 ? 78.817 -22.786 2.171 1.00 48.35 345 GLU A N 1
ATOM 2409 C CA . GLU A 1 346 ? 79.625 -21.890 3.009 1.00 45.69 345 GLU A CA 1
ATOM 2410 C C . GLU A 1 346 ? 80.790 -21.289 2.217 1.00 45.14 345 GLU A C 1
ATOM 2411 O O . GLU A 1 346 ? 81.122 -20.098 2.365 1.00 54.31 345 GLU A O 1
ATOM 2417 N N . VAL A 1 347 ? 81.425 -22.106 1.386 1.00 39.69 346 VAL A N 1
ATOM 2418 C CA . VAL A 1 347 ? 82.514 -21.649 0.543 1.00 42.51 346 VAL A CA 1
ATOM 2419 C C . VAL A 1 347 ? 82.011 -20.583 -0.446 1.00 47.19 346 VAL A C 1
ATOM 2420 O O . VAL A 1 347 ? 82.649 -19.530 -0.634 1.00 49.51 346 VAL A O 1
ATOM 2424 N N . GLN A 1 348 ? 80.852 -20.834 -1.051 1.00 49.53 347 GLN A N 1
ATOM 2425 C CA . GLN A 1 348 ? 80.297 -19.866 -2.013 1.00 53.88 347 GLN A CA 1
ATOM 2426 C C . GLN A 1 348 ? 79.968 -18.569 -1.295 1.00 51.65 347 GLN A C 1
ATOM 2427 O O . GLN A 1 348 ? 80.129 -17.484 -1.831 1.00 54.01 347 GLN A O 1
ATOM 2433 N N . THR A 1 349 ? 79.508 -18.682 -0.056 1.00 47.56 348 THR A N 1
ATOM 2434 C CA . THR A 1 349 ? 79.237 -17.470 0.734 1.00 45.19 348 THR A CA 1
ATOM 2435 C C . THR A 1 349 ? 80.501 -16.618 0.931 1.00 51.56 348 THR A C 1
ATOM 2436 O O . THR A 1 349 ? 80.414 -15.376 0.917 1.00 56.17 348 THR A O 1
ATOM 2440 N N . ILE A 1 350 ? 81.656 -17.251 1.148 1.00 48.10 349 ILE A N 1
ATOM 2441 C CA . ILE A 1 350 ? 82.905 -16.510 1.235 1.00 41.37 349 ILE A CA 1
ATOM 2442 C C . ILE A 1 350 ? 83.113 -15.749 -0.076 1.00 41.95 349 ILE A C 1
ATOM 2443 O O . ILE A 1 350 ? 83.446 -14.575 -0.070 1.00 49.25 349 ILE A O 1
ATOM 2448 N N . LYS A 1 351 ? 82.937 -16.439 -1.187 1.00 40.58 350 LYS A N 1
ATOM 2449 C CA . LYS A 1 351 ? 83.111 -15.794 -2.514 1.00 45.33 350 LYS A CA 1
ATOM 2450 C C . LYS A 1 351 ? 82.148 -14.608 -2.690 1.00 50.64 350 LYS A C 1
ATOM 2451 O O . LYS A 1 351 ? 82.555 -13.525 -3.126 1.00 55.48 350 LYS A O 1
ATOM 2457 N N . ASN A 1 352 ? 80.875 -14.795 -2.339 1.00 51.44 351 ASN A N 1
ATOM 2458 C CA . ASN A 1 352 ? 79.919 -13.676 -2.412 1.00 54.28 351 ASN A CA 1
ATOM 2459 C C . ASN A 1 352 ? 80.241 -12.541 -1.479 1.00 54.77 351 ASN A C 1
ATOM 2460 O O . ASN A 1 352 ? 80.110 -11.379 -1.877 1.00 61.92 351 ASN A O 1
ATOM 2465 N N . ASN A 1 353 ? 80.644 -12.854 -0.233 1.00 52.59 352 ASN A N 1
ATOM 2466 C CA . ASN A 1 353 ? 80.999 -11.805 0.720 1.00 48.82 352 ASN A CA 1
ATOM 2467 C C . ASN A 1 353 ? 82.157 -10.975 0.182 1.00 49.23 352 ASN A C 1
ATOM 2468 O O . ASN A 1 353 ? 82.136 -9.749 0.234 1.00 56.77 352 ASN A O 1
ATOM 2473 N N . VAL A 1 354 ? 83.182 -11.656 -0.319 1.00 50.31 353 VAL A N 1
ATOM 2474 C CA . VAL A 1 354 ? 84.371 -11.000 -0.851 1.00 49.40 353 VAL A CA 1
ATOM 2475 C C . VAL A 1 354 ? 84.037 -10.058 -1.999 1.00 54.16 353 VAL A C 1
ATOM 2476 O O . VAL A 1 354 ? 84.482 -8.903 -2.000 1.00 60.01 353 VAL A O 1
ATOM 2480 N N . SER A 1 355 ? 83.232 -10.510 -2.952 1.00 55.65 354 SER A N 1
ATOM 2481 C CA . SER A 1 355 ? 82.938 -9.596 -4.051 1.00 63.31 354 SER A CA 1
ATOM 2482 C C . SER A 1 355 ? 82.030 -8.438 -3.562 1.00 65.89 354 SER A C 1
ATOM 2483 O O . SER A 1 355 ? 82.217 -7.282 -3.942 1.00 75.24 354 SER A O 1
ATOM 2486 N N . TYR A 1 356 ? 81.062 -8.730 -2.698 1.00 63.65 355 TYR A N 1
ATOM 2487 C CA . TYR A 1 356 ? 80.139 -7.682 -2.233 1.00 55.53 355 TYR A CA 1
ATOM 2488 C C . TYR A 1 356 ? 80.835 -6.642 -1.374 1.00 60.18 355 TYR A C 1
ATOM 2489 O O . TYR A 1 356 ? 80.751 -5.443 -1.677 1.00 63.82 355 TYR A O 1
ATOM 2498 N N . TYR A 1 357 ? 81.510 -7.087 -0.307 1.00 54.07 356 TYR A N 1
ATOM 2499 C CA . TYR A 1 357 ? 82.179 -6.131 0.606 1.00 51.93 356 TYR A CA 1
ATOM 2500 C C . TYR A 1 357 ? 83.493 -5.602 0.075 1.00 57.51 356 TYR A C 1
ATOM 2501 O O . TYR A 1 357 ? 83.966 -4.543 0.500 1.00 56.78 356 TYR A O 1
ATOM 2510 N N . GLY A 1 358 ? 84.114 -6.359 -0.819 1.00 62.48 357 GLY A N 1
ATOM 2511 C CA . GLY A 1 358 ? 85.355 -5.941 -1.465 1.00 61.76 357 GLY A CA 1
ATOM 2512 C C . GLY A 1 358 ? 85.182 -4.613 -2.178 1.00 60.38 357 GLY A C 1
ATOM 2513 O O . GLY A 1 358 ? 85.920 -3.678 -1.894 1.00 57.16 357 GLY A O 1
ATOM 2514 N N . ASN A 1 359 ? 84.203 -4.514 -3.091 1.00 68.73 358 ASN A N 1
ATOM 2515 C CA . ASN A 1 359 ? 83.871 -3.213 -3.717 1.00 71.16 358 ASN A CA 1
ATOM 2516 C C . ASN A 1 359 ? 83.648 -2.149 -2.693 1.00 63.58 358 ASN A C 1
ATOM 2517 O O . ASN A 1 359 ? 84.219 -1.078 -2.776 1.00 72.10 358 ASN A O 1
ATOM 2522 N N . ARG A 1 360 ? 82.804 -2.427 -1.725 1.00 62.87 359 ARG A N 1
ATOM 2523 C CA . ARG A 1 360 ? 82.397 -1.367 -0.803 1.00 68.19 359 ARG A CA 1
ATOM 2524 C C . ARG A 1 360 ? 83.557 -0.905 0.076 1.00 56.78 359 ARG A C 1
ATOM 2525 O O . ARG A 1 360 ? 83.692 0.256 0.326 1.00 55.80 359 ARG A O 1
ATOM 2533 N N . VAL A 1 361 ? 84.420 -1.816 0.506 1.00 55.66 360 VAL A N 1
ATOM 2534 C CA . VAL A 1 361 ? 85.534 -1.408 1.354 1.00 53.34 360 VAL A CA 1
ATOM 2535 C C . VAL A 1 361 ? 86.557 -0.621 0.538 1.00 54.09 360 VAL A C 1
ATOM 2536 O O . VAL A 1 361 ? 87.171 0.317 1.071 1.00 52.07 360 VAL A O 1
ATOM 2540 N N . ASP A 1 362 ? 86.716 -0.958 -0.755 1.00 53.72 361 ASP A N 1
ATOM 2541 C CA . ASP A 1 362 ? 87.622 -0.185 -1.610 1.00 54.15 361 ASP A CA 1
ATOM 2542 C C . ASP A 1 362 ? 87.236 1.241 -1.709 1.00 58.01 361 ASP A C 1
ATOM 2543 O O . ASP A 1 362 ? 88.092 2.109 -1.671 1.00 64.41 361 ASP A O 1
ATOM 2548 N N . ALA A 1 363 ? 85.950 1.482 -1.901 1.00 51.75 362 ALA A N 1
ATOM 2549 C CA . ALA A 1 363 ? 85.421 2.836 -1.976 1.00 59.97 362 ALA A CA 1
ATOM 2550 C C . ALA A 1 363 ? 85.584 3.540 -0.601 1.00 52.80 362 ALA A C 1
ATOM 2551 O O . ALA A 1 363 ? 86.010 4.688 -0.537 1.00 64.03 362 ALA A O 1
ATOM 2553 N N . ALA A 1 364 ? 85.268 2.859 0.488 1.00 59.12 363 ALA A N 1
ATOM 2554 C CA . ALA A 1 364 ? 85.454 3.494 1.808 1.00 59.85 363 ALA A CA 1
ATOM 2555 C C . ALA A 1 364 ? 86.924 3.791 2.072 1.00 52.20 363 ALA A C 1
ATOM 2556 O O . ALA A 1 364 ? 87.254 4.868 2.530 1.00 49.57 363 ALA A O 1
ATOM 2558 N N . LEU A 1 365 ? 87.797 2.828 1.753 1.00 50.83 364 LEU A N 1
ATOM 2559 C CA . LEU A 1 365 ? 89.236 2.992 1.926 1.00 51.08 364 LEU A CA 1
ATOM 2560 C C . LEU A 1 365 ? 89.736 4.224 1.148 1.00 54.63 364 LEU A C 1
ATOM 2561 O O . LEU A 1 365 ? 90.602 5.001 1.626 1.00 58.30 364 LEU A O 1
ATOM 2566 N N . SER A 1 366 ? 89.194 4.409 -0.050 1.00 47.85 365 SER A N 1
ATOM 2567 C CA . SER A 1 366 ? 89.601 5.522 -0.850 1.00 49.71 365 SER A CA 1
ATOM 2568 C C . SER A 1 366 ? 89.342 6.898 -0.183 1.00 52.28 365 SER A C 1
ATOM 2569 O O . SER A 1 366 ? 90.198 7.798 -0.194 1.00 54.53 365 SER A O 1
ATOM 2572 N N . VAL A 1 367 ? 88.143 7.061 0.363 1.00 53.01 366 VAL A N 1
ATOM 2573 C CA . VAL A 1 367 ? 87.780 8.281 1.052 1.00 54.50 366 VAL A CA 1
ATOM 2574 C C . VA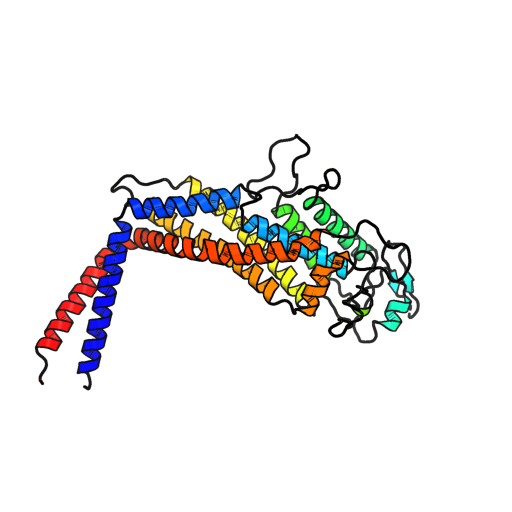L A 1 367 ? 88.665 8.434 2.299 1.00 58.67 366 VAL A C 1
ATOM 2575 O O . VAL A 1 367 ? 89.147 9.538 2.598 1.00 57.98 366 VAL A O 1
ATOM 2579 N N . ALA A 1 368 ? 88.918 7.332 2.986 1.00 56.55 367 ALA A N 1
ATOM 2580 C CA . ALA A 1 368 ? 89.747 7.396 4.215 1.00 56.65 367 ALA A CA 1
ATOM 2581 C C . ALA A 1 368 ? 91.164 7.855 3.856 1.00 62.49 367 ALA A C 1
ATOM 2582 O O . ALA A 1 368 ? 91.755 8.674 4.572 1.00 58.27 367 ALA A O 1
ATOM 2584 N N . ARG A 1 369 ? 91.710 7.315 2.755 1.00 51.80 368 ARG A N 1
ATOM 2585 C CA . ARG A 1 369 ? 93.027 7.696 2.322 1.00 53.70 368 ARG A CA 1
ATOM 2586 C C . ARG A 1 369 ? 93.050 9.196 2.015 1.00 59.26 368 ARG A C 1
ATOM 2587 O O . ARG A 1 369 ? 94.019 9.907 2.351 1.00 62.46 368 ARG A O 1
ATOM 2595 N N . ASP A 1 370 ? 91.988 9.703 1.389 1.00 56.38 369 ASP A N 1
ATOM 2596 C CA . ASP A 1 370 ? 91.958 11.136 1.056 1.00 52.17 369 ASP A CA 1
ATOM 2597 C C . ASP A 1 370 ? 91.896 11.999 2.330 1.00 58.69 369 ASP A C 1
ATOM 2598 O O . ASP A 1 370 ? 92.532 13.056 2.411 1.00 65.77 369 ASP A O 1
ATOM 2603 N N . VAL A 1 371 ? 91.096 11.579 3.303 1.00 59.79 370 VAL A N 1
ATOM 2604 C CA . VAL A 1 371 ? 91.032 12.274 4.620 1.00 55.99 370 VAL A CA 1
ATOM 2605 C C . VAL A 1 371 ? 92.415 12.300 5.200 1.00 56.46 370 VAL A C 1
ATOM 2606 O O . VAL A 1 371 ? 92.875 13.330 5.639 1.00 65.76 370 VAL A O 1
ATOM 2610 N N . TYR A 1 372 ? 93.115 11.177 5.155 1.00 56.69 371 TYR A N 1
ATOM 2611 C CA . TYR A 1 372 ? 94.456 11.153 5.703 1.00 61.32 371 TYR A CA 1
ATOM 2612 C C . TYR A 1 372 ? 95.470 12.015 4.942 1.00 59.44 371 TYR A C 1
ATOM 2613 O O . TYR A 1 372 ? 96.348 12.605 5.548 1.00 59.57 371 TYR A O 1
ATOM 2622 N N . ASN A 1 373 ? 95.380 12.049 3.622 1.00 58.94 372 ASN A N 1
ATOM 2623 C CA . ASN A 1 373 ? 96.328 12.776 2.798 1.00 58.89 372 ASN A CA 1
ATOM 2624 C C . ASN A 1 373 ? 95.966 14.238 2.521 1.00 65.30 372 ASN A C 1
ATOM 2625 O O . ASN A 1 373 ? 96.681 14.915 1.769 1.00 64.48 372 ASN A O 1
ATOM 2630 N N . LEU A 1 374 ? 94.888 14.722 3.141 1.00 60.90 373 LEU A N 1
ATOM 2631 C CA . LEU A 1 374 ? 94.371 16.049 2.801 1.00 60.84 373 LEU A CA 1
ATOM 2632 C C . LEU A 1 374 ? 95.430 17.110 2.766 1.00 62.75 373 LEU A C 1
ATOM 2633 O O . LEU A 1 374 ? 95.632 17.788 1.772 1.00 67.96 373 LEU A O 1
ATOM 2638 N N . LYS A 1 375 ? 96.151 17.225 3.850 1.00 61.16 374 LYS A N 1
ATOM 2639 C CA . LYS A 1 375 ? 97.285 18.206 3.868 1.00 73.73 374 LYS A CA 1
ATOM 2640 C C . LYS A 1 375 ? 98.310 18.035 2.759 1.00 65.87 374 LYS A C 1
ATOM 2641 O O . LYS A 1 375 ? 98.721 18.990 2.124 1.00 72.95 374 LYS A O 1
ATOM 2647 N N . SER A 1 376 ? 98.807 16.834 2.620 1.00 56.12 375 SER A N 1
ATOM 2648 C CA . SER A 1 376 ? 99.829 16.519 1.672 1.00 63.36 375 SER A CA 1
ATOM 2649 C C . SER A 1 376 ? 99.347 16.809 0.241 1.00 69.65 375 SER A C 1
ATOM 2650 O O . SER A 1 376 ? 100.097 17.312 -0.604 1.00 67.27 375 SER A O 1
ATOM 2653 N N . ASN A 1 377 ? 98.081 16.497 -0.005 1.00 67.33 376 ASN A N 1
ATOM 2654 C CA . ASN A 1 377 ? 97.467 16.704 -1.289 1.00 64.90 376 ASN A CA 1
ATOM 2655 C C . ASN A 1 377 ? 97.353 18.196 -1.589 1.00 72.24 376 ASN A C 1
ATOM 2656 O O . ASN A 1 377 ? 97.670 18.629 -2.693 1.00 64.14 376 ASN A O 1
ATOM 2661 N N . GLN A 1 378 ? 96.934 18.991 -0.611 1.00 73.32 377 GLN A N 1
ATOM 2662 C CA . GLN A 1 378 ? 96.776 20.419 -0.826 1.00 62.64 377 GLN A CA 1
ATOM 2663 C C . GLN A 1 378 ? 98.063 21.036 -1.266 1.00 75.32 377 GLN A C 1
ATOM 2664 O O . GLN A 1 378 ? 98.048 21.952 -2.131 1.00 79.04 377 GLN A O 1
ATOM 2670 N N . ALA A 1 379 ? 99.175 20.558 -0.682 1.00 70.02 378 ALA A N 1
ATOM 2671 C CA . ALA A 1 379 ? 100.511 21.062 -1.098 1.00 67.06 378 ALA A CA 1
ATOM 2672 C C . ALA A 1 379 ? 100.887 20.528 -2.488 1.00 75.57 378 ALA A C 1
ATOM 2673 O O . ALA A 1 379 ? 101.495 21.204 -3.290 1.00 86.56 378 ALA A O 1
ATOM 2675 N N . GLU A 1 380 ? 100.493 19.310 -2.783 1.00 67.17 379 GLU A N 1
ATOM 2676 C CA . GLU A 1 380 ? 100.952 18.681 -4.006 1.00 66.99 379 GLU A CA 1
ATOM 2677 C C . GLU A 1 380 ? 100.224 19.274 -5.242 1.00 68.65 379 GLU A C 1
ATOM 2678 O O . GLU A 1 380 ? 100.838 19.486 -6.277 1.00 64.09 379 GLU A O 1
ATOM 2684 N N . ILE A 1 381 ? 98.930 19.571 -5.099 1.00 66.23 380 ILE A N 1
ATOM 2685 C CA . ILE A 1 381 ? 98.150 20.116 -6.162 1.00 59.67 380 ILE A CA 1
ATOM 2686 C C . ILE A 1 381 ? 98.700 21.478 -6.589 1.00 67.70 380 ILE A C 1
ATOM 2687 O O . ILE A 1 381 ? 98.671 21.801 -7.795 1.00 70.43 380 ILE A O 1
ATOM 2692 N N . VAL A 1 382 ? 99.202 22.281 -5.651 1.00 64.11 381 VAL A N 1
ATOM 2693 C CA . VAL A 1 382 ? 99.800 23.567 -6.042 1.00 65.34 381 VAL A CA 1
ATOM 2694 C C . VAL A 1 382 ? 101.021 23.330 -6.959 1.00 77.39 381 VAL A C 1
ATOM 2695 O O . VAL A 1 382 ? 101.210 24.040 -7.965 1.00 74.03 381 VAL A O 1
ATOM 2699 N N . THR A 1 383 ? 101.846 22.336 -6.634 1.00 68.16 382 THR A N 1
ATOM 2700 C CA . THR A 1 383 ? 102.997 22.007 -7.481 1.00 69.04 382 THR A CA 1
ATOM 2701 C C . THR A 1 383 ? 102.605 21.476 -8.862 1.00 69.32 382 THR A C 1
ATOM 2702 O O . THR A 1 383 ? 103.198 21.822 -9.876 1.00 71.97 382 THR A O 1
ATOM 2706 N N . ALA A 1 384 ? 101.590 20.637 -8.895 1.00 63.14 383 ALA A N 1
ATOM 2707 C CA . ALA A 1 384 ? 101.190 19.995 -10.121 1.00 57.00 383 ALA A CA 1
ATOM 2708 C C . ALA A 1 384 ? 100.500 21.027 -11.027 1.00 60.90 383 ALA A C 1
ATOM 2709 O O . ALA A 1 384 ? 100.676 21.019 -12.241 1.00 60.15 383 ALA A O 1
ATOM 2711 N N . TYR A 1 385 ? 99.740 21.938 -10.425 1.00 58.22 384 TYR A N 1
ATOM 2712 C CA . TYR A 1 385 ? 99.058 22.994 -11.162 1.00 60.30 384 TYR A CA 1
ATOM 2713 C C . TYR A 1 385 ? 100.090 23.908 -11.771 1.00 58.73 384 TYR A C 1
ATOM 2714 O O . TYR A 1 385 ? 99.992 24.233 -12.937 1.00 57.78 384 TYR A O 1
ATOM 2723 N N . ASN A 1 386 ? 101.079 24.331 -10.975 1.00 61.24 385 ASN A N 1
ATOM 2724 C CA . ASN A 1 386 ? 102.145 25.162 -11.510 1.00 56.04 385 ASN A CA 1
ATOM 2725 C C . ASN A 1 386 ? 102.929 24.489 -12.660 1.00 66.47 385 ASN A C 1
ATOM 2726 O O . ASN A 1 386 ? 103.263 25.141 -13.660 1.00 67.66 385 ASN A O 1
ATOM 2731 N N . ASP A 1 387 ? 103.219 23.197 -12.509 1.00 60.99 386 ASP A N 1
ATOM 2732 C CA . ASP A 1 387 ? 103.923 22.455 -13.524 1.00 58.89 386 ASP A CA 1
ATOM 2733 C C . ASP A 1 387 ? 103.140 22.518 -14.821 1.00 61.14 386 ASP A C 1
ATOM 2734 O O . ASP A 1 387 ? 103.680 22.883 -15.862 1.00 67.99 386 ASP A O 1
ATOM 2739 N N . ALA A 1 388 ? 101.853 22.222 -14.744 1.00 52.08 387 ALA A N 1
ATOM 2740 C CA . ALA A 1 388 ? 101.000 22.289 -15.920 1.00 55.57 387 ALA A CA 1
ATOM 2741 C C . ALA A 1 388 ? 100.974 23.698 -16.536 1.00 61.94 387 ALA A C 1
ATOM 2742 O O . ALA A 1 388 ? 101.169 23.849 -17.724 1.00 64.04 387 ALA A O 1
ATOM 2744 N N . LYS A 1 389 ? 100.739 24.733 -15.729 1.00 56.25 388 LYS A N 1
ATOM 2745 C CA . LYS A 1 389 ? 100.687 26.118 -16.214 1.00 55.53 388 LYS A CA 1
ATOM 2746 C C . LYS A 1 389 ? 101.981 26.461 -16.953 1.00 63.11 388 LYS A C 1
ATOM 2747 O O . LYS A 1 389 ? 101.952 27.055 -18.046 1.00 63.55 388 LYS A O 1
ATOM 2753 N N . THR A 1 390 ? 103.107 26.046 -16.376 1.00 60.05 389 THR A N 1
ATOM 2754 C CA . THR A 1 390 ? 104.419 26.283 -16.953 1.00 53.72 389 THR A CA 1
ATOM 2755 C C . THR A 1 390 ? 104.602 25.567 -18.305 1.00 62.79 389 THR A C 1
ATOM 2756 O O . THR A 1 390 ? 105.031 26.169 -19.295 1.00 62.30 389 THR A O 1
ATOM 2760 N N . LEU A 1 391 ? 104.286 24.277 -18.311 1.00 64.97 390 LEU A N 1
ATOM 2761 C CA . LEU A 1 391 ? 104.465 23.418 -19.459 1.00 60.40 390 LEU A CA 1
ATOM 2762 C C . LEU A 1 391 ? 103.581 23.910 -20.620 1.00 67.74 390 LEU A C 1
ATOM 2763 O O . LEU A 1 391 ? 104.024 23.994 -21.796 1.00 61.34 390 LEU A O 1
ATOM 2768 N N . SER A 1 392 ? 102.338 24.267 -20.270 1.00 54.19 391 SER A N 1
ATOM 2769 C CA . SER A 1 392 ? 101.386 24.752 -21.251 1.00 57.66 391 SER A CA 1
ATOM 2770 C C . SER A 1 392 ? 101.954 26.017 -21.924 1.00 55.14 391 SER A C 1
ATOM 2771 O O . SER A 1 392 ? 101.811 26.217 -23.150 1.00 45.29 391 SER A O 1
ATOM 2774 N N . GLU A 1 393 ? 102.586 26.864 -21.116 1.00 54.04 392 GLU A N 1
ATOM 2775 C CA . GLU A 1 393 ? 103.155 28.093 -21.628 1.00 48.47 392 GLU A CA 1
ATOM 2776 C C . GLU A 1 393 ? 104.363 27.842 -22.542 1.00 62.88 392 GLU A C 1
ATOM 2777 O O . GLU A 1 393 ? 104.495 28.520 -23.602 1.00 60.05 392 GLU A O 1
ATOM 2783 N N . GLU A 1 394 ? 105.229 26.888 -22.137 1.00 61.51 393 GLU A N 1
ATOM 2784 C CA . GLU A 1 394 ? 106.376 26.490 -22.966 1.00 58.91 393 GLU A CA 1
ATOM 2785 C C . GLU A 1 394 ? 105.916 25.978 -24.328 1.00 66.21 393 GLU A C 1
ATOM 2786 O O . GLU A 1 394 ? 106.453 26.381 -25.364 1.00 68.00 393 GLU A O 1
ATOM 2792 N N . ILE A 1 395 ? 104.917 25.091 -24.311 1.00 59.18 394 ILE A N 1
ATOM 2793 C CA . ILE A 1 395 ? 104.347 24.520 -25.530 1.00 62.89 394 ILE A CA 1
ATOM 2794 C C . ILE A 1 395 ? 103.771 25.613 -26.440 1.00 67.74 394 ILE A C 1
ATOM 2795 O O . ILE A 1 395 ? 103.939 25.578 -27.642 1.00 73.26 394 ILE A O 1
ATOM 2800 N N . SER A 1 396 ? 103.120 26.592 -25.829 1.00 61.94 395 SER A N 1
ATOM 2801 C CA . SER A 1 396 ? 102.451 27.666 -26.528 1.00 55.44 395 SER A CA 1
ATOM 2802 C C . SER A 1 396 ? 103.433 28.450 -27.347 1.00 61.84 395 SER A C 1
ATOM 2803 O O . SER A 1 396 ? 103.062 28.939 -28.434 1.00 58.43 395 SER A O 1
ATOM 2806 N N . LYS A 1 397 ? 104.675 28.554 -26.842 1.00 64.62 396 LYS A N 1
ATOM 2807 C CA . LYS A 1 397 ? 105.747 29.303 -27.540 1.00 59.98 396 LYS A CA 1
ATOM 2808 C C . LYS A 1 397 ? 106.599 28.451 -28.496 1.00 72.94 396 LYS A C 1
ATOM 2809 O O . LYS A 1 397 ? 107.506 28.972 -29.116 1.00 81.37 396 LYS A O 1
ATOM 2815 N N . LEU A 1 398 ? 106.341 27.153 -28.611 1.00 77.18 397 LEU A N 1
ATOM 2816 C CA . LEU A 1 398 ? 107.166 26.297 -29.471 1.00 81.61 397 LEU A CA 1
ATOM 2817 C C . LEU A 1 398 ? 106.848 26.449 -30.941 1.00 83.32 397 LEU A C 1
ATOM 2818 O O . LEU A 1 398 ? 105.671 26.520 -31.293 1.00 83.16 397 LEU A O 1
ATOM 2823 N N . PRO A 1 399 ? 107.902 26.490 -31.801 1.00 102.53 398 PRO A N 1
ATOM 2824 C CA . PRO A 1 399 ? 107.824 26.642 -33.268 1.00 106.24 398 PRO A CA 1
ATOM 2825 C C . PRO A 1 399 ? 106.911 25.615 -33.936 1.00 103.01 398 PRO A C 1
ATOM 2826 O O . PRO A 1 399 ? 106.670 24.539 -33.394 1.00 93.49 398 PRO A O 1
ATOM 2830 N N . HIS A 1 400 ? 106.450 25.936 -35.137 1.00 129.85 399 HIS A N 1
ATOM 2831 C CA . HIS A 1 400 ? 105.577 25.051 -35.885 1.00 122.83 399 HIS A CA 1
ATOM 2832 C C . HIS A 1 400 ? 106.244 24.359 -37.066 1.00 131.02 399 HIS A C 1
ATOM 2833 O O . HIS A 1 400 ? 106.347 23.122 -37.105 1.00 132.55 399 HIS A O 1
#

Foldseek 3Di:
DPCLVVLVVVLVVLVVLLVVLVVLLVLLQPQVNLLVLLVVLLVLLCCLQAHCVRHLLNLLLLLLLLLLLLVCLQCFNQAHLAAEADVPVPTDGDPDGRGDDSVSCVVQPPDPAAAYDYNVLVVVLVVLSVVLVCLQAPPVVRHGQEGGLNADDPDVPHRHHYSVNNLVSSLVNLVSLQPTRHKGQQLQWDFPPQCPDPLHDGHIGRLVPALSSVLSNVLSVLSVVLSVLSVVLNVLSVPADRDDNPRLLPLVNLVSLLVSLVSVLSSLVSLVSSLVSLVPHPPSVVVCSLRSQRTAGPDDDGDPDGSNSSPCNVVSSVVSVVCSVVVNVSSVSSNSSSVSSNCNVVSVVVSVVSVVVSVVSVVVSVPDDD

B-factor: mean 57.13, std 23.84, range [19.06, 182.76]

Sequence (370 aa):
LKNLNEKYEQLSQYLNQVASLKQSIQNANNIELVNSSLNYLKSFTNNNYNSTTQSPIFNAVQAVITSVLGFWSLYAGNYFTFFVGKKVDSGQPASVQGNPPFKTIIENCSGIENCAMDQTTYDKMKKLAEDLQAAQTNSATKGNNLCALSGCAATSNPPNSTVSNALNLAQQLMDLIANTKTAMMWKNIVISGVSNTSGAITSTNYPTQYAVFNNIKAMIPILQQAVTLSQSNHTLSASLQAQATGSQTNPKFAKDIYTFAQNQKQVISYAQDIFNLFNSIPAEQYKYLEKAYLKIPNAGSTPTNPYRQVVNLNQEVQTIKNNVSYYGNRVDAALSVARDVYNLKSNQAEIVTAYNDAKTLSEEISKLPH